Protein AF-0000000074737649 (afdb_homodimer)

Foldseek 3Di:
DLLLLLCLQLPPAPPGAQAEFEDCDQVVRVVSCVVRVHNYYYPDLLVVLQDPPDQAEEAPDDQQCQLVSLLSNVVNPHAYEYEPQNHQALVSLVVSVVSCVVVLAFRYFYNLLVLQAVQLVVLLVCQVVCVQHHWAEKEKEWEAAADPPLCAQLCLLRPVCLSVQLSVCLSNVFAWFWKAKDFDPDPDPDRHTKMWMWTATPVGHIYIYIGHNNNNQAGDIKMKTHHPRGIRIDDDDFDDWDDDPNDIDTHHHNDCCVPRVSSSSVQSNQSSVCSVVVHHDPSTDTSLSSSRSSQSSVRHSVNHVVVDMGTRDDDDDDPSPDDDPPDD/DLLLLLCLQLPPAPPGAQAEFEDCDQVVRVVSCVVRVHNYYYPDLLVVLQDPPDQAEEAPDDQQCQLVSLLSNVVNPHAYEYEPQNHQALVSLVVSVVSCVVVLAFRYFYNLLVLQAVQLVVLLVCQVVCVQHHWAEKEKEWEAQADPPLCAQLCLLRPVCLSVQLSVCLSNVFAWFWKAKDFDPDPDPDRHTKMWMWTATPVGHIYIYIGHNNNNQAGDIKMKTHHPRGIRIDDDDFDDWDDDPNDIDTHHHNDCCVPRVSSSSSQSNQSSVCSVVVHHDPSTDTSLSSSRSSQSSVRHSVNHVVVDMGTRDDDDDDPSPDDDPPDD

Radius of gyration: 28.82 Å; Cα contacts (8 Å, |Δi|>4): 1355; chains: 2; bounding box: 49×91×58 Å

Organism: NCBI:txid2562239

Secondary structure (DSSP, 8-state):
-HHHHHHHHHHH-TT----EEE-SSHHHHHHHHHHHT-SEEES-HHHHHH-TT---EEE-S-GGGHHHHHHHHHHTT--EEEESPS-SSHHHHHHHHHHHHHHTS--EEEE-GGGG-HHHHHHHHHHHTTTT-SEEEEEEEEE-S-PPTT--HHHIIIIITHHHHHHHHHHHT--EEEEEEE----S---S---EEEEEEETTS-EEEEEEETT-TT-BEEEEEEEESS-EEEPPP--S-EEEETTEEEEPPBSSSHHHHHHHHHHHHHHHHHHHHHS---TTSB-HHHHHHHHHHHHHHHHHHHHSS-EE--PPPPPGGG--TT---/-HHHHHHHHHHH-TT----EEE-SSHHHHHHHHHHHT-SEEES-HHHHHH-TT---EEE-S-GGGHHHHHHHHHHTT--EEEESPS-SSHHHHHHHHHHHHHHTS--EEEE-GGGG-HHHHHHHHHHHTTTT-SEEEEEEEEE-S-PPTT--HHHIIIIITHHHHHHHHHHHT--EEEEEEE----S---S---EEEEEEETTS-EEEEEEETT-TT-BEEEEEEEESS-EEEPPP--S-EEEETTEEEEPPBSSSHHHHHHHHHHHHHHHHHHHHHS---TTSB-HHHHHHHHHHHHHHHHHHHHSS-EE--PPPPPGGG--TT---

Solvent-accessible surface area (backbone atoms only — not comparable to full-atom values): 34706 Å² total; per-residue (Å²): 105,46,67,57,50,46,49,37,39,53,72,70,26,87,95,52,74,50,51,66,28,67,27,87,46,58,67,58,14,47,53,51,15,63,75,45,65,29,76,37,64,39,61,47,64,70,64,54,61,66,35,86,90,50,75,63,48,77,44,52,68,64,54,87,48,34,36,61,52,51,45,55,28,50,75,65,71,27,39,31,40,32,38,66,50,42,24,87,40,51,67,47,22,47,50,45,40,51,55,38,54,74,70,72,51,88,42,50,33,33,51,56,33,60,63,48,23,66,65,51,44,49,47,32,49,38,47,76,70,45,71,17,38,58,77,45,37,36,43,36,38,42,28,31,29,68,58,62,89,84,39,30,38,61,45,41,37,60,66,58,38,38,58,54,52,42,49,51,28,64,55,68,68,48,52,63,38,31,23,32,33,47,61,54,62,51,93,59,87,67,55,52,45,43,34,40,34,43,35,36,31,70,72,13,33,34,33,40,38,38,38,26,45,45,29,53,61,26,35,46,75,41,39,36,43,31,23,55,49,23,67,49,66,55,70,86,83,59,94,55,75,49,75,52,96,94,39,75,46,69,67,60,40,81,45,63,57,84,77,41,44,64,11,45,45,49,40,52,40,47,52,51,50,20,65,74,69,72,41,82,54,88,77,55,36,32,48,67,50,32,31,51,24,31,41,46,23,50,22,33,39,50,2,49,74,70,66,40,74,22,68,38,85,76,75,81,79,56,76,87,70,63,50,99,78,67,75,132,103,46,67,57,50,47,47,37,41,52,71,70,26,85,98,52,76,50,50,66,28,67,27,86,46,57,68,58,14,47,53,50,17,64,75,45,64,28,76,36,66,40,62,47,64,70,64,55,60,67,35,85,90,48,76,62,46,77,45,53,70,65,55,86,49,32,36,61,54,51,44,54,27,50,76,66,71,26,39,31,40,32,37,65,51,43,23,87,40,52,68,48,21,47,51,44,41,52,55,38,55,74,68,71,50,89,42,51,34,33,52,57,35,61,62,48,23,67,63,52,43,50,46,31,48,38,48,75,70,45,70,18,40,58,77,44,39,35,42,36,38,43,27,32,29,68,56,62,89,84,39,30,39,61,45,42,38,60,66,58,38,38,60,54,53,41,50,51,29,63,56,67,69,48,51,63,40,30,25,33,33,45,64,52,62,53,93,60,86,66,55,52,45,43,33,42,32,44,35,35,30,70,72,12,34,35,32,41,37,38,39,28,44,45,29,53,62,26,34,45,74,40,39,35,42,32,23,54,48,23,68,48,67,55,71,84,83,57,93,56,74,50,77,52,95,94,39,74,45,71,66,60,40,82,46,63,58,84,77,42,44,64,10,46,47,49,39,51,39,48,50,53,50,21,65,75,69,71,42,82,52,88,77,57,37,32,48,68,51,31,30,51,25,31,40,46,22,50,22,34,39,50,2,48,73,70,65,40,74,22,68,39,84,75,76,82,80,57,74,88,70,62,49,99,78,67,76,134

Structure (mmCIF, N/CA/C/O backbone):
data_AF-0000000074737649-model_v1
#
loop_
_entity.id
_entity.type
_entity.pdbx_description
1 polymer 'Inositol 2-dehydrogenase'
#
loop_
_atom_site.group_PDB
_atom_site.id
_atom_site.type_symbol
_atom_site.label_atom_id
_atom_site.label_alt_id
_atom_site.label_comp_id
_atom_site.label_asym_id
_atom_site.label_entity_id
_atom_site.label_seq_id
_atom_site.pdbx_PDB_ins_code
_atom_site.Cartn_x
_atom_site.Cartn_y
_atom_site.Cartn_z
_atom_site.occupancy
_atom_site.B_iso_or_equiv
_atom_site.auth_seq_id
_atom_site.auth_comp_id
_atom_site.auth_asym_id
_atom_site.auth_atom_id
_atom_site.pdbx_PDB_model_num
ATOM 1 N N . MET A 1 1 ? 13.477 -24.375 -8.156 1 89.75 1 MET A N 1
ATOM 2 C CA . MET A 1 1 ? 12.102 -24.812 -7.906 1 89.75 1 MET A CA 1
ATOM 3 C C . MET A 1 1 ? 11.969 -26.328 -8.094 1 89.75 1 MET A C 1
ATOM 5 O O . MET A 1 1 ? 11.391 -27.016 -7.246 1 89.75 1 MET A O 1
ATOM 9 N N . GLY A 1 2 ? 12.578 -26.859 -9.172 1 91 2 GLY A N 1
ATOM 10 C CA . GLY A 1 2 ? 12.453 -28.281 -9.438 1 91 2 GLY A CA 1
ATOM 11 C C . GLY A 1 2 ? 12.969 -29.156 -8.305 1 91 2 GLY A C 1
ATOM 12 O O . GLY A 1 2 ? 12.305 -30.109 -7.891 1 91 2 GLY A O 1
ATOM 13 N N . ALA A 1 3 ? 14.148 -28.812 -7.797 1 90.19 3 ALA A N 1
ATOM 14 C CA . ALA A 1 3 ? 14.75 -29.562 -6.699 1 90.19 3 ALA A CA 1
ATOM 15 C C . ALA A 1 3 ? 13.875 -29.516 -5.453 1 90.19 3 ALA A C 1
ATOM 17 O O . ALA A 1 3 ? 13.75 -30.5 -4.734 1 90.19 3 ALA A O 1
ATOM 18 N N . ASP A 1 4 ? 13.289 -28.359 -5.199 1 92.56 4 ASP A N 1
ATOM 19 C CA . ASP A 1 4 ? 12.414 -28.219 -4.039 1 92.56 4 ASP A CA 1
ATOM 20 C C . ASP A 1 4 ? 11.164 -29.078 -4.176 1 92.56 4 ASP A C 1
ATOM 22 O O . ASP A 1 4 ? 10.727 -29.703 -3.213 1 92.56 4 ASP A O 1
ATOM 26 N N . HIS A 1 5 ? 10.57 -29.094 -5.332 1 94.88 5 HIS A N 1
ATOM 27 C CA . HIS A 1 5 ? 9.422 -29.953 -5.574 1 94.88 5 HIS A CA 1
ATOM 28 C C . HIS A 1 5 ? 9.789 -31.438 -5.402 1 94.88 5 HIS A C 1
ATOM 30 O O . HIS A 1 5 ? 9.023 -32.219 -4.828 1 94.88 5 HIS A O 1
ATOM 36 N N . ALA A 1 6 ? 10.961 -31.828 -5.945 1 94.19 6 ALA A N 1
ATOM 37 C CA . ALA A 1 6 ? 11.43 -33.188 -5.785 1 94.19 6 ALA A CA 1
ATOM 38 C C . ALA A 1 6 ? 11.531 -33.562 -4.309 1 94.19 6 ALA A C 1
ATOM 40 O O . ALA A 1 6 ? 11.094 -34.656 -3.908 1 94.19 6 ALA A O 1
ATOM 41 N N . SER A 1 7 ? 12.102 -32.688 -3.557 1 92.5 7 SER A N 1
ATOM 42 C CA . SER A 1 7 ? 12.242 -32.875 -2.119 1 92.5 7 SER A CA 1
ATOM 43 C C . SER A 1 7 ? 10.875 -33.062 -1.453 1 92.5 7 SER A C 1
ATOM 45 O O . SER A 1 7 ? 10.695 -33.969 -0.639 1 92.5 7 SER A O 1
ATOM 47 N N . ILE A 1 8 ? 9.93 -32.25 -1.82 1 92 8 ILE A N 1
ATOM 48 C CA . ILE A 1 8 ? 8.602 -32.25 -1.22 1 92 8 ILE A CA 1
ATOM 49 C C . ILE A 1 8 ? 7.879 -33.531 -1.605 1 92 8 ILE A C 1
ATOM 51 O O . ILE A 1 8 ? 7.301 -34.219 -0.75 1 92 8 ILE A O 1
ATOM 55 N N . ILE A 1 9 ? 7.926 -33.969 -2.893 1 92.62 9 ILE A N 1
ATOM 56 C CA . ILE A 1 9 ? 7.242 -35.156 -3.383 1 92.62 9 ILE A CA 1
ATOM 57 C C . ILE A 1 9 ? 7.812 -36.406 -2.701 1 92.62 9 ILE A C 1
ATOM 59 O O . ILE A 1 9 ? 7.066 -37.281 -2.252 1 92.62 9 ILE A O 1
ATOM 63 N N . SER A 1 10 ? 9.078 -36.406 -2.576 1 90.44 10 SER A N 1
ATOM 64 C CA . SER A 1 10 ? 9.758 -37.594 -2.031 1 90.44 10 SER A CA 1
ATOM 65 C C . SER A 1 10 ? 9.578 -37.688 -0.52 1 90.44 10 SER A C 1
ATOM 67 O O . SER A 1 10 ? 9.477 -38.781 0.035 1 90.44 10 SER A O 1
ATOM 69 N N . GLY A 1 11 ? 9.445 -36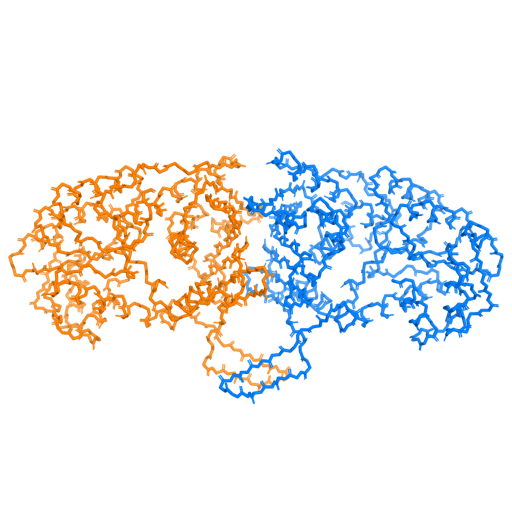.562 0.089 1 86.69 11 GLY A N 1
ATOM 70 C CA . GLY A 1 11 ? 9.547 -36.594 1.539 1 86.69 11 GLY A CA 1
ATOM 71 C C . GLY A 1 11 ? 8.227 -36.312 2.232 1 86.69 11 GLY A C 1
ATOM 72 O O . GLY A 1 11 ? 8.016 -36.719 3.373 1 86.69 11 GLY A O 1
ATOM 73 N N . ASP A 1 12 ? 7.375 -35.625 1.568 1 84.88 12 ASP A N 1
ATOM 74 C CA . ASP A 1 12 ? 6.309 -35 2.359 1 84.88 12 ASP A CA 1
ATOM 75 C C . ASP A 1 12 ? 4.934 -35.375 1.799 1 84.88 12 ASP A C 1
ATOM 77 O O . ASP A 1 12 ? 3.91 -34.938 2.336 1 84.88 12 ASP A O 1
ATOM 81 N N . VAL A 1 13 ? 4.887 -36.094 0.695 1 86.69 13 VAL A N 1
ATOM 82 C CA . VAL A 1 13 ? 3.605 -36.375 0.057 1 86.69 13 VAL A CA 1
ATOM 83 C C . VAL A 1 13 ? 3.406 -37.875 -0.057 1 86.69 13 VAL A C 1
ATOM 85 O O . VAL A 1 13 ? 3.936 -38.5 -0.973 1 86.69 13 VAL A O 1
ATOM 88 N N . PRO A 1 14 ? 2.619 -38.312 0.825 1 83.31 14 PRO A N 1
ATOM 89 C CA . PRO A 1 14 ? 2.365 -39.781 0.731 1 83.31 14 PRO A CA 1
ATOM 90 C C . PRO A 1 14 ? 1.622 -40.156 -0.547 1 83.31 14 PRO A C 1
ATOM 92 O O . PRO A 1 14 ? 0.83 -39.375 -1.066 1 83.31 14 PRO A O 1
ATOM 95 N N . GLY A 1 15 ? 1.891 -41.312 -1.103 1 84.56 15 GLY A N 1
ATOM 96 C CA . GLY A 1 15 ? 1.155 -41.812 -2.246 1 84.56 15 GLY A CA 1
ATOM 97 C C . GLY A 1 15 ? 1.806 -41.469 -3.574 1 84.56 15 GLY A C 1
ATOM 98 O O . GLY A 1 15 ? 1.357 -41.938 -4.625 1 84.56 15 GLY A O 1
ATOM 99 N N . ALA A 1 16 ? 2.844 -40.688 -3.453 1 90.56 16 ALA A N 1
ATOM 100 C CA . ALA A 1 16 ? 3.547 -40.344 -4.684 1 90.56 16 ALA A CA 1
ATOM 101 C C . ALA A 1 16 ? 4.977 -40.875 -4.672 1 90.56 16 ALA A C 1
ATOM 103 O O . ALA A 1 16 ? 5.621 -40.906 -3.619 1 90.56 16 ALA A O 1
ATOM 104 N N . THR A 1 17 ? 5.41 -41.312 -5.75 1 93 17 THR A N 1
ATOM 105 C CA . THR A 1 17 ? 6.797 -41.719 -5.938 1 93 17 THR A CA 1
ATOM 106 C C . THR A 1 17 ? 7.457 -40.875 -7.039 1 93 17 THR A C 1
ATOM 108 O O . THR A 1 17 ? 6.918 -40.75 -8.141 1 93 17 THR A O 1
ATOM 111 N N . LEU A 1 18 ? 8.594 -40.344 -6.727 1 95.56 18 LEU A N 1
ATOM 112 C CA . LEU A 1 18 ? 9.391 -39.656 -7.738 1 95.56 18 LEU A CA 1
ATOM 113 C C . LEU A 1 18 ? 10.016 -40.656 -8.703 1 95.56 18 LEU A C 1
ATOM 115 O O . LEU A 1 18 ? 11.039 -41.25 -8.383 1 95.56 18 LEU A O 1
ATOM 119 N N . HIS A 1 19 ? 9.445 -40.812 -9.852 1 96.12 19 HIS A N 1
ATOM 120 C CA . HIS A 1 19 ? 9.836 -41.875 -10.766 1 96.12 19 HIS A CA 1
ATOM 121 C C . HIS A 1 19 ? 10.992 -41.438 -11.656 1 96.12 19 HIS A C 1
ATOM 123 O O . HIS A 1 19 ? 11.969 -42.188 -11.805 1 96.12 19 HIS A O 1
ATOM 129 N N . VAL A 1 20 ? 10.852 -40.25 -12.273 1 97.62 20 VAL A N 1
ATOM 130 C CA . VAL A 1 20 ? 11.867 -39.75 -13.195 1 97.62 20 VAL A CA 1
ATOM 131 C C . VAL A 1 20 ? 12.164 -38.281 -12.898 1 97.62 20 VAL A C 1
ATOM 133 O O . VAL A 1 20 ? 11.242 -37.5 -12.641 1 97.62 20 VAL A O 1
ATOM 136 N N . VAL A 1 21 ? 13.438 -37.938 -12.812 1 98.12 21 VAL A N 1
ATOM 137 C CA . VAL A 1 21 ? 13.867 -36.531 -12.805 1 98.12 21 VAL A CA 1
ATOM 138 C C . VAL A 1 21 ? 14.422 -36.156 -14.172 1 98.12 21 VAL A C 1
ATOM 140 O O . VAL A 1 21 ? 15.344 -36.781 -14.68 1 98.12 21 VAL A O 1
ATOM 143 N N . CYS A 1 22 ? 13.805 -35.188 -14.781 1 98.19 22 CYS A N 1
ATOM 144 C CA . CYS A 1 22 ? 14.242 -34.719 -16.094 1 98.19 22 CYS A CA 1
ATOM 145 C C . CYS A 1 22 ? 14.805 -33.281 -15.984 1 98.19 22 CYS A C 1
ATOM 147 O O . CYS A 1 22 ? 14.172 -32.406 -15.406 1 98.19 22 CYS A O 1
ATOM 149 N N . ASP A 1 23 ? 16.016 -33.094 -16.5 1 97.38 23 ASP A N 1
ATOM 150 C CA . ASP A 1 23 ? 16.703 -31.797 -16.547 1 97.38 23 ASP A CA 1
ATOM 151 C C . ASP A 1 23 ? 17.578 -31.688 -17.797 1 97.38 23 ASP A C 1
ATO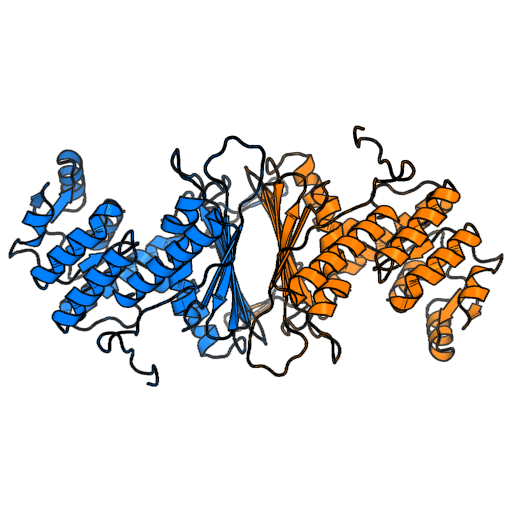M 153 O O . ASP A 1 23 ? 18.062 -32.688 -18.297 1 97.38 23 ASP A O 1
ATOM 157 N N . ALA A 1 24 ? 17.672 -30.422 -18.25 1 95.94 24 ALA A N 1
ATOM 158 C CA . ALA A 1 24 ? 18.562 -30.219 -19.391 1 95.94 24 ALA A CA 1
ATOM 159 C C . ALA A 1 24 ? 19.984 -30.656 -19.062 1 95.94 24 ALA A C 1
ATOM 161 O O . ALA A 1 24 ? 20.719 -31.109 -19.938 1 95.94 24 ALA A O 1
ATOM 162 N N . SER A 1 25 ? 20.406 -30.484 -17.844 1 96.94 25 SER A N 1
ATOM 163 C CA . SER A 1 25 ? 21.703 -30.953 -17.359 1 96.94 25 SER A CA 1
ATOM 164 C C . SER A 1 25 ? 21.609 -32.375 -16.797 1 96.94 25 SER A C 1
ATOM 166 O O . SER A 1 25 ? 21 -32.594 -15.75 1 96.94 25 SER A O 1
ATOM 168 N N . LYS A 1 26 ? 22.281 -33.219 -17.438 1 96.88 26 LYS A N 1
ATOM 169 C CA . LYS A 1 26 ? 22.281 -34.625 -16.969 1 96.88 26 LYS A CA 1
ATOM 170 C C . LYS A 1 26 ? 22.844 -34.719 -15.562 1 96.88 26 LYS A C 1
ATOM 172 O O . LYS A 1 26 ? 22.328 -35.469 -14.734 1 96.88 26 LYS A O 1
ATOM 177 N N . ASP A 1 27 ? 23.859 -33.938 -15.344 1 97.44 27 ASP A N 1
ATOM 178 C CA . ASP A 1 27 ? 24.484 -33.938 -14.031 1 97.44 27 ASP A CA 1
ATOM 179 C C . ASP A 1 27 ? 23.5 -33.469 -12.953 1 97.44 27 ASP A C 1
ATOM 181 O O . ASP A 1 27 ? 23.438 -34.062 -11.867 1 97.44 27 ASP A O 1
ATOM 185 N N . THR A 1 28 ? 22.781 -32.5 -13.273 1 96.94 28 THR A N 1
ATOM 186 C CA . THR A 1 28 ? 21.781 -31.984 -12.328 1 96.94 28 THR A CA 1
ATOM 187 C C . THR A 1 28 ? 20.688 -33.031 -12.102 1 96.94 28 THR A C 1
ATOM 189 O O . THR A 1 28 ? 20.281 -33.281 -10.961 1 96.94 28 THR A O 1
ATOM 192 N N . ALA A 1 29 ? 20.266 -33.625 -13.156 1 97.31 29 ALA A N 1
ATOM 193 C CA . ALA A 1 29 ? 19.219 -34.656 -13.055 1 97.31 29 ALA A CA 1
ATOM 194 C C . ALA A 1 29 ? 19.672 -35.812 -12.156 1 97.31 29 ALA A C 1
ATOM 196 O O . ALA A 1 29 ? 18.922 -36.25 -11.289 1 97.31 29 ALA A O 1
ATOM 197 N N . ILE A 1 30 ? 20.859 -36.219 -12.352 1 97.38 30 ILE A N 1
ATOM 198 C CA . ILE A 1 30 ? 21.406 -37.344 -11.586 1 97.38 30 ILE A CA 1
ATOM 199 C C . ILE A 1 30 ? 21.516 -36.938 -10.117 1 97.38 30 ILE A C 1
ATOM 201 O O . ILE A 1 30 ? 21.109 -37.719 -9.234 1 97.38 30 ILE A O 1
ATOM 205 N N . ARG A 1 31 ? 22.031 -35.844 -9.898 1 97.44 31 ARG A N 1
ATOM 206 C CA . ARG A 1 31 ? 22.219 -35.375 -8.531 1 97.44 31 ARG A CA 1
ATOM 207 C C . ARG A 1 31 ? 20.891 -35.312 -7.777 1 97.44 31 ARG A C 1
ATOM 209 O O . ARG A 1 31 ? 20.812 -35.781 -6.637 1 97.44 31 ARG A O 1
ATOM 216 N N . ILE A 1 32 ? 19.891 -34.781 -8.398 1 96.81 32 ILE A N 1
ATOM 217 C CA . ILE A 1 32 ? 18.594 -34.625 -7.762 1 96.81 32 ILE A CA 1
ATOM 218 C C . ILE A 1 32 ? 17.938 -36 -7.605 1 96.81 32 ILE A C 1
ATOM 220 O O . ILE A 1 32 ? 17.344 -36.312 -6.57 1 96.81 32 ILE A O 1
ATOM 224 N N . ALA A 1 33 ? 18.047 -36.812 -8.594 1 96.69 33 ALA A N 1
ATOM 225 C CA . ALA A 1 33 ? 17.484 -38.156 -8.531 1 96.69 33 ALA A CA 1
ATOM 226 C C . ALA A 1 33 ? 18.094 -38.969 -7.379 1 96.69 33 ALA A C 1
ATOM 228 O O . ALA A 1 33 ? 17.391 -39.656 -6.648 1 96.69 33 ALA A O 1
ATOM 229 N N . ASP A 1 34 ? 19.359 -38.844 -7.25 1 96.31 34 ASP A N 1
ATOM 230 C CA . ASP A 1 34 ? 20.062 -39.531 -6.176 1 96.31 34 ASP A CA 1
ATOM 231 C C . ASP A 1 34 ? 19.641 -39 -4.809 1 96.31 34 ASP A C 1
ATOM 233 O O . ASP A 1 34 ? 19.422 -39.781 -3.877 1 96.31 34 ASP A O 1
ATOM 237 N N . ALA A 1 35 ? 19.562 -37.781 -4.75 1 95.06 35 ALA A N 1
ATOM 238 C CA . ALA A 1 35 ? 19.266 -37.125 -3.475 1 95.06 35 ALA A CA 1
ATOM 239 C C . ALA A 1 35 ? 17.875 -37.5 -2.979 1 95.06 35 ALA A C 1
ATOM 241 O O . ALA A 1 35 ? 17.641 -37.625 -1.771 1 95.06 35 ALA A O 1
ATOM 242 N N . TYR A 1 36 ? 16.938 -37.75 -3.971 1 94.75 36 TYR A N 1
ATOM 243 C CA . TYR A 1 36 ? 15.562 -37.938 -3.545 1 94.75 36 TYR A CA 1
ATOM 244 C C . TYR A 1 36 ? 15.008 -39.25 -4.02 1 94.75 36 TYR A C 1
ATOM 246 O O . TYR A 1 36 ? 13.789 -39.469 -4.082 1 94.75 36 TYR A O 1
ATOM 254 N N . SER A 1 37 ? 15.883 -40.156 -4.418 1 92.5 37 SER A N 1
ATOM 255 C CA . SER A 1 37 ? 15.625 -41.562 -4.695 1 92.5 37 SER A CA 1
ATOM 256 C C . SER A 1 37 ? 14.633 -41.75 -5.84 1 92.5 37 SER A C 1
ATOM 258 O O . SER A 1 37 ? 13.656 -42.5 -5.727 1 92.5 37 SER A O 1
ATOM 260 N N . ALA A 1 38 ? 14.875 -40.969 -6.898 1 95.94 38 ALA A N 1
ATOM 261 C CA . ALA A 1 38 ? 14.109 -41.219 -8.125 1 95.94 38 ALA A CA 1
ATOM 262 C C . ALA A 1 38 ? 14.555 -42.5 -8.82 1 95.94 38 ALA A C 1
ATOM 264 O O . ALA A 1 38 ? 15.711 -42.906 -8.711 1 95.94 38 ALA A O 1
ATOM 265 N N . LYS A 1 39 ? 13.75 -43.062 -9.539 1 94.94 39 LYS A N 1
ATOM 266 C CA . LYS A 1 39 ? 14.039 -44.344 -10.156 1 94.94 39 LYS A CA 1
ATOM 267 C C . LYS A 1 39 ? 14.859 -44.188 -11.43 1 94.94 39 LYS A C 1
ATOM 269 O O . LYS A 1 39 ? 15.578 -45.094 -11.836 1 94.94 39 LYS A O 1
ATOM 274 N N . ASP A 1 40 ? 14.656 -43 -12.023 1 97.5 40 ASP A N 1
ATOM 275 C CA . ASP A 1 40 ? 15.32 -42.812 -13.312 1 97.5 40 ASP A CA 1
ATOM 276 C C . ASP A 1 40 ? 15.602 -41.344 -13.562 1 97.5 40 ASP A C 1
ATOM 278 O O . ASP A 1 40 ? 15.125 -40.469 -12.82 1 97.5 40 ASP A O 1
ATOM 282 N N . VAL A 1 41 ? 16.469 -41.062 -14.594 1 97.94 41 VAL A N 1
ATOM 283 C CA . VAL A 1 41 ? 16.797 -39.719 -15.016 1 97.94 41 VAL A CA 1
ATOM 284 C C . VAL A 1 41 ? 16.609 -39.594 -16.516 1 97.94 41 VAL A C 1
ATOM 286 O O . VAL A 1 41 ? 16.641 -40.594 -17.25 1 97.94 41 VAL A O 1
ATOM 289 N N . SER A 1 42 ? 16.344 -38.438 -16.969 1 98 42 SER A N 1
ATOM 290 C CA . SER A 1 42 ? 16.203 -38.156 -18.391 1 98 42 SER A CA 1
ATOM 291 C C . SER A 1 42 ? 16.672 -36.75 -18.719 1 98 42 SER A C 1
ATOM 293 O O . SER A 1 42 ? 16.797 -35.906 -17.812 1 98 42 SER A O 1
ATOM 295 N N . THR A 1 43 ? 16.984 -36.5 -19.969 1 98 43 THR A N 1
ATOM 296 C CA . THR A 1 43 ? 17.328 -35.156 -20.422 1 98 43 THR A CA 1
ATOM 297 C C . THR A 1 43 ? 16.359 -34.688 -21.516 1 98 43 THR A C 1
ATOM 299 O O . THR A 1 43 ? 16.531 -33.594 -22.062 1 98 43 THR A O 1
ATOM 302 N N . ASP A 1 44 ? 15.43 -35.469 -21.828 1 97.88 44 ASP A N 1
ATOM 303 C CA . ASP A 1 44 ? 14.422 -35.156 -22.828 1 97.88 44 ASP A CA 1
ATOM 304 C C . ASP A 1 44 ? 13.023 -35.094 -22.219 1 97.88 44 ASP A C 1
ATOM 306 O O . ASP A 1 44 ? 12.398 -36.156 -22.031 1 97.88 44 ASP A O 1
ATOM 310 N N . PRO A 1 45 ? 12.523 -33.906 -22.109 1 98.06 45 PRO A N 1
ATOM 311 C CA . PRO A 1 45 ? 11.242 -33.812 -21.406 1 98.06 45 PRO A CA 1
ATOM 312 C C . PRO A 1 45 ? 10.086 -34.406 -22.188 1 98.06 45 PRO A C 1
ATOM 314 O O . PRO A 1 45 ? 9.18 -35 -21.609 1 98.06 45 PRO A O 1
ATOM 317 N N . LEU A 1 46 ? 10.07 -34.281 -23.484 1 98.12 46 LEU A N 1
ATOM 318 C CA . LEU A 1 46 ? 8.961 -34.812 -24.297 1 98.12 46 LEU A CA 1
ATOM 319 C C . LEU A 1 46 ? 8.938 -36.344 -24.25 1 98.12 46 LEU A C 1
ATOM 321 O O . LEU A 1 46 ? 7.867 -36.938 -24.109 1 98.12 46 LEU A O 1
ATOM 325 N N . ASP A 1 47 ? 10.125 -36.906 -24.359 1 97.75 47 ASP A N 1
ATOM 326 C CA . ASP A 1 47 ? 10.211 -38.344 -24.25 1 97.75 47 ASP A CA 1
ATOM 327 C C . ASP A 1 47 ? 9.789 -38.812 -22.875 1 97.75 47 ASP A C 1
ATOM 329 O O . ASP A 1 47 ? 9.148 -39.875 -22.734 1 97.75 47 ASP A O 1
ATOM 333 N N . THR A 1 48 ? 10.227 -38.094 -21.875 1 98.12 48 THR A N 1
ATOM 334 C CA . THR A 1 48 ? 9.867 -38.438 -20.5 1 98.12 48 THR A CA 1
ATOM 335 C C . THR A 1 48 ? 8.352 -38.406 -20.328 1 98.12 48 THR A C 1
ATOM 337 O O . THR A 1 48 ? 7.785 -39.312 -19.703 1 98.12 48 THR A O 1
ATOM 340 N N . ILE A 1 49 ? 7.617 -37.438 -20.828 1 98.44 49 ILE A N 1
ATOM 341 C CA . ILE A 1 49 ? 6.172 -37.281 -20.703 1 98.44 49 ILE A CA 1
ATOM 342 C C . ILE A 1 49 ? 5.457 -38.438 -21.406 1 98.44 49 ILE A C 1
ATOM 344 O O . ILE A 1 49 ? 4.414 -38.906 -20.938 1 98.44 49 ILE A O 1
ATOM 348 N N . ARG A 1 50 ? 6.051 -38.969 -22.438 1 97.75 50 ARG A N 1
ATOM 349 C CA . ARG A 1 50 ? 5.418 -40.031 -23.234 1 97.75 50 ARG A CA 1
ATOM 350 C C . ARG A 1 50 ? 5.559 -41.375 -22.562 1 97.75 50 ARG A C 1
ATOM 352 O O . ARG A 1 50 ? 4.902 -42.344 -22.969 1 97.75 50 ARG A O 1
ATOM 359 N N . ARG A 1 51 ? 6.363 -41.469 -21.609 1 97.81 51 ARG A N 1
ATOM 360 C CA . ARG A 1 51 ? 6.598 -42.75 -20.953 1 97.81 51 ARG A CA 1
ATOM 361 C C . ARG A 1 51 ? 5.309 -43.281 -20.344 1 97.81 51 ARG A C 1
ATOM 363 O O . ARG A 1 51 ? 4.559 -42.562 -19.703 1 97.81 51 ARG A O 1
ATOM 370 N N . LYS A 1 52 ? 5.133 -44.594 -20.469 1 97.19 52 LYS A N 1
ATOM 371 C CA . LYS A 1 52 ? 3.93 -45.219 -19.953 1 97.19 52 LYS A CA 1
ATOM 372 C C . LYS A 1 52 ? 4.004 -45.406 -18.438 1 97.19 52 LYS A C 1
ATOM 374 O O . LYS A 1 52 ? 2.977 -45.5 -17.766 1 97.19 52 LYS A O 1
ATOM 379 N N . ASP A 1 53 ? 5.211 -45.375 -17.875 1 97 53 ASP A N 1
ATOM 380 C CA . ASP A 1 53 ? 5.375 -45.594 -16.438 1 97 53 ASP A CA 1
ATOM 381 C C . ASP A 1 53 ? 5.367 -44.281 -15.664 1 97 53 ASP A C 1
ATOM 383 O O . ASP A 1 53 ? 5.719 -44.25 -14.484 1 97 53 ASP A O 1
ATOM 387 N N . VAL A 1 54 ? 5.066 -43.25 -16.328 1 97.31 54 VAL A N 1
ATOM 388 C CA . VAL A 1 54 ? 4.875 -41.938 -15.703 1 97.31 54 VAL A CA 1
ATOM 389 C C . VAL A 1 54 ? 3.387 -41.594 -15.656 1 97.31 54 VAL A C 1
ATOM 391 O O . VAL A 1 54 ? 2.734 -41.5 -16.688 1 97.31 54 VAL A O 1
ATOM 394 N N . ASP A 1 55 ? 2.816 -41.438 -14.438 1 97.06 55 ASP A N 1
ATOM 395 C CA . ASP A 1 55 ? 1.377 -41.25 -14.266 1 97.06 55 ASP A CA 1
ATOM 396 C C . ASP A 1 55 ? 0.997 -39.781 -14.344 1 97.06 55 ASP A C 1
ATOM 398 O O . ASP A 1 55 ? -0.12 -39.438 -14.734 1 97.06 55 ASP A O 1
ATOM 402 N N . ALA A 1 56 ? 1.874 -38.938 -13.867 1 97.81 56 ALA A N 1
ATOM 403 C CA . ALA A 1 56 ? 1.63 -37.5 -13.781 1 97.81 56 ALA A CA 1
ATOM 404 C C . ALA A 1 56 ? 2.926 -36.719 -13.953 1 97.81 56 ALA A C 1
ATOM 406 O O . ALA A 1 56 ? 4.02 -37.25 -13.781 1 97.81 56 ALA A O 1
ATOM 407 N N . VAL A 1 57 ? 2.816 -35.469 -14.305 1 98.38 57 VAL A N 1
ATOM 408 C CA . VAL A 1 57 ? 3.979 -34.656 -14.656 1 98.38 57 VAL A CA 1
ATOM 409 C C . VAL A 1 57 ? 3.984 -33.375 -13.828 1 98.38 57 VAL A C 1
ATOM 411 O O . VAL A 1 57 ? 2.953 -32.688 -13.695 1 98.38 57 VAL A O 1
ATOM 414 N N . LEU A 1 58 ? 5.074 -33.031 -13.18 1 98.31 58 LEU A N 1
ATOM 415 C CA . LEU A 1 58 ? 5.309 -31.75 -12.531 1 98.31 58 LEU A CA 1
ATOM 416 C C . LEU A 1 58 ? 6.348 -30.938 -13.297 1 98.31 58 LEU A C 1
ATOM 418 O O . LEU A 1 58 ? 7.48 -31.375 -13.477 1 98.31 58 LEU A O 1
ATOM 422 N N . ILE A 1 59 ? 5.922 -29.797 -13.781 1 98.56 59 ILE A N 1
ATOM 423 C CA . ILE A 1 59 ? 6.77 -28.953 -14.609 1 98.56 59 ILE A CA 1
ATOM 424 C C . ILE A 1 59 ? 7.297 -27.781 -13.789 1 98.56 59 ILE A C 1
ATOM 426 O O . ILE A 1 59 ? 6.523 -26.922 -13.359 1 98.56 59 ILE A O 1
ATOM 430 N N . ALA A 1 60 ? 8.586 -27.734 -13.555 1 97.88 60 ALA A N 1
ATOM 431 C CA . ALA A 1 60 ? 9.273 -26.641 -12.867 1 97.88 60 ALA A CA 1
ATOM 432 C C . ALA A 1 60 ? 10.469 -26.141 -13.68 1 97.88 60 ALA A C 1
ATOM 434 O O . ALA A 1 60 ? 11.477 -25.719 -13.109 1 97.88 60 ALA A O 1
ATOM 435 N N . SER A 1 61 ? 10.43 -26.328 -15.023 1 96.19 61 SER A N 1
ATOM 436 C CA . SER A 1 61 ? 11.438 -25.891 -15.977 1 96.19 61 SER A CA 1
ATOM 437 C C . SER A 1 61 ? 11.328 -24.391 -16.234 1 96.19 61 SER A C 1
ATOM 439 O O . SER A 1 61 ? 10.469 -23.719 -15.664 1 96.19 61 SER A O 1
ATOM 441 N N . PRO A 1 62 ? 12.234 -23.812 -17.031 1 94.06 62 PRO A N 1
ATOM 442 C CA . PRO A 1 62 ? 12.148 -22.391 -17.328 1 94.06 62 PRO A CA 1
ATOM 443 C C . PRO A 1 62 ? 10.82 -22.016 -17.984 1 94.06 62 PRO A C 1
ATOM 445 O O . PRO A 1 62 ? 10.242 -22.797 -18.734 1 94.06 62 PRO A O 1
ATOM 448 N N . ASP A 1 63 ? 10.406 -20.797 -17.812 1 93.94 63 ASP A N 1
ATOM 449 C CA . ASP A 1 63 ? 9.078 -20.281 -18.141 1 93.94 63 ASP A CA 1
ATOM 450 C C . ASP A 1 63 ? 8.727 -20.562 -19.594 1 93.94 63 ASP A C 1
ATOM 452 O O . ASP A 1 63 ? 7.609 -20.969 -19.906 1 93.94 63 ASP A O 1
ATOM 456 N N . PRO A 1 64 ? 9.664 -20.406 -20.531 1 94.88 64 PRO A N 1
ATOM 457 C CA . PRO A 1 64 ? 9.305 -20.547 -21.938 1 94.88 64 PRO A CA 1
ATOM 458 C C . PRO A 1 64 ? 8.883 -21.969 -22.297 1 94.88 64 PRO A C 1
ATOM 460 O O . PRO A 1 64 ? 8.297 -22.188 -23.359 1 94.88 64 PRO A O 1
ATOM 463 N N . THR A 1 65 ? 9.188 -22.922 -21.453 1 97.12 65 THR A N 1
ATOM 464 C CA . THR A 1 65 ? 8.914 -24.328 -21.75 1 97.12 65 THR A CA 1
ATOM 465 C C . THR A 1 65 ? 7.535 -24.734 -21.25 1 97.12 65 THR A C 1
ATOM 467 O O . THR A 1 65 ? 7.02 -25.797 -21.609 1 97.12 65 THR A O 1
ATOM 470 N N . HIS A 1 66 ? 6.906 -23.953 -20.469 1 98.38 66 HIS A N 1
ATOM 471 C CA . HIS A 1 66 ? 5.734 -24.344 -19.688 1 98.38 66 HIS A CA 1
ATOM 472 C C . HIS A 1 66 ? 4.586 -24.766 -20.609 1 98.38 66 HIS A C 1
ATOM 474 O O . HIS A 1 66 ? 4.07 -25.875 -20.484 1 98.38 66 HIS A O 1
ATOM 480 N N . ALA A 1 67 ? 4.25 -23.922 -21.531 1 98.5 67 ALA A N 1
ATOM 481 C CA . ALA A 1 67 ? 3.088 -24.188 -22.375 1 98.5 67 ALA A CA 1
ATOM 482 C C . ALA A 1 67 ? 3.289 -25.453 -23.203 1 98.5 67 ALA A C 1
ATOM 484 O O . ALA A 1 67 ? 2.414 -26.328 -23.234 1 98.5 67 ALA A O 1
ATOM 485 N N . GLU A 1 68 ? 4.449 -25.547 -23.781 1 98.25 68 GLU A N 1
ATOM 486 C CA . GLU A 1 68 ? 4.75 -26.688 -24.641 1 98.25 68 GLU A CA 1
ATOM 487 C C . GLU A 1 68 ? 4.695 -28 -23.844 1 98.25 68 GLU A C 1
ATOM 489 O O . GLU A 1 68 ? 4.098 -28.969 -24.297 1 98.25 68 GLU A O 1
ATOM 494 N N . LEU A 1 69 ? 5.297 -28 -22.703 1 98.69 69 LEU A N 1
ATOM 495 C CA . LEU A 1 69 ? 5.355 -29.203 -21.906 1 98.69 69 LEU A CA 1
ATOM 496 C C . LEU A 1 69 ? 3.984 -29.547 -21.328 1 98.69 69 LEU A C 1
ATOM 498 O O . LEU A 1 69 ? 3.631 -30.719 -21.188 1 98.69 69 LEU A O 1
ATOM 502 N N . THR A 1 70 ? 3.232 -28.531 -20.953 1 98.81 70 THR A N 1
ATOM 503 C CA . THR A 1 70 ? 1.867 -28.75 -20.484 1 98.81 70 THR A CA 1
ATOM 504 C C . THR A 1 70 ? 1.014 -29.359 -21.594 1 98.81 70 THR A C 1
ATOM 506 O O . THR A 1 70 ? 0.291 -30.328 -21.359 1 98.81 70 THR A O 1
ATOM 509 N N . LEU A 1 71 ? 1.128 -28.844 -22.812 1 98.69 71 LEU A N 1
ATOM 510 C CA . LEU A 1 71 ? 0.399 -29.375 -23.969 1 98.69 71 LEU A CA 1
ATOM 511 C C . LEU A 1 71 ? 0.787 -30.828 -24.234 1 98.69 71 LEU A C 1
ATOM 513 O O . LEU A 1 71 ? -0.076 -31.656 -24.5 1 98.69 71 LEU A O 1
ATOM 517 N N . ALA A 1 72 ? 2.066 -31.078 -24.141 1 98.62 72 ALA A N 1
ATOM 518 C CA . ALA A 1 72 ? 2.545 -32.438 -24.328 1 98.62 72 ALA A CA 1
ATOM 519 C C . ALA A 1 72 ? 1.924 -33.406 -23.312 1 98.62 72 ALA A C 1
ATOM 521 O O . ALA A 1 72 ? 1.565 -34.531 -23.641 1 98.62 72 ALA A O 1
ATOM 522 N N . SER A 1 73 ? 1.817 -32.938 -22.078 1 98.75 73 SER A N 1
ATOM 523 C CA . SER A 1 73 ? 1.202 -33.75 -21.031 1 98.75 73 SER A CA 1
ATOM 524 C C . SER A 1 73 ? -0.271 -34 -21.328 1 98.75 73 SER A C 1
ATOM 526 O O . SER A 1 73 ? -0.752 -35.125 -21.156 1 98.75 73 SER A O 1
ATOM 528 N N . LEU A 1 74 ? -0.982 -33 -21.781 1 98.31 74 LEU A N 1
ATOM 529 C CA . LEU A 1 74 ? -2.396 -33.125 -22.109 1 98.31 74 LEU A CA 1
ATOM 530 C C . LEU A 1 74 ? -2.604 -34.125 -23.266 1 98.31 74 LEU A C 1
ATOM 532 O O . LEU A 1 74 ? -3.553 -34.906 -23.25 1 98.31 74 LEU A O 1
ATOM 536 N N . HIS A 1 75 ? -1.701 -34.031 -24.219 1 97.56 75 HIS A N 1
ATOM 537 C CA . HIS A 1 75 ? -1.787 -34.969 -25.359 1 97.56 75 HIS A CA 1
ATOM 538 C C . HIS A 1 75 ? -1.706 -36.406 -24.906 1 97.56 75 HIS A C 1
ATOM 540 O O . HIS A 1 75 ? -2.301 -37.281 -25.531 1 97.56 75 HIS A O 1
ATOM 546 N N . GLN A 1 76 ? -0.982 -36.625 -23.828 1 97.75 76 GLN A N 1
ATOM 547 C CA . GLN A 1 76 ? -0.852 -37.969 -23.266 1 97.75 76 GLN A CA 1
ATOM 548 C C . GLN A 1 76 ? -1.92 -38.219 -22.203 1 97.75 76 GLN A C 1
ATOM 550 O O . GLN A 1 76 ? -1.906 -39.25 -21.547 1 97.75 76 GLN A O 1
ATOM 555 N N . ARG A 1 77 ? -2.83 -37.219 -22 1 97.62 77 ARG A N 1
ATOM 556 C CA . ARG A 1 77 ? -3.896 -37.281 -21.016 1 97.62 77 ARG A CA 1
ATOM 557 C C . ARG A 1 77 ? -3.332 -37.5 -19.609 1 97.62 77 ARG A C 1
ATOM 559 O O . ARG A 1 77 ? -3.889 -38.281 -18.828 1 97.62 77 ARG A O 1
ATOM 566 N N . LYS A 1 78 ? -2.244 -36.906 -19.328 1 98.06 78 LYS A N 1
ATOM 567 C CA . LYS A 1 78 ? -1.619 -37 -18.016 1 98.06 78 LYS A CA 1
ATOM 568 C C . LYS A 1 78 ? -1.868 -35.75 -17.188 1 98.06 78 LYS A C 1
ATOM 570 O O . LYS A 1 78 ? -1.718 -34.625 -17.672 1 98.06 78 LYS A O 1
ATOM 575 N N . PRO A 1 79 ? -2.307 -35.938 -15.883 1 98.12 79 PRO A N 1
ATOM 576 C CA . PRO A 1 79 ? -2.365 -34.781 -14.992 1 98.12 79 PRO A CA 1
ATOM 577 C C . PRO A 1 79 ? -1.031 -34.062 -14.891 1 98.12 79 PRO A C 1
ATOM 579 O O . PRO A 1 79 ? 0.028 -34.688 -14.883 1 98.12 79 PRO A O 1
ATOM 582 N N . VAL A 1 80 ? -1.132 -32.75 -14.82 1 98.38 80 VAL A N 1
ATOM 583 C CA . VAL A 1 80 ? 0.09 -31.953 -14.82 1 98.38 80 VAL A CA 1
ATOM 584 C C . VAL A 1 80 ? -0.035 -30.812 -13.812 1 98.38 80 VAL A C 1
ATOM 586 O O . VAL A 1 80 ? -1.093 -30.188 -13.695 1 98.38 80 VAL A O 1
ATOM 589 N N . LEU A 1 81 ? 0.967 -30.594 -12.945 1 98.38 81 LEU A N 1
ATOM 590 C CA . LEU A 1 81 ? 1.2 -29.391 -12.172 1 98.38 81 LEU A CA 1
ATOM 591 C C . LEU A 1 81 ? 2.289 -28.531 -12.812 1 98.38 81 LEU A C 1
ATOM 593 O O . LEU A 1 81 ? 3.467 -28.906 -12.781 1 98.38 81 LEU A O 1
ATOM 597 N N . CYS A 1 82 ? 1.915 -27.484 -13.391 1 98.56 82 CYS A N 1
ATOM 598 C CA . CYS A 1 82 ? 2.85 -26.562 -14.023 1 98.56 82 CYS A CA 1
ATOM 599 C C . CYS A 1 82 ? 3.105 -25.359 -13.141 1 98.56 82 CYS A C 1
ATOM 601 O O . CYS A 1 82 ? 2.174 -24.625 -12.797 1 98.56 82 CYS A O 1
ATOM 603 N N . GLU A 1 83 ? 4.352 -25.172 -12.773 1 97.81 83 GLU A N 1
ATOM 604 C CA . GLU A 1 83 ? 4.695 -23.953 -12.039 1 97.81 83 GLU A CA 1
ATOM 605 C C . GLU A 1 83 ? 4.258 -22.719 -12.797 1 97.81 83 GLU A C 1
ATOM 607 O O . GLU A 1 83 ? 4.156 -22.734 -14.023 1 97.81 83 GLU A O 1
ATOM 612 N N . LYS A 1 84 ? 3.998 -21.688 -12.086 1 97.38 84 LYS A N 1
ATOM 613 C CA . LYS A 1 84 ? 3.619 -20.422 -12.719 1 97.38 84 LYS A CA 1
ATOM 614 C C . LYS A 1 84 ? 4.809 -19.781 -13.43 1 97.38 84 LYS A C 1
ATOM 616 O O . LYS A 1 84 ? 5.957 -19.953 -13.008 1 97.38 84 LYS A O 1
ATOM 621 N N . PRO A 1 85 ? 4.695 -19.062 -14.445 1 96.88 85 PRO A N 1
ATOM 622 C CA . PRO A 1 85 ? 3.414 -18.891 -15.133 1 96.88 85 PRO A CA 1
ATOM 623 C C . PRO A 1 85 ? 3.061 -20.062 -16.047 1 96.88 85 PRO A C 1
ATOM 625 O O . PRO A 1 85 ? 3.949 -20.797 -16.484 1 96.88 85 PRO A O 1
ATOM 628 N N . LEU A 1 86 ? 1.76 -20.203 -16.344 1 97.88 86 LEU A N 1
ATOM 629 C CA . LEU A 1 86 ? 1.312 -21.281 -17.219 1 97.88 86 LEU A CA 1
ATOM 630 C C . LEU A 1 86 ? 1.916 -21.125 -18.625 1 97.88 86 LEU A C 1
ATOM 632 O O . LEU A 1 86 ? 2.256 -22.125 -19.266 1 97.88 86 LEU A O 1
ATOM 636 N N . ALA A 1 87 ? 1.968 -19.891 -19.047 1 97.12 87 ALA A N 1
ATOM 637 C CA . ALA A 1 87 ? 2.5 -19.547 -20.359 1 97.12 87 ALA A CA 1
ATOM 638 C C . ALA A 1 87 ? 3.1 -18.141 -20.359 1 97.12 87 ALA A C 1
ATOM 640 O O . ALA A 1 87 ? 2.836 -17.344 -19.438 1 97.12 87 ALA A O 1
ATOM 641 N N . GLN A 1 88 ? 3.871 -17.859 -21.375 1 94.31 88 GLN A N 1
ATOM 642 C CA . GLN A 1 88 ? 4.5 -16.547 -21.453 1 94.31 88 GLN A CA 1
ATOM 643 C C . GLN A 1 88 ? 3.588 -15.539 -22.156 1 94.31 88 GLN A C 1
ATOM 645 O O . GLN A 1 88 ? 3.734 -14.328 -21.969 1 94.31 88 GLN A O 1
ATOM 650 N N . THR A 1 89 ? 2.709 -16.078 -22.984 1 96 89 THR A N 1
ATOM 651 C CA . THR A 1 89 ? 1.795 -15.195 -23.703 1 96 89 THR A CA 1
ATOM 652 C C . THR A 1 89 ? 0.353 -15.672 -23.547 1 96 89 THR A C 1
ATOM 654 O O . THR A 1 89 ? 0.106 -16.844 -23.281 1 96 89 THR A O 1
ATOM 657 N N . MET A 1 90 ? -0.498 -14.688 -23.797 1 96.31 90 MET A N 1
ATOM 658 C CA . MET A 1 90 ? -1.918 -15.023 -23.719 1 96.31 90 MET A CA 1
ATOM 659 C C . MET A 1 90 ? -2.297 -16.047 -24.781 1 96.31 90 MET A C 1
ATOM 661 O O . MET A 1 90 ? -3.131 -16.922 -24.531 1 96.31 90 MET A O 1
ATOM 665 N N . ASP A 1 91 ? -1.682 -16 -25.906 1 97.19 91 ASP A N 1
ATOM 666 C CA . ASP A 1 91 ? -1.972 -16.938 -26.984 1 97.19 91 ASP A CA 1
ATOM 667 C C . ASP A 1 91 ? -1.572 -18.359 -26.594 1 97.19 91 ASP A C 1
ATOM 669 O O . ASP A 1 91 ? -2.324 -19.312 -26.828 1 97.19 91 ASP A O 1
ATOM 673 N N . GLU A 1 92 ? -0.419 -18.484 -26.016 1 97.69 92 GLU A N 1
ATOM 674 C CA . GLU A 1 92 ? 0.035 -19.797 -25.547 1 97.69 92 GLU A CA 1
ATOM 675 C C . GLU A 1 92 ? -0.881 -20.344 -24.453 1 97.69 92 GLU A C 1
ATOM 677 O O . GLU A 1 92 ? -1.197 -21.531 -24.438 1 97.69 92 GLU A O 1
ATOM 682 N N . ALA A 1 93 ? -1.25 -19.484 -23.531 1 98.12 93 ALA A N 1
ATOM 683 C CA . ALA A 1 93 ? -2.152 -19.906 -22.469 1 98.12 93 ALA A CA 1
ATOM 684 C C . ALA A 1 93 ? -3.494 -20.359 -23.031 1 98.12 93 ALA A C 1
ATOM 686 O O . ALA A 1 93 ? -4.078 -21.328 -22.547 1 98.12 93 ALA A O 1
ATOM 687 N N . LEU A 1 94 ? -3.982 -19.656 -24.016 1 97.56 94 LEU A N 1
ATOM 688 C CA . LEU A 1 94 ? -5.246 -20 -24.656 1 97.56 94 LEU A CA 1
ATOM 689 C C . LEU A 1 94 ? -5.152 -21.375 -25.328 1 97.56 94 LEU A C 1
ATOM 691 O O . LEU A 1 94 ? -6.113 -22.141 -25.312 1 97.56 94 LEU A O 1
ATOM 695 N N . MET A 1 95 ? -4.02 -21.625 -25.938 1 98 95 MET A N 1
ATOM 696 C CA . MET A 1 95 ? -3.809 -22.938 -26.562 1 98 95 MET A CA 1
ATOM 697 C C . MET A 1 95 ? -3.932 -24.062 -25.531 1 98 95 MET A C 1
ATOM 699 O O . MET A 1 95 ? -4.535 -25.094 -25.812 1 98 95 MET A O 1
ATOM 703 N N . VAL A 1 96 ? -3.363 -23.844 -24.406 1 98.44 96 VAL A N 1
ATOM 704 C CA . VAL A 1 96 ? -3.447 -24.844 -23.344 1 98.44 96 VAL A CA 1
ATOM 705 C C . VAL A 1 96 ? -4.898 -25 -22.891 1 98.44 96 VAL A C 1
ATOM 707 O O . VAL A 1 96 ? -5.383 -26.125 -22.734 1 98.44 96 VAL A O 1
ATOM 710 N N . LEU A 1 97 ? -5.504 -23.891 -22.703 1 97.5 97 LEU A N 1
ATOM 711 C CA . LEU A 1 97 ? -6.902 -23.875 -22.281 1 97.5 97 LEU A CA 1
ATOM 712 C C . LEU A 1 97 ? -7.773 -24.641 -23.266 1 97.5 97 LEU A C 1
ATOM 714 O O . LEU A 1 97 ? -8.578 -25.484 -22.859 1 97.5 97 LEU A O 1
ATOM 718 N N . GLU A 1 98 ? -7.625 -24.391 -24.5 1 97.62 98 GLU A N 1
ATOM 719 C CA . GLU A 1 98 ? -8.414 -25.016 -25.547 1 97.62 98 GLU A CA 1
ATOM 720 C C . GLU A 1 98 ? -8.133 -26.516 -25.625 1 97.62 98 GLU A C 1
ATOM 722 O O . GLU A 1 98 ? -9.047 -27.328 -25.812 1 97.62 98 GLU A O 1
ATOM 727 N N . ALA A 1 99 ? -6.875 -26.859 -25.5 1 98.31 99 ALA A N 1
ATOM 728 C CA . ALA A 1 99 ? -6.492 -28.266 -25.531 1 98.31 99 ALA A CA 1
ATOM 729 C C . ALA A 1 99 ? -7.164 -29.031 -24.391 1 98.31 99 ALA A C 1
ATOM 731 O O . ALA A 1 99 ? -7.664 -30.141 -24.594 1 98.31 99 ALA A O 1
ATOM 732 N N . GLU A 1 100 ? -7.152 -28.453 -23.188 1 98.12 100 GLU A N 1
ATOM 733 C CA . GLU A 1 100 ? -7.777 -29.125 -22.047 1 98.12 100 GLU A CA 1
ATOM 734 C C . GLU A 1 100 ? -9.289 -29.234 -22.234 1 98.12 100 GLU A C 1
ATOM 736 O O . GLU A 1 100 ? -9.891 -30.25 -21.922 1 98.12 100 GLU A O 1
ATOM 741 N N . CYS A 1 101 ? -9.93 -28.203 -22.75 1 97.31 101 CYS A N 1
ATOM 742 C CA . CYS A 1 101 ? -11.367 -28.219 -23.016 1 97.31 101 CYS A CA 1
ATOM 743 C C . CYS A 1 101 ? -11.734 -29.312 -24 1 97.31 101 CYS A C 1
ATOM 745 O O . CYS A 1 101 ? -12.758 -29.984 -23.828 1 97.31 101 CYS A O 1
ATOM 747 N N . ALA A 1 102 ? -10.914 -29.453 -24.953 1 97.62 102 ALA A N 1
ATOM 748 C CA . ALA A 1 102 ? -11.156 -30.484 -25.969 1 97.62 102 ALA A CA 1
ATOM 749 C C . ALA A 1 102 ? -11.141 -31.875 -25.344 1 97.62 102 ALA A C 1
ATOM 751 O O . ALA A 1 102 ? -11.852 -32.781 -25.797 1 97.62 102 ALA A O 1
ATOM 752 N N . LEU A 1 103 ? -10.367 -32.062 -24.312 1 96.62 103 LEU A N 1
ATOM 753 C CA . LEU A 1 103 ? -10.289 -33.312 -23.609 1 96.62 103 LEU A CA 1
ATOM 754 C C . LEU A 1 103 ? -11.531 -33.531 -22.734 1 96.62 103 LEU A C 1
ATOM 756 O O . LEU A 1 103 ? -11.859 -34.688 -22.391 1 96.62 103 LEU A O 1
ATOM 760 N N . GLY A 1 104 ? -12.133 -32.438 -22.297 1 95.5 104 GLY A N 1
ATOM 761 C CA . GLY A 1 104 ? -13.328 -32.531 -21.469 1 95.5 104 GLY A CA 1
ATOM 762 C C . GLY A 1 104 ? -13.039 -32.875 -20.016 1 95.5 104 GLY A C 1
ATOM 763 O O . GLY A 1 104 ? -13.938 -33.281 -19.281 1 95.5 104 GLY A O 1
ATOM 764 N N . GLN A 1 105 ? -11.82 -32.781 -19.656 1 95.06 105 GLN A N 1
ATOM 765 C CA . GLN A 1 105 ? -11.391 -33.125 -18.297 1 95.06 105 GLN A CA 1
ATOM 766 C C . GLN A 1 105 ? -10.297 -32.156 -17.828 1 95.06 105 GLN A C 1
ATOM 768 O O . GLN A 1 105 ? -9.391 -31.812 -18.594 1 95.06 105 GLN A O 1
ATOM 773 N N . GLN A 1 106 ? -10.438 -31.703 -16.625 1 96.19 106 GLN A N 1
ATOM 774 C CA . GLN A 1 106 ? -9.406 -30.828 -16.062 1 96.19 106 GLN A CA 1
ATOM 775 C C . GLN A 1 106 ? -8.211 -31.656 -15.578 1 96.19 106 GLN A C 1
ATOM 777 O O . GLN A 1 106 ? -8.336 -32.469 -14.672 1 96.19 106 GLN A O 1
ATOM 782 N N . LEU A 1 107 ? -7.098 -31.391 -16.172 1 97.38 107 LEU A N 1
ATOM 783 C CA . LEU A 1 107 ? -5.883 -32.125 -15.836 1 97.38 107 LEU A CA 1
ATOM 784 C C . LEU A 1 107 ? -4.773 -31.172 -15.414 1 97.38 107 LEU A C 1
ATOM 786 O O . LEU A 1 107 ? -3.736 -31.594 -14.906 1 97.38 107 LEU A O 1
ATOM 790 N N . VAL A 1 108 ? -4.988 -29.859 -15.562 1 98.12 108 VAL A N 1
ATOM 791 C CA . VAL A 1 108 ? -3.934 -28.875 -15.352 1 98.12 108 VAL A CA 1
ATOM 792 C C . VAL A 1 108 ? -4.117 -28.188 -14 1 98.12 108 VAL A C 1
ATOM 794 O O . VAL A 1 108 ? -5.184 -27.641 -13.711 1 98.12 108 VAL A O 1
ATOM 797 N N . HIS A 1 109 ? -3.088 -28.281 -13.188 1 97.81 109 HIS A N 1
ATOM 798 C CA . HIS A 1 109 ? -2.914 -27.5 -11.977 1 97.81 109 HIS A CA 1
ATOM 799 C C . HIS A 1 109 ? -1.774 -26.5 -12.125 1 97.81 109 HIS A C 1
ATOM 801 O O . HIS A 1 109 ? -0.66 -26.859 -12.5 1 97.81 109 HIS A O 1
ATOM 807 N N . VAL A 1 110 ? -2.09 -25.219 -11.93 1 98.38 110 VAL A N 1
ATOM 808 C CA . VAL A 1 110 ? -1.053 -24.203 -12.023 1 98.38 110 VAL A CA 1
ATOM 809 C C . VAL A 1 110 ? -0.47 -23.922 -10.641 1 98.38 110 VAL A C 1
ATOM 811 O O . VAL A 1 110 ? -1.21 -23.828 -9.656 1 98.38 110 VAL A O 1
ATOM 814 N N . GLY A 1 111 ? 0.836 -23.766 -10.57 1 98.06 111 GLY A N 1
ATOM 815 C CA . GLY A 1 111 ? 1.576 -23.656 -9.328 1 98.06 111 GLY A CA 1
ATOM 816 C C . GLY A 1 111 ? 1.378 -22.328 -8.617 1 98.06 111 GLY A C 1
ATOM 817 O O . GLY A 1 111 ? 2.348 -21.641 -8.289 1 98.06 111 GLY A O 1
ATOM 818 N N . PHE A 1 112 ? 0.171 -21.984 -8.273 1 98.25 112 PHE A N 1
ATOM 819 C CA . PHE A 1 112 ? -0.135 -20.844 -7.434 1 98.25 112 PHE A CA 1
ATOM 820 C C . PHE A 1 112 ? -0.304 -21.266 -5.98 1 98.25 112 PHE A C 1
ATOM 822 O O . PHE A 1 112 ? -1.415 -21.25 -5.445 1 98.25 112 PHE A O 1
ATOM 829 N N . MET A 1 113 ? 0.822 -21.469 -5.309 1 97.31 113 MET A N 1
ATOM 830 C CA . MET A 1 113 ? 0.888 -22.094 -3.992 1 97.31 113 MET A CA 1
ATOM 831 C C . MET A 1 113 ? 0.292 -21.188 -2.924 1 97.31 113 MET A C 1
ATOM 833 O O . MET A 1 113 ? -0.058 -21.641 -1.836 1 97.31 113 MET A O 1
ATOM 837 N N . ARG A 1 114 ? 0.13 -19.859 -3.203 1 97.31 114 ARG A N 1
ATOM 838 C CA . ARG A 1 114 ? -0.364 -18.938 -2.188 1 97.31 114 ARG A CA 1
ATOM 839 C C . ARG A 1 114 ? -1.809 -19.25 -1.815 1 97.31 114 ARG A C 1
ATOM 841 O O . ARG A 1 114 ? -2.262 -18.922 -0.72 1 97.31 114 ARG A O 1
ATOM 848 N N . ARG A 1 115 ? -2.535 -19.938 -2.703 1 97.38 115 ARG A N 1
ATOM 849 C CA . ARG A 1 115 ? -3.896 -20.359 -2.395 1 97.38 115 ARG A CA 1
ATOM 850 C C . ARG A 1 115 ? -3.91 -21.344 -1.223 1 97.38 115 ARG A C 1
ATOM 852 O O . ARG A 1 115 ? -4.93 -21.5 -0.548 1 97.38 115 ARG A O 1
ATOM 859 N N . PHE A 1 116 ? -2.752 -21.953 -1.013 1 95.94 116 PHE A N 1
ATOM 860 C CA . PHE A 1 116 ? -2.658 -22.969 0.027 1 95.94 116 PHE A CA 1
ATOM 861 C C . PHE A 1 116 ? -1.959 -22.422 1.264 1 95.94 116 PHE A C 1
ATOM 863 O O . PHE A 1 116 ? -1.785 -23.141 2.254 1 95.94 116 PHE A O 1
ATOM 870 N N . ASP A 1 117 ? -1.494 -21.219 1.207 1 94.94 117 ASP A N 1
ATOM 871 C CA . ASP A 1 117 ? -0.903 -20.562 2.375 1 94.94 117 ASP A CA 1
ATOM 872 C C . ASP A 1 117 ? -1.96 -20.297 3.441 1 94.94 117 ASP A C 1
ATOM 874 O O . ASP A 1 117 ? -2.986 -19.672 3.16 1 94.94 117 ASP A O 1
ATOM 878 N N . PRO A 1 118 ? -1.694 -20.719 4.672 1 90.88 118 PRO A N 1
ATOM 879 C CA . PRO A 1 118 ? -2.715 -20.594 5.715 1 90.88 118 PRO A CA 1
ATOM 880 C C . PRO A 1 118 ? -3.17 -19.156 5.922 1 90.88 118 PRO A C 1
ATOM 882 O O . PRO A 1 118 ? -4.34 -18.906 6.234 1 90.88 118 PRO A O 1
ATOM 885 N N . SER A 1 119 ? -2.309 -18.203 5.809 1 92.31 119 SER A N 1
ATOM 886 C CA . SER A 1 119 ? -2.68 -16.812 6.027 1 92.31 119 SER A CA 1
ATOM 887 C C . SER A 1 119 ? -3.662 -16.328 4.969 1 92.31 119 SER A C 1
ATOM 889 O O . SER A 1 119 ? -4.621 -15.625 5.285 1 92.31 119 SER A O 1
ATOM 891 N N . TYR A 1 120 ? -3.455 -16.703 3.705 1 94.88 120 TYR A N 1
ATOM 892 C CA . TYR A 1 120 ? -4.379 -16.312 2.645 1 94.88 120 TYR A CA 1
ATOM 893 C C . TYR A 1 120 ? -5.703 -17.062 2.775 1 94.88 120 TYR A C 1
ATOM 895 O O . TYR A 1 120 ? -6.766 -16.516 2.475 1 94.88 120 TYR A O 1
ATOM 903 N N . VAL A 1 121 ? -5.602 -18.328 3.193 1 94.5 121 VAL A N 1
ATOM 904 C CA . VAL A 1 121 ? -6.809 -19.109 3.438 1 94.5 121 VAL A CA 1
ATOM 905 C C . VAL A 1 121 ? -7.656 -18.422 4.512 1 94.5 121 VAL A C 1
ATOM 907 O O . VAL A 1 121 ? -8.867 -18.281 4.355 1 94.5 121 VAL A O 1
ATOM 910 N N . GLU A 1 122 ? -6.996 -17.984 5.562 1 93.25 122 GLU A N 1
ATOM 911 C CA . GLU A 1 122 ? -7.703 -17.297 6.637 1 93.25 122 GLU A CA 1
ATOM 912 C C . GLU A 1 122 ? -8.281 -15.969 6.152 1 93.25 122 GLU A C 1
ATOM 914 O O . GLU A 1 122 ? -9.398 -15.609 6.516 1 93.25 122 GLU A O 1
ATOM 919 N N . MET A 1 123 ? -7.535 -15.273 5.383 1 95.31 123 MET A N 1
ATOM 920 C CA . MET A 1 123 ? -8.016 -14.008 4.824 1 95.31 123 MET A CA 1
ATOM 921 C C . MET A 1 123 ? -9.273 -14.227 3.99 1 95.31 123 MET A C 1
ATOM 923 O O . MET A 1 123 ? -10.266 -13.523 4.164 1 95.31 123 MET A O 1
ATOM 927 N N . LYS A 1 124 ? -9.242 -15.172 3.094 1 95.5 124 LYS A N 1
ATOM 928 C CA . LYS A 1 124 ? -10.398 -15.492 2.262 1 95.5 124 LYS A CA 1
ATOM 929 C C . LYS A 1 124 ? -11.602 -15.898 3.115 1 95.5 124 LYS A C 1
ATOM 931 O O . LYS A 1 124 ? -12.727 -15.477 2.855 1 95.5 124 LYS A O 1
ATOM 936 N N . SER A 1 125 ? -11.32 -16.703 4.105 1 94.19 125 SER A N 1
ATOM 937 C CA . SER A 1 125 ? -12.383 -17.141 5.008 1 94.19 125 SER A CA 1
ATOM 938 C C . SER A 1 125 ? -13.016 -15.969 5.738 1 94.19 125 SER A C 1
ATOM 940 O O . SER A 1 125 ? -14.234 -15.906 5.883 1 94.19 125 SER A O 1
ATOM 942 N N . ALA A 1 126 ? -12.172 -15.039 6.219 1 92.56 126 ALA A N 1
ATOM 943 C CA . ALA A 1 126 ? -12.664 -13.852 6.918 1 92.56 126 ALA A CA 1
ATOM 944 C C . ALA A 1 126 ? -13.578 -13.023 6.016 1 92.56 126 ALA A C 1
ATOM 946 O O . ALA A 1 126 ? -14.602 -12.516 6.465 1 92.56 126 ALA A O 1
ATOM 947 N N . MET A 1 127 ? -13.211 -12.906 4.789 1 92.12 127 MET A N 1
ATOM 948 C CA . MET A 1 127 ? -14.008 -12.172 3.812 1 92.12 127 MET A CA 1
ATOM 949 C C . MET A 1 127 ? -15.344 -12.867 3.566 1 92.12 127 MET A C 1
ATOM 951 O O . MET A 1 127 ? -16.406 -12.234 3.646 1 92.12 127 MET A O 1
ATOM 955 N N . HIS A 1 128 ? -15.32 -14.117 3.338 1 91.75 128 HIS A N 1
ATOM 956 C CA . HIS A 1 128 ? -16.516 -14.883 3.008 1 91.75 128 HIS A CA 1
ATOM 957 C C . HIS A 1 128 ? -17.469 -14.961 4.199 1 91.75 128 HIS A C 1
ATOM 959 O O . HIS A 1 128 ? -18.688 -15 4.027 1 91.75 128 HIS A O 1
ATOM 965 N N . ALA A 1 129 ? -16.844 -14.992 5.367 1 93.5 129 ALA A N 1
ATOM 966 C CA . ALA A 1 129 ? -17.656 -15.07 6.586 1 93.5 129 ALA A CA 1
ATOM 967 C C . ALA A 1 129 ? -18.234 -13.711 6.949 1 93.5 129 ALA A C 1
ATOM 969 O O . ALA A 1 129 ? -19 -13.602 7.91 1 93.5 129 ALA A O 1
ATOM 970 N N . GLY A 1 130 ? -17.812 -12.703 6.262 1 93.38 130 GLY A N 1
ATOM 971 C CA . GLY A 1 130 ? -18.344 -11.367 6.504 1 93.38 130 GLY A CA 1
ATOM 972 C C . GLY A 1 130 ? -17.719 -10.68 7.699 1 93.38 130 GLY A C 1
ATOM 973 O O . GLY A 1 130 ? -18.25 -9.703 8.219 1 93.38 130 GLY A O 1
ATOM 974 N N . ARG A 1 131 ? -16.609 -11.148 8.156 1 92.12 131 ARG A N 1
ATOM 975 C CA . ARG A 1 131 ? -15.992 -10.625 9.375 1 92.12 131 ARG A CA 1
ATOM 976 C C . ARG A 1 131 ? -15.484 -9.203 9.172 1 92.12 131 ARG A C 1
ATOM 978 O O . ARG A 1 131 ? -15.289 -8.461 10.133 1 92.12 131 ARG A O 1
ATOM 985 N N . ILE A 1 132 ? -15.273 -8.789 7.93 1 92.56 132 ILE A N 1
ATOM 986 C CA . ILE A 1 132 ? -14.734 -7.453 7.68 1 92.56 132 ILE A CA 1
ATOM 987 C C . ILE A 1 132 ? -15.719 -6.652 6.828 1 92.56 132 ILE A C 1
ATOM 989 O O . ILE A 1 132 ? -15.352 -5.633 6.242 1 92.56 132 ILE A O 1
ATOM 993 N N . GLY A 1 133 ? -16.906 -7.055 6.664 1 92.19 133 GLY A N 1
ATOM 994 C CA . GLY A 1 133 ? -17.844 -6.43 5.742 1 92.19 133 GLY A CA 1
ATOM 995 C C . GLY A 1 133 ? -17.5 -6.676 4.285 1 92.19 133 GLY A C 1
ATOM 996 O O . GLY A 1 133 ? -16.844 -7.664 3.957 1 92.19 133 GLY A O 1
ATOM 997 N N . ALA A 1 134 ? -17.984 -5.836 3.406 1 92.56 134 ALA A N 1
ATOM 998 C CA . ALA A 1 134 ? -17.719 -5.977 1.977 1 92.56 134 ALA A CA 1
ATOM 999 C C . ALA A 1 134 ? -16.297 -5.527 1.638 1 92.56 134 ALA A C 1
ATOM 1001 O O . ALA A 1 134 ? -15.812 -4.527 2.168 1 92.56 134 ALA A O 1
ATOM 1002 N N . ALA A 1 135 ? -15.625 -6.316 0.812 1 94.5 135 ALA A N 1
ATOM 1003 C CA . ALA A 1 135 ? -14.273 -5.961 0.395 1 94.5 135 ALA A CA 1
ATOM 1004 C C . ALA A 1 135 ? -14.258 -4.648 -0.379 1 94.5 135 ALA A C 1
ATOM 1006 O O . ALA A 1 135 ? -15.078 -4.441 -1.277 1 94.5 135 ALA A O 1
ATOM 1007 N N . VAL A 1 136 ? -13.289 -3.717 -0.035 1 95.38 136 VAL A N 1
ATOM 1008 C CA . VAL A 1 136 ? -13.211 -2.402 -0.662 1 95.38 136 VAL A CA 1
ATOM 1009 C C . VAL A 1 136 ? -11.867 -2.242 -1.364 1 95.38 136 VAL A C 1
ATOM 1011 O O . VAL A 1 136 ? -11.812 -1.785 -2.508 1 95.38 136 VAL A O 1
ATOM 1014 N N . MET A 1 137 ? -10.805 -2.566 -0.675 1 96.94 137 MET A N 1
ATOM 1015 C CA . MET A 1 137 ? -9.445 -2.434 -1.189 1 96.94 137 MET A CA 1
ATOM 1016 C C . MET A 1 137 ? -8.578 -3.611 -0.751 1 96.94 137 MET A C 1
ATOM 1018 O O . MET A 1 137 ? -8.891 -4.281 0.236 1 96.94 137 MET A O 1
ATOM 1022 N N . MET A 1 138 ? -7.605 -3.896 -1.45 1 97.56 138 MET A N 1
ATOM 1023 C CA . MET A 1 138 ? -6.574 -4.871 -1.096 1 97.56 138 MET A CA 1
ATOM 1024 C C . MET A 1 138 ? -5.184 -4.328 -1.402 1 97.56 138 MET A C 1
ATOM 1026 O O . MET A 1 138 ? -4.965 -3.734 -2.461 1 97.56 138 MET A O 1
ATOM 1030 N N . HIS A 1 139 ? -4.266 -4.359 -0.448 1 97.94 139 HIS A N 1
ATOM 1031 C CA . HIS A 1 139 ? -2.893 -3.904 -0.629 1 97.94 139 HIS A CA 1
ATOM 1032 C C . HIS A 1 139 ? -1.913 -5.07 -0.586 1 97.94 139 HIS A C 1
ATOM 1034 O O . HIS A 1 139 ? -1.868 -5.812 0.398 1 97.94 139 HIS A O 1
ATOM 1040 N N . ASN A 1 140 ? -1.134 -5.207 -1.625 1 97.62 140 ASN A N 1
ATOM 1041 C CA . ASN A 1 140 ? -0.174 -6.301 -1.727 1 97.62 140 ASN A CA 1
ATOM 1042 C C . ASN A 1 140 ? 1.258 -5.785 -1.822 1 97.62 140 ASN A C 1
ATOM 1044 O O . ASN A 1 140 ? 1.527 -4.82 -2.541 1 97.62 140 ASN A O 1
ATOM 1048 N N . PHE A 1 141 ? 2.16 -6.348 -1.065 1 95.88 141 PHE A N 1
ATOM 1049 C CA . PHE A 1 141 ? 3.594 -6.094 -1.12 1 95.88 141 PHE A CA 1
ATOM 1050 C C . PHE A 1 141 ? 4.363 -7.383 -1.392 1 95.88 141 PHE A C 1
ATOM 1052 O O . PHE A 1 141 ? 4.215 -8.367 -0.664 1 95.88 141 PHE A O 1
ATOM 1059 N N . HIS A 1 142 ? 5.059 -7.418 -2.434 1 96.06 142 HIS A N 1
ATOM 1060 C CA . HIS A 1 142 ? 5.891 -8.531 -2.873 1 96.06 142 HIS A CA 1
ATOM 1061 C C . HIS A 1 142 ? 7.352 -8.117 -2.99 1 96.06 142 HIS A C 1
ATOM 1063 O O . HIS A 1 142 ? 7.766 -7.566 -4.012 1 96.06 142 HIS A O 1
ATOM 1069 N N . ARG A 1 143 ? 8.141 -8.422 -1.942 1 93.69 143 ARG A N 1
ATOM 1070 C CA . ARG A 1 143 ? 9.531 -7.98 -1.913 1 93.69 143 ARG A CA 1
ATOM 1071 C C . ARG A 1 143 ? 10.477 -9.172 -1.841 1 93.69 143 ARG A C 1
ATOM 1073 O O . ARG A 1 143 ? 10.305 -10.062 -1.006 1 93.69 143 ARG A O 1
ATOM 1080 N N . ASN A 1 144 ? 11.359 -9.281 -2.715 1 92.25 144 ASN A N 1
ATOM 1081 C CA . ASN A 1 144 ? 12.461 -10.242 -2.725 1 92.25 144 ASN A CA 1
ATOM 1082 C C . ASN A 1 144 ? 13.797 -9.57 -2.406 1 92.25 144 ASN A C 1
ATOM 1084 O O . ASN A 1 144 ? 13.945 -8.359 -2.59 1 92.25 144 ASN A O 1
ATOM 1088 N N . VAL A 1 145 ? 14.773 -10.344 -2.014 1 89.38 145 VAL A N 1
ATOM 1089 C CA . VAL A 1 145 ? 16.031 -9.812 -1.505 1 89.38 145 VAL A CA 1
ATOM 1090 C C . VAL A 1 145 ? 16.875 -9.266 -2.662 1 89.38 145 VAL A C 1
ATOM 1092 O O . VAL A 1 145 ? 17.375 -8.148 -2.598 1 89.38 145 VAL A O 1
ATOM 1095 N N . ALA A 1 146 ? 16.984 -10.078 -3.658 1 88.81 146 ALA A N 1
ATOM 1096 C CA . ALA A 1 146 ? 17.875 -9.711 -4.762 1 88.81 146 ALA A CA 1
ATOM 1097 C C . ALA A 1 146 ? 17.375 -10.312 -6.078 1 88.81 146 ALA A C 1
ATOM 1099 O O . ALA A 1 146 ? 17.078 -11.508 -6.148 1 88.81 146 ALA A O 1
ATOM 1100 N N . ALA A 1 147 ? 17.328 -9.43 -7 1 86.81 147 ALA A N 1
ATOM 1101 C CA . ALA A 1 147 ? 16.953 -9.883 -8.344 1 86.81 147 ALA A CA 1
ATOM 1102 C C . ALA A 1 147 ? 18.172 -10.383 -9.109 1 86.81 147 ALA A C 1
ATOM 1104 O O . ALA A 1 147 ? 19.281 -9.898 -8.906 1 86.81 147 ALA A O 1
ATOM 1105 N N . PRO A 1 148 ? 17.891 -11.43 -9.984 1 85.5 148 PRO A N 1
ATOM 1106 C CA . PRO A 1 148 ? 18.984 -11.781 -10.891 1 85.5 148 PRO A CA 1
ATOM 1107 C C . PRO A 1 148 ? 19.438 -10.602 -11.75 1 85.5 148 PRO A C 1
ATOM 1109 O O . PRO A 1 148 ? 18.703 -9.625 -11.906 1 85.5 148 PRO A O 1
ATOM 1112 N N . PRO A 1 149 ? 20.672 -10.766 -12.25 1 83.62 149 PRO A N 1
ATOM 1113 C CA . PRO A 1 149 ? 21.125 -9.719 -13.164 1 83.62 149 PRO A CA 1
ATOM 1114 C C . PRO A 1 149 ? 20.172 -9.516 -14.344 1 83.62 149 PRO A C 1
ATOM 1116 O O . PRO A 1 149 ? 19.609 -10.477 -14.859 1 83.62 149 PRO A O 1
ATOM 1119 N N . ASN A 1 150 ? 19.812 -8.391 -14.773 1 83.69 150 ASN A N 1
ATOM 1120 C CA . ASN A 1 150 ? 19.016 -8.023 -15.945 1 83.69 150 ASN A CA 1
ATOM 1121 C C . ASN A 1 150 ? 17.531 -8.164 -15.672 1 83.69 150 ASN A C 1
ATOM 1123 O O . ASN A 1 150 ? 16.719 -8.117 -16.609 1 83.69 150 ASN A O 1
ATOM 1127 N N . PHE A 1 151 ? 17.266 -8.523 -14.484 1 88.75 151 PHE A N 1
ATOM 1128 C CA . PHE A 1 151 ? 15.859 -8.555 -14.102 1 88.75 151 PHE A CA 1
ATOM 1129 C C . PHE A 1 151 ? 15.273 -7.152 -14.094 1 88.75 151 PHE A C 1
ATOM 1131 O O . PHE A 1 151 ? 15.703 -6.297 -13.32 1 88.75 151 PHE A O 1
ATOM 1138 N N . SER A 1 152 ? 14.297 -6.883 -14.984 1 89.38 152 SER A N 1
ATOM 1139 C CA . SER A 1 152 ? 13.766 -5.539 -15.188 1 89.38 152 SER A CA 1
ATOM 1140 C C . SER A 1 152 ? 12.414 -5.367 -14.5 1 89.38 152 SER A C 1
ATOM 1142 O O . SER A 1 152 ? 11.828 -6.336 -14.016 1 89.38 152 SER A O 1
ATOM 1144 N N . GLY A 1 153 ? 11.945 -4.113 -14.477 1 89.44 153 GLY A N 1
ATOM 1145 C CA . GLY A 1 153 ? 10.594 -3.848 -14 1 89.44 153 GLY A CA 1
ATOM 1146 C C . GLY A 1 153 ? 9.531 -4.586 -14.789 1 89.44 153 GLY A C 1
ATOM 1147 O O . GLY A 1 153 ? 8.523 -5.023 -14.227 1 89.44 153 GLY A O 1
ATOM 1148 N N . LEU A 1 154 ? 9.789 -4.699 -16.047 1 91.31 154 LEU A N 1
ATOM 1149 C CA . LEU A 1 154 ? 8.875 -5.449 -16.891 1 91.31 154 LEU A CA 1
ATOM 1150 C C . LEU A 1 154 ? 8.797 -6.906 -16.453 1 91.31 154 LEU A C 1
ATOM 1152 O O . LEU A 1 154 ? 7.707 -7.484 -16.391 1 91.31 154 LEU A O 1
ATOM 1156 N N . MET A 1 155 ? 9.891 -7.457 -16.062 1 91.31 155 MET A N 1
ATOM 1157 C CA . MET A 1 155 ? 9.938 -8.836 -15.602 1 91.31 155 MET A CA 1
ATOM 1158 C C . MET A 1 155 ? 9.273 -8.969 -14.234 1 91.31 155 MET A C 1
ATOM 1160 O O . MET A 1 155 ? 8.688 -10.008 -13.922 1 91.31 155 MET A O 1
ATOM 1164 N N . ALA A 1 156 ? 9.391 -7.898 -13.43 1 93.94 156 ALA A N 1
ATOM 1165 C CA . ALA A 1 156 ? 8.664 -7.898 -12.164 1 93.94 156 ALA A CA 1
ATOM 1166 C C . ALA A 1 156 ? 7.168 -8.086 -12.391 1 93.94 156 ALA A C 1
ATOM 1168 O O . ALA A 1 156 ? 6.504 -8.805 -11.641 1 93.94 156 ALA A O 1
ATOM 1169 N N . VAL A 1 157 ? 6.637 -7.559 -13.43 1 96.12 157 VAL A N 1
ATOM 1170 C CA . VAL A 1 157 ? 5.211 -7.609 -13.742 1 96.12 157 VAL A CA 1
ATOM 1171 C C . VAL A 1 157 ? 4.863 -8.977 -14.32 1 96.12 157 VAL A C 1
ATOM 1173 O O . VAL A 1 157 ? 3.859 -9.586 -13.938 1 96.12 157 VAL A O 1
ATOM 1176 N N . THR A 1 158 ? 5.723 -9.531 -15.164 1 94.38 158 THR A N 1
ATOM 1177 C CA . THR A 1 158 ? 5.344 -10.703 -15.938 1 94.38 158 THR A CA 1
ATOM 1178 C C . THR A 1 158 ? 5.777 -11.984 -15.234 1 94.38 158 THR A C 1
ATOM 1180 O O . THR A 1 158 ? 5.191 -13.047 -15.445 1 94.38 158 THR A O 1
ATOM 1183 N N . ASN A 1 159 ? 6.727 -11.859 -14.375 1 92.25 159 ASN A N 1
ATOM 1184 C CA . ASN A 1 159 ? 7.293 -13.062 -13.773 1 92.25 159 ASN A CA 1
ATOM 1185 C C . ASN A 1 159 ? 6.965 -13.148 -12.281 1 92.25 159 ASN A C 1
ATOM 1187 O O . ASN A 1 159 ? 6.613 -14.219 -11.789 1 92.25 159 ASN A O 1
ATOM 1191 N N . SER A 1 160 ? 7.059 -12.047 -11.57 1 94.44 160 SER A N 1
ATOM 1192 C CA . SER A 1 160 ? 6.879 -12.078 -10.125 1 94.44 160 SER A CA 1
ATOM 1193 C C . SER A 1 160 ? 5.422 -11.844 -9.742 1 94.44 160 SER A C 1
ATOM 1195 O O . SER A 1 160 ? 4.859 -12.586 -8.938 1 94.44 160 SER A O 1
ATOM 1197 N N . ALA A 1 161 ? 4.781 -10.961 -10.359 1 97.25 161 ALA A N 1
ATOM 1198 C CA . ALA A 1 161 ? 3.48 -10.438 -9.953 1 97.25 161 ALA A CA 1
ATOM 1199 C C . ALA A 1 161 ? 2.375 -11.461 -10.203 1 97.25 161 ALA A C 1
ATOM 1201 O O . ALA A 1 161 ? 1.286 -11.359 -9.641 1 97.25 161 ALA A O 1
ATOM 1202 N N . PRO A 1 162 ? 2.535 -12.445 -11.047 1 97.75 162 PRO A N 1
ATOM 1203 C CA . PRO A 1 162 ? 1.445 -13.391 -11.305 1 97.75 162 PRO A CA 1
ATOM 1204 C C . PRO A 1 162 ? 0.912 -14.023 -10.023 1 97.75 162 PRO A C 1
ATOM 1206 O O . PRO A 1 162 ? -0.27 -14.375 -9.945 1 97.75 162 PRO A O 1
ATOM 1209 N N . HIS A 1 163 ? 1.748 -14.195 -9.008 1 97.81 163 HIS A N 1
ATOM 1210 C CA . HIS A 1 163 ? 1.25 -14.648 -7.715 1 97.81 163 HIS A CA 1
ATOM 1211 C C . HIS A 1 163 ? 0.144 -13.734 -7.199 1 97.81 163 HIS A C 1
ATOM 1213 O O . HIS A 1 163 ? -0.881 -14.211 -6.707 1 97.81 163 HIS A O 1
ATOM 1219 N N . GLU A 1 164 ? 0.396 -12.477 -7.281 1 98.06 164 GLU A N 1
ATOM 1220 C CA . GLU A 1 164 ? -0.59 -11.5 -6.824 1 98.06 164 GLU A CA 1
ATOM 1221 C C . GLU A 1 164 ? -1.826 -11.5 -7.719 1 98.06 164 GLU A C 1
ATOM 1223 O O . GLU A 1 164 ? -2.955 -11.43 -7.227 1 98.06 164 GLU A O 1
ATOM 1228 N N . PHE A 1 165 ? -1.621 -11.586 -9.031 1 98.5 165 PHE A N 1
ATOM 1229 C CA . PHE A 1 165 ? -2.75 -11.578 -9.953 1 98.5 165 PHE A CA 1
ATOM 1230 C C . PHE A 1 165 ? -3.691 -12.742 -9.664 1 98.5 165 PHE A C 1
ATOM 1232 O O . PHE A 1 165 ? -4.914 -12.594 -9.719 1 98.5 165 PHE A O 1
ATOM 1239 N N . ASP A 1 166 ? -3.109 -13.812 -9.328 1 98.38 166 ASP A N 1
ATOM 1240 C CA . ASP A 1 166 ? -3.926 -14.984 -9.008 1 98.38 166 ASP A CA 1
ATOM 1241 C C . ASP A 1 166 ? -4.617 -14.82 -7.66 1 98.38 166 ASP A C 1
ATOM 1243 O O . ASP A 1 166 ? -5.824 -15.039 -7.543 1 98.38 166 ASP A O 1
ATOM 1247 N N . ILE A 1 167 ? -3.84 -14.445 -6.625 1 97.81 167 ILE A N 1
ATOM 1248 C CA . ILE A 1 167 ? -4.379 -14.445 -5.27 1 97.81 167 ILE A CA 1
ATOM 1249 C C . ILE A 1 167 ? -5.461 -13.375 -5.148 1 97.81 167 ILE A C 1
ATOM 1251 O O . ILE A 1 167 ? -6.43 -13.547 -4.402 1 97.81 167 ILE A O 1
ATOM 1255 N N . ILE A 1 168 ? -5.336 -12.289 -5.859 1 97.75 168 ILE A N 1
ATOM 1256 C CA . ILE A 1 168 ? -6.352 -11.242 -5.895 1 97.75 168 ILE A CA 1
ATOM 1257 C C . ILE A 1 168 ? -7.672 -11.828 -6.395 1 97.75 168 ILE A C 1
ATOM 1259 O O . ILE A 1 168 ? -8.711 -11.664 -5.754 1 97.75 168 ILE A O 1
ATOM 1263 N N . ARG A 1 169 ? -7.676 -12.531 -7.508 1 97.69 169 ARG A N 1
ATOM 1264 C CA . ARG A 1 169 ? -8.875 -13.141 -8.078 1 97.69 169 ARG A CA 1
ATOM 1265 C C . ARG A 1 169 ? -9.445 -14.203 -7.145 1 97.69 169 ARG A C 1
ATOM 1267 O O . ARG A 1 169 ? -10.664 -14.289 -6.965 1 97.69 169 ARG A O 1
ATOM 1274 N N . TYR A 1 170 ? -8.578 -14.969 -6.621 1 97.31 170 TYR A N 1
ATOM 1275 C CA . TYR A 1 170 ? -8.977 -16.094 -5.785 1 97.31 170 TYR A CA 1
ATOM 1276 C C . TYR A 1 170 ? -9.656 -15.617 -4.508 1 97.31 170 TYR A C 1
ATOM 1278 O O . TYR A 1 170 ? -10.734 -16.094 -4.152 1 97.31 170 TYR A O 1
ATOM 1286 N N . VAL A 1 171 ? -9.008 -14.641 -3.783 1 97.06 171 VAL A N 1
ATOM 1287 C CA . VAL A 1 171 ? -9.508 -14.188 -2.494 1 97.06 171 VAL A CA 1
ATOM 1288 C C . VAL A 1 171 ? -10.766 -13.344 -2.701 1 97.06 171 VAL A C 1
ATOM 1290 O O . VAL A 1 171 ? -11.773 -13.539 -2.012 1 97.06 171 VAL A O 1
ATOM 1293 N N . LEU A 1 172 ? -10.758 -12.445 -3.707 1 96.38 172 LEU A N 1
ATOM 1294 C CA . LEU A 1 172 ? -1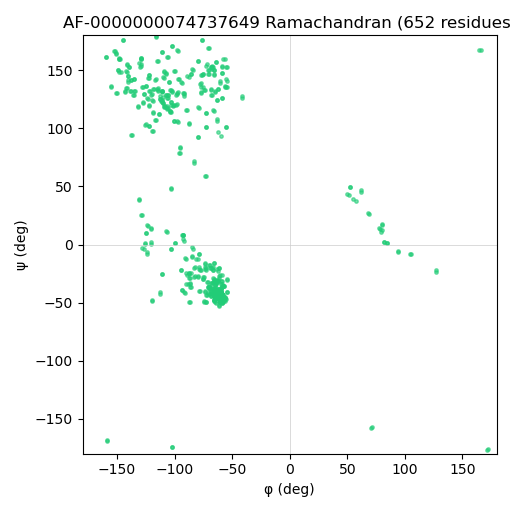1.859 -11.516 -3.906 1 96.38 172 LEU A CA 1
ATOM 1295 C C . LEU A 1 172 ? -12.969 -12.156 -4.73 1 96.38 172 LEU A C 1
ATOM 1297 O O . LEU A 1 172 ? -14.055 -11.594 -4.863 1 96.38 172 LEU A O 1
ATOM 1301 N N . ALA A 1 173 ? -12.695 -13.344 -5.312 1 94.44 173 ALA A N 1
ATOM 1302 C CA . ALA A 1 173 ? -13.664 -14.031 -6.168 1 94.44 173 ALA A CA 1
ATOM 1303 C C . ALA A 1 173 ? -14.18 -13.102 -7.262 1 94.44 173 ALA A C 1
ATOM 1305 O O . ALA A 1 173 ? -15.391 -12.961 -7.441 1 94.44 173 ALA A O 1
ATOM 1306 N N . THR A 1 174 ? -13.281 -12.461 -7.949 1 95.62 174 THR A N 1
ATOM 1307 C CA . THR A 1 174 ? -13.609 -11.5 -9 1 95.62 174 THR A CA 1
ATOM 1308 C C . THR A 1 174 ? -12.586 -11.562 -10.133 1 95.62 174 THR A C 1
ATOM 1310 O O . THR A 1 174 ? -11.688 -12.406 -10.117 1 95.62 174 THR A O 1
ATOM 1313 N N . ASN A 1 175 ? -12.82 -10.781 -11.203 1 97.38 175 ASN A N 1
ATOM 1314 C CA . ASN A 1 175 ? -11.852 -10.625 -12.281 1 97.38 175 ASN A CA 1
ATOM 1315 C C . ASN A 1 175 ? -11.258 -9.219 -12.305 1 97.38 175 ASN A C 1
ATOM 1317 O O . ASN A 1 175 ? -11.742 -8.328 -11.609 1 97.38 175 ASN A O 1
ATOM 1321 N N . VAL A 1 176 ? -10.188 -9.094 -13.039 1 98.12 176 VAL A N 1
ATOM 1322 C CA . VAL A 1 176 ? -9.523 -7.801 -13.195 1 98.12 176 VAL A CA 1
ATOM 1323 C C . VAL A 1 176 ? -10.07 -7.082 -14.43 1 98.12 176 VAL A C 1
ATOM 1325 O O . VAL A 1 176 ? -10.164 -7.676 -15.5 1 98.12 176 VAL A O 1
ATOM 1328 N N . ALA A 1 177 ? -10.453 -5.805 -14.273 1 98.38 177 ALA A N 1
ATOM 1329 C CA . ALA A 1 177 ? -11 -5.008 -15.375 1 98.38 177 ALA A CA 1
ATOM 1330 C C . ALA A 1 177 ? -9.906 -4.199 -16.062 1 98.38 177 ALA A C 1
ATOM 1332 O O . ALA A 1 177 ? -9.898 -4.07 -17.297 1 98.38 177 ALA A O 1
ATOM 1333 N N . ALA A 1 178 ? -9.016 -3.686 -15.289 1 98.5 178 ALA A N 1
ATOM 1334 C CA . ALA A 1 178 ? -7.973 -2.816 -15.828 1 98.5 178 ALA A CA 1
ATOM 1335 C C . ALA A 1 178 ? -6.781 -2.736 -14.883 1 98.5 178 ALA A C 1
ATOM 1337 O O . ALA A 1 178 ? -6.891 -3.084 -13.703 1 98.5 178 ALA A O 1
ATOM 1338 N N . ILE A 1 179 ? -5.648 -2.303 -15.461 1 98.5 179 ILE A N 1
ATOM 1339 C CA . ILE A 1 179 ? -4.426 -2.215 -14.672 1 98.5 179 ILE A CA 1
ATOM 1340 C C . ILE A 1 179 ? -3.623 -0.989 -15.102 1 98.5 179 ILE A C 1
ATOM 1342 O O . ILE A 1 179 ? -3.527 -0.689 -16.297 1 98.5 179 ILE A O 1
ATOM 1346 N N . SER A 1 180 ? -3.168 -0.175 -14.148 1 98.25 180 SER A N 1
ATOM 1347 C CA . SER A 1 180 ? -2.146 0.854 -14.305 1 98.25 180 SER A CA 1
ATOM 1348 C C . SER A 1 180 ? -0.839 0.447 -13.633 1 98.25 180 SER A C 1
ATOM 1350 O O . SER A 1 180 ? -0.846 -0.292 -12.648 1 98.25 180 SER A O 1
ATOM 1352 N N . ALA A 1 181 ? 0.246 0.874 -14.219 1 98.06 181 ALA A N 1
ATOM 1353 C CA . ALA A 1 181 ? 1.549 0.489 -13.68 1 98.06 181 ALA A CA 1
ATOM 1354 C C . ALA A 1 181 ? 2.512 1.673 -13.672 1 98.06 181 ALA A C 1
ATOM 1356 O O . ALA A 1 181 ? 2.498 2.494 -14.594 1 98.06 181 ALA A O 1
ATOM 1357 N N . PHE A 1 182 ? 3.303 1.731 -12.602 1 97.19 182 PHE A N 1
ATOM 1358 C CA . PHE A 1 182 ? 4.215 2.846 -12.375 1 97.19 182 PHE A CA 1
ATOM 1359 C C . PHE A 1 182 ? 5.586 2.344 -11.938 1 97.19 182 PHE A C 1
ATOM 1361 O O . PHE A 1 182 ? 5.688 1.379 -11.18 1 97.19 182 PHE A O 1
ATOM 1368 N N . GLU A 1 183 ? 6.59 2.973 -12.383 1 94.94 183 GLU A N 1
ATOM 1369 C CA . GLU A 1 183 ? 7.977 2.729 -12 1 94.94 183 GLU A CA 1
ATOM 1370 C C . GLU A 1 183 ? 8.664 4.02 -11.562 1 94.94 183 GLU A C 1
ATOM 1372 O O . GLU A 1 183 ? 8.453 5.074 -12.164 1 94.94 183 GLU A O 1
ATOM 1377 N N . PRO A 1 184 ? 9.398 3.902 -10.461 1 93.94 184 PRO A N 1
ATOM 1378 C CA . PRO A 1 184 ? 10.156 5.098 -10.078 1 93.94 184 PRO A CA 1
ATOM 1379 C C . PRO A 1 184 ? 11.133 5.547 -11.164 1 93.94 184 PRO A C 1
ATOM 1381 O O . PRO A 1 184 ? 11.648 4.719 -11.922 1 93.94 184 PRO A O 1
ATOM 1384 N N . ALA A 1 185 ? 11.328 6.879 -11.219 1 91.25 185 ALA A N 1
ATOM 1385 C CA . ALA A 1 185 ? 12.258 7.445 -12.195 1 91.25 185 ALA A CA 1
ATOM 1386 C C . ALA A 1 185 ? 13.57 7.84 -11.539 1 91.25 185 ALA A C 1
ATOM 1388 O O . ALA A 1 185 ? 14.031 8.977 -11.688 1 91.25 185 ALA A O 1
ATOM 1389 N N . LEU A 1 186 ? 14.047 6.926 -10.781 1 88.44 186 LEU A N 1
ATOM 1390 C CA . LEU A 1 186 ? 15.289 7.172 -10.055 1 88.44 186 LEU A CA 1
ATOM 1391 C C . LEU A 1 186 ? 16.484 7.203 -11.008 1 88.44 186 LEU A C 1
ATOM 1393 O O . LEU A 1 186 ? 16.484 6.504 -12.023 1 88.44 186 LEU A O 1
ATOM 1397 N N . ASP A 1 187 ? 17.391 8.016 -10.648 1 81.38 187 ASP A N 1
ATOM 1398 C CA . ASP A 1 187 ? 18.625 8.055 -11.414 1 81.38 187 ASP A CA 1
ATOM 1399 C C . ASP A 1 187 ? 19.594 6.949 -10.969 1 81.38 187 ASP A C 1
ATOM 1401 O O . ASP A 1 187 ? 20.5 7.195 -10.172 1 81.38 187 ASP A O 1
ATOM 1405 N N . THR A 1 188 ? 19.297 5.789 -11.242 1 76 188 THR A N 1
ATOM 1406 C CA . THR A 1 188 ? 20.125 4.637 -10.898 1 76 188 THR A CA 1
ATOM 1407 C C . THR A 1 188 ? 20.359 3.758 -12.125 1 76 188 THR A C 1
ATOM 1409 O O . THR A 1 188 ? 19.578 3.779 -13.07 1 76 188 THR A O 1
ATOM 1412 N N . ASP A 1 189 ? 21.406 3.062 -12.055 1 71.25 189 ASP A N 1
ATOM 1413 C CA . ASP A 1 189 ? 21.766 2.129 -13.117 1 71.25 189 ASP A CA 1
ATOM 1414 C C . ASP A 1 189 ? 21.047 0.792 -12.938 1 71.25 189 ASP A C 1
ATOM 1416 O O . ASP A 1 189 ? 21.125 -0.086 -13.797 1 71.25 189 ASP A O 1
ATOM 1420 N N . SER A 1 190 ? 20.359 0.816 -11.844 1 74.38 190 SER A N 1
ATOM 1421 C CA . SER A 1 190 ? 19.688 -0.459 -11.602 1 74.38 190 SER A CA 1
ATOM 1422 C C . SER A 1 190 ? 18.578 -0.709 -12.625 1 74.38 190 SER A C 1
ATOM 1424 O O . SER A 1 190 ? 17.75 0.162 -12.875 1 74.38 190 SER A O 1
ATOM 1426 N N . VAL A 1 191 ? 18.641 -1.967 -13.133 1 74.31 191 VAL A N 1
ATOM 1427 C CA . VAL A 1 191 ? 17.641 -2.346 -14.125 1 74.31 191 VAL A CA 1
ATOM 1428 C C . VAL A 1 191 ? 16.375 -2.852 -13.43 1 74.31 191 VAL A C 1
ATOM 1430 O O . VAL A 1 191 ? 15.281 -2.787 -13.984 1 74.31 191 VAL A O 1
ATOM 1433 N N . CYS A 1 192 ? 16.594 -3.322 -12.234 1 84.12 192 CYS A N 1
ATOM 1434 C CA . CYS A 1 192 ? 15.453 -3.879 -11.5 1 84.12 192 CYS A CA 1
ATOM 1435 C C . CYS A 1 192 ? 14.836 -2.84 -10.578 1 84.12 192 CYS A C 1
ATOM 1437 O O . CYS A 1 192 ? 15.117 -2.83 -9.375 1 84.12 192 CYS A O 1
ATOM 1439 N N . LYS A 1 193 ? 14.008 -2.033 -11.133 1 90 193 LYS A N 1
ATOM 1440 C CA . LYS A 1 193 ? 13.242 -1.074 -10.336 1 90 193 LYS A CA 1
ATOM 1441 C C . LYS A 1 193 ? 11.938 -1.688 -9.836 1 90 193 LYS A C 1
ATOM 1443 O O . LYS A 1 193 ? 11.328 -2.506 -10.531 1 90 193 LYS A O 1
ATOM 1448 N N . PRO A 1 194 ? 11.586 -1.278 -8.625 1 94.31 194 PRO A N 1
ATOM 1449 C CA . PRO A 1 194 ? 10.273 -1.758 -8.188 1 94.31 194 PRO A CA 1
ATOM 1450 C C . PRO A 1 194 ? 9.141 -1.228 -9.055 1 94.31 194 PRO A C 1
ATOM 1452 O O . PRO A 1 194 ? 9.305 -0.227 -9.758 1 94.31 194 PRO A O 1
ATOM 1455 N N . VAL A 1 195 ? 8.062 -1.939 -9.047 1 97 195 VAL A N 1
ATOM 1456 C CA . VAL A 1 195 ? 6.883 -1.536 -9.797 1 97 195 VAL A CA 1
ATOM 1457 C C . VAL A 1 195 ? 5.676 -1.461 -8.859 1 97 195 VAL A C 1
ATOM 1459 O O . VAL A 1 195 ? 5.516 -2.305 -7.977 1 97 195 VAL A O 1
ATOM 1462 N N . VAL A 1 196 ? 4.91 -0.393 -9.039 1 98.19 196 VAL A N 1
ATOM 1463 C CA . VAL A 1 196 ? 3.619 -0.278 -8.367 1 98.19 196 VAL A CA 1
ATOM 1464 C C . VAL A 1 196 ? 2.49 -0.373 -9.391 1 98.19 196 VAL A C 1
ATOM 1466 O O . VAL A 1 196 ? 2.52 0.304 -10.422 1 98.19 196 VAL A O 1
ATOM 1469 N N . MET A 1 197 ? 1.541 -1.189 -9.07 1 98.56 197 MET A N 1
ATOM 1470 C CA . MET A 1 197 ? 0.394 -1.347 -9.961 1 98.56 197 MET A CA 1
ATOM 1471 C C . MET A 1 197 ? -0.908 -1.036 -9.227 1 98.56 197 MET A C 1
ATOM 1473 O O . MET A 1 197 ? -1.044 -1.335 -8.039 1 98.56 197 MET A O 1
ATOM 1477 N N . ILE A 1 198 ? -1.823 -0.442 -9.914 1 98.62 198 ILE A N 1
ATOM 1478 C CA . ILE A 1 198 ? -3.203 -0.274 -9.477 1 98.62 198 ILE A CA 1
ATOM 1479 C C . ILE A 1 198 ? -4.125 -1.15 -10.32 1 98.62 198 ILE A C 1
ATOM 1481 O O . ILE A 1 198 ? -4.207 -0.981 -11.539 1 98.62 198 ILE A O 1
ATOM 1485 N N . ILE A 1 199 ? -4.824 -2.002 -9.648 1 98.62 199 ILE A N 1
ATOM 1486 C CA . ILE A 1 199 ? -5.719 -2.936 -10.328 1 98.62 199 ILE A CA 1
ATOM 1487 C C . ILE A 1 199 ? -7.168 -2.602 -9.992 1 98.62 199 ILE A C 1
ATOM 1489 O O . ILE A 1 199 ? -7.523 -2.457 -8.82 1 98.62 199 ILE A O 1
ATOM 1493 N N . GLU A 1 200 ? -7.945 -2.412 -10.961 1 98.31 200 GLU A N 1
ATOM 1494 C CA . GLU A 1 200 ? -9.398 -2.281 -10.844 1 98.31 200 GLU A CA 1
ATOM 1495 C C . GLU A 1 200 ? -10.094 -3.602 -11.148 1 98.31 200 GLU A C 1
ATOM 1497 O O . GLU A 1 200 ? -9.828 -4.23 -12.172 1 98.31 200 GLU A O 1
ATOM 1502 N N . THR A 1 201 ? -11 -4.02 -10.289 1 98 201 THR A N 1
ATOM 1503 C CA . THR A 1 201 ? -11.68 -5.297 -10.5 1 98 201 THR A CA 1
ATOM 1504 C C . THR A 1 201 ? -13.031 -5.086 -11.172 1 98 201 THR A C 1
ATOM 1506 O O . THR A 1 201 ? -13.539 -3.963 -11.227 1 98 201 THR A O 1
ATOM 1509 N N . THR A 1 202 ? -13.633 -6.152 -11.664 1 96.94 202 THR A N 1
ATOM 1510 C CA . THR A 1 202 ? -14.938 -6.09 -12.32 1 96.94 202 THR A CA 1
ATOM 1511 C C . THR A 1 202 ? -16.047 -5.875 -11.297 1 96.94 202 THR A C 1
ATOM 1513 O O . THR A 1 202 ? -17.156 -5.484 -11.656 1 96.94 202 THR A O 1
ATOM 1516 N N . CYS A 1 203 ? -15.734 -6.121 -10 1 95.5 203 CYS A N 1
ATOM 1517 C CA . CYS A 1 203 ? -16.719 -5.902 -8.945 1 95.5 203 CYS A CA 1
ATOM 1518 C C . CYS A 1 203 ? -16.484 -4.57 -8.25 1 95.5 203 CYS A C 1
ATOM 1520 O O . CYS A 1 203 ? -17.141 -4.262 -7.25 1 95.5 203 CYS A O 1
ATOM 1522 N N . GLY A 1 204 ? -15.5 -3.816 -8.688 1 96.06 204 GLY A N 1
ATOM 1523 C CA . GLY A 1 204 ? -15.383 -2.428 -8.273 1 96.06 204 GLY A CA 1
ATOM 1524 C C . GLY A 1 204 ? -14.281 -2.201 -7.25 1 96.06 204 GLY A C 1
ATOM 1525 O O . GLY A 1 204 ? -13.992 -1.059 -6.891 1 96.06 204 GLY A O 1
ATOM 1526 N N . GLN A 1 205 ? -13.625 -3.25 -6.688 1 96.31 205 GLN A N 1
ATOM 1527 C CA . GLN A 1 205 ? -12.562 -3.061 -5.711 1 96.31 205 GLN A CA 1
ATOM 1528 C C . GLN A 1 205 ? -11.32 -2.441 -6.355 1 96.31 205 GLN A C 1
ATOM 1530 O O . GLN A 1 205 ? -11.117 -2.57 -7.566 1 96.31 205 GLN A O 1
ATOM 1535 N N . LEU A 1 206 ? -10.578 -1.742 -5.559 1 97.5 206 LEU A N 1
ATOM 1536 C CA . LEU A 1 206 ? -9.273 -1.226 -5.945 1 97.5 206 LEU A CA 1
ATOM 1537 C C . LEU A 1 206 ? -8.156 -1.99 -5.246 1 97.5 206 LEU A C 1
ATOM 1539 O O . LEU A 1 206 ? -8.188 -2.162 -4.023 1 97.5 206 LEU A O 1
ATOM 1543 N N . VAL A 1 207 ? -7.195 -2.457 -6.047 1 98.44 207 VAL A N 1
ATOM 1544 C CA . VAL A 1 207 ? -6.098 -3.24 -5.484 1 98.44 207 VAL A CA 1
ATOM 1545 C C . VAL A 1 207 ? -4.762 -2.572 -5.816 1 98.44 207 VAL A C 1
ATOM 1547 O O . VAL A 1 207 ? -4.547 -2.127 -6.945 1 98.44 207 VAL A O 1
ATOM 1550 N N . THR A 1 208 ? -3.881 -2.424 -4.801 1 98.56 208 THR A N 1
ATOM 1551 C CA . THR A 1 208 ? -2.514 -1.97 -5.035 1 98.56 208 THR A CA 1
ATOM 1552 C C . THR A 1 208 ? -1.533 -3.133 -4.93 1 98.56 208 THR A C 1
ATOM 1554 O O . THR A 1 208 ? -1.667 -3.988 -4.051 1 98.56 208 THR A O 1
ATOM 1557 N N . VAL A 1 209 ? -0.551 -3.172 -5.801 1 98.5 209 VAL A N 1
ATOM 1558 C CA . VAL A 1 209 ? 0.494 -4.191 -5.773 1 98.5 209 VAL A CA 1
ATOM 1559 C C . VAL A 1 209 ? 1.864 -3.527 -5.898 1 98.5 209 VAL A C 1
ATOM 1561 O O . VAL A 1 209 ? 2.139 -2.834 -6.883 1 98.5 209 VAL A O 1
ATOM 1564 N N . GLU A 1 210 ? 2.682 -3.688 -4.91 1 97.94 210 GLU A N 1
ATOM 1565 C CA . GLU A 1 210 ? 4.105 -3.389 -5.047 1 97.94 210 GLU A CA 1
ATOM 1566 C C . GLU A 1 210 ? 4.91 -4.656 -5.324 1 97.94 210 GLU A C 1
ATOM 1568 O O . GLU A 1 210 ? 4.773 -5.652 -4.617 1 97.94 210 GLU A O 1
ATOM 1573 N N . VAL A 1 211 ? 5.707 -4.629 -6.305 1 97.44 211 VAL A N 1
ATOM 1574 C CA . VAL A 1 211 ? 6.707 -5.664 -6.531 1 97.44 211 VAL A CA 1
ATOM 1575 C C . VAL A 1 211 ? 8.109 -5.055 -6.492 1 97.44 211 VAL A C 1
ATOM 1577 O O . VAL A 1 211 ? 8.438 -4.188 -7.309 1 97.44 211 VAL A O 1
ATOM 1580 N N . ASN A 1 212 ? 8.852 -5.422 -5.535 1 95.56 212 ASN A N 1
ATOM 1581 C CA . ASN A 1 212 ? 10.227 -4.98 -5.336 1 95.56 212 ASN A CA 1
ATOM 1582 C C . ASN A 1 212 ? 11.188 -6.16 -5.215 1 95.56 212 ASN A C 1
ATOM 1584 O O . ASN A 1 212 ? 11.312 -6.758 -4.141 1 95.56 212 ASN A O 1
ATOM 1588 N N . ASN A 1 213 ? 11.922 -6.445 -6.246 1 93.25 213 ASN A N 1
ATOM 1589 C CA . ASN A 1 213 ? 12.766 -7.637 -6.273 1 93.25 213 ASN A CA 1
ATOM 1590 C C . ASN A 1 213 ? 14.18 -7.336 -5.781 1 93.25 213 ASN A C 1
ATOM 1592 O O . ASN A 1 213 ? 15.086 -8.156 -5.934 1 93.25 213 ASN A O 1
ATOM 1596 N N . ASN A 1 214 ? 14.383 -6.148 -5.273 1 89.69 214 ASN A N 1
ATOM 1597 C CA . ASN A 1 214 ? 15.672 -5.758 -4.723 1 89.69 214 ASN A CA 1
ATOM 1598 C C . ASN A 1 214 ? 15.523 -5.137 -3.336 1 89.69 214 ASN A C 1
ATOM 1600 O O . ASN A 1 214 ? 16.125 -4.102 -3.045 1 89.69 214 ASN A O 1
ATOM 1604 N N . ALA A 1 215 ? 14.656 -5.688 -2.631 1 88.38 215 ALA A N 1
ATOM 1605 C CA . ALA A 1 215 ? 14.547 -5.273 -1.235 1 88.38 215 ALA A CA 1
ATOM 1606 C C . ALA A 1 215 ? 15.625 -5.938 -0.382 1 88.38 215 ALA A C 1
ATOM 1608 O O . ALA A 1 215 ? 15.391 -6.988 0.219 1 88.38 215 ALA A O 1
ATOM 1609 N N . GLY A 1 216 ? 16.734 -5.363 -0.185 1 83.81 216 GLY A N 1
ATOM 1610 C CA . GLY A 1 216 ? 17.953 -5.938 0.37 1 83.81 216 GLY A CA 1
ATOM 1611 C C . GLY A 1 216 ? 17.781 -6.438 1.792 1 83.81 216 GLY A C 1
ATOM 1612 O O . GLY A 1 216 ? 18.5 -7.332 2.234 1 83.81 216 GLY A O 1
ATOM 1613 N N . TYR A 1 217 ? 16.781 -5.961 2.459 1 80.38 217 TYR A N 1
ATOM 1614 C CA . TYR A 1 217 ? 16.688 -6.289 3.877 1 80.38 217 TYR A CA 1
ATOM 1615 C C . TYR A 1 217 ? 16.109 -7.684 4.074 1 80.38 217 TYR A C 1
ATOM 1617 O O . TYR A 1 217 ? 16.266 -8.289 5.137 1 80.38 217 TYR A O 1
ATOM 1625 N N . GLY A 1 218 ? 15.258 -8.156 3.1 1 83.5 218 GLY A N 1
ATOM 1626 C CA . GLY A 1 218 ? 14.711 -9.484 3.33 1 83.5 218 GLY A CA 1
ATOM 1627 C C . GLY A 1 218 ? 13.539 -9.82 2.424 1 83.5 218 GLY A C 1
ATOM 1628 O O . GLY A 1 218 ? 13.023 -8.938 1.729 1 83.5 218 GLY A O 1
ATOM 1629 N N . TYR A 1 219 ? 13.188 -11.164 2.426 1 88 219 TYR A N 1
ATOM 1630 C CA . TYR A 1 219 ? 11.969 -11.641 1.773 1 88 219 TYR A CA 1
ATOM 1631 C C . TYR A 1 219 ? 10.734 -11.234 2.568 1 88 219 TYR A C 1
ATOM 1633 O O . TYR A 1 219 ? 10.578 -11.633 3.727 1 88 219 TYR A O 1
ATOM 1641 N N . ASP A 1 220 ? 9.93 -10.359 1.984 1 90.75 220 ASP A N 1
ATOM 1642 C CA . ASP A 1 220 ? 8.836 -9.719 2.707 1 90.75 220 ASP A CA 1
ATOM 1643 C C . ASP A 1 220 ? 7.574 -9.648 1.847 1 90.75 220 ASP A C 1
ATOM 1645 O O . ASP A 1 220 ? 7.391 -8.703 1.081 1 90.75 220 ASP A O 1
ATOM 1649 N N . VAL A 1 221 ? 6.715 -10.68 2.025 1 92.88 221 VAL A N 1
ATOM 1650 C CA . VAL A 1 221 ? 5.441 -10.719 1.312 1 92.88 221 VAL A CA 1
ATOM 1651 C C . VAL A 1 221 ? 4.293 -10.461 2.283 1 92.88 221 VAL A C 1
ATOM 1653 O O . VAL A 1 221 ? 4.109 -11.203 3.25 1 92.88 221 VAL A O 1
ATOM 1656 N N . ARG A 1 222 ? 3.547 -9.328 1.996 1 93.19 222 ARG A N 1
ATOM 1657 C CA . ARG A 1 222 ? 2.438 -8.914 2.848 1 93.19 222 ARG A CA 1
ATOM 1658 C C . ARG A 1 222 ? 1.178 -8.672 2.025 1 93.19 222 ARG A C 1
ATOM 1660 O O . ARG A 1 222 ? 1.25 -8.484 0.808 1 93.19 222 ARG A O 1
ATOM 1667 N N . CYS A 1 223 ? 0.108 -8.703 2.738 1 95.62 223 CYS A N 1
ATOM 1668 C CA . CYS A 1 223 ? -1.187 -8.406 2.137 1 95.62 223 CYS A CA 1
ATOM 1669 C C . CYS A 1 223 ? -2.176 -7.914 3.184 1 95.62 223 CYS A C 1
ATOM 1671 O O . CYS A 1 223 ? -2.18 -8.398 4.316 1 95.62 223 CYS A O 1
ATOM 1673 N N . GLU A 1 224 ? -2.896 -6.883 2.83 1 96.38 224 GLU A N 1
ATOM 1674 C CA . GLU A 1 224 ? -3.992 -6.406 3.666 1 96.38 224 GLU A CA 1
ATOM 1675 C C . GLU A 1 224 ? -5.285 -6.277 2.861 1 96.38 224 GLU A C 1
ATOM 1677 O O . GLU A 1 224 ? -5.305 -5.633 1.812 1 96.38 224 GLU A O 1
ATOM 1682 N N . LEU A 1 225 ? -6.293 -6.973 3.316 1 96.5 225 LEU A N 1
ATOM 1683 C CA . LEU A 1 225 ? -7.637 -6.848 2.762 1 96.5 225 LEU A CA 1
ATOM 1684 C C . LEU A 1 225 ? -8.5 -5.938 3.629 1 96.5 225 LEU A C 1
ATOM 1686 O O . LEU A 1 225 ? -8.672 -6.191 4.824 1 96.5 225 LEU A O 1
ATOM 1690 N N . VAL A 1 226 ? -8.977 -4.859 2.984 1 94.88 226 VAL A N 1
ATOM 1691 C CA . VAL A 1 226 ? -9.766 -3.85 3.691 1 94.88 226 VAL A CA 1
ATOM 1692 C C . VAL A 1 226 ? -11.234 -3.979 3.312 1 94.88 226 VAL A C 1
ATOM 1694 O O . VAL A 1 226 ? -11.586 -3.959 2.129 1 94.88 226 VAL A O 1
ATOM 1697 N N . GLY A 1 227 ? -12.055 -4.098 4.316 1 93.88 227 GLY A N 1
ATOM 1698 C CA . GLY A 1 227 ? -13.492 -4.121 4.117 1 93.88 227 GLY A CA 1
ATOM 1699 C C . GLY A 1 227 ? -14.203 -2.941 4.758 1 93.88 227 GLY A C 1
ATOM 1700 O O . GLY A 1 227 ? -13.562 -2.037 5.293 1 93.88 227 GLY A O 1
ATOM 1701 N N . THR A 1 228 ? -15.484 -2.873 4.609 1 89.69 228 THR A N 1
ATOM 1702 C CA . THR A 1 228 ? -16.297 -1.774 5.105 1 89.69 228 THR A CA 1
ATOM 1703 C C . THR A 1 228 ? -16.312 -1.749 6.629 1 89.69 228 THR A C 1
ATOM 1705 O O . THR A 1 228 ? -16.578 -0.711 7.238 1 89.69 228 THR A O 1
ATOM 1708 N N . GLU A 1 229 ? -15.969 -2.885 7.328 1 89.81 229 GLU A N 1
ATOM 1709 C CA . GLU A 1 229 ? -16.125 -2.957 8.773 1 89.81 229 GLU A CA 1
ATOM 1710 C C . GLU A 1 229 ? -14.828 -3.359 9.461 1 89.81 229 GLU A C 1
ATOM 1712 O O . GLU A 1 229 ? -14.781 -3.49 10.688 1 89.81 229 GLU A O 1
ATOM 1717 N N . GLY A 1 230 ? -13.852 -3.555 8.711 1 91 230 GLY A N 1
ATOM 1718 C CA . GLY A 1 230 ? -12.578 -3.979 9.266 1 91 230 GLY A CA 1
ATOM 1719 C C . GLY A 1 230 ? -11.562 -4.355 8.203 1 91 230 GLY A C 1
ATOM 1720 O O . GLY A 1 230 ? -11.789 -4.121 7.016 1 91 230 GLY A O 1
ATOM 1721 N N . SER A 1 231 ? -10.438 -4.809 8.656 1 92.81 231 SER A N 1
ATOM 1722 C CA . SER A 1 231 ? -9.391 -5.281 7.75 1 92.81 231 SER A CA 1
ATOM 1723 C C . SER A 1 231 ? -8.727 -6.539 8.289 1 92.81 231 SER A C 1
ATOM 1725 O O . SER A 1 231 ? -8.82 -6.844 9.477 1 92.81 231 SER A O 1
ATOM 1727 N N . VAL A 1 232 ? -8.211 -7.34 7.391 1 92.56 232 VAL A N 1
ATOM 1728 C CA . VAL A 1 232 ? -7.395 -8.5 7.727 1 92.56 232 VAL A CA 1
ATOM 1729 C C . VAL A 1 232 ? -6.039 -8.406 7.027 1 92.56 232 VAL A C 1
ATOM 1731 O O . VAL A 1 232 ? -5.969 -8.109 5.832 1 92.56 232 VAL A O 1
ATOM 1734 N N . SER A 1 233 ? -4.961 -8.508 7.82 1 93.25 233 SER A N 1
ATOM 1735 C CA . SER A 1 233 ? -3.615 -8.398 7.262 1 93.25 233 SER A CA 1
ATOM 1736 C C . SER A 1 233 ? -2.789 -9.641 7.57 1 93.25 233 SER A C 1
ATOM 1738 O O . SER A 1 233 ? -2.959 -10.266 8.625 1 93.25 233 SER A O 1
ATOM 1740 N N . LEU A 1 234 ? -1.879 -9.953 6.508 1 90.19 234 LEU A N 1
ATOM 1741 C CA . LEU A 1 234 ? -0.889 -10.992 6.762 1 90.19 234 LEU A CA 1
ATOM 1742 C C . LEU A 1 234 ? 0.214 -10.484 7.68 1 90.19 234 LEU A C 1
ATOM 1744 O O . LEU A 1 234 ? 0.658 -9.344 7.551 1 90.19 234 LEU A O 1
ATOM 1748 N N . GLN A 1 235 ? 0.578 -11.211 8.664 1 75 235 GLN A N 1
ATOM 1749 C CA . GLN A 1 235 ? 1.68 -10.82 9.539 1 75 235 GLN A CA 1
ATOM 1750 C C . GLN A 1 235 ? 2.982 -11.492 9.109 1 75 235 GLN A C 1
ATOM 1752 O O . GLN A 1 235 ? 2.965 -12.594 8.555 1 75 235 GLN A O 1
ATOM 1757 N N . THR A 1 236 ? 3.977 -10.547 9.305 1 70 236 THR A N 1
ATOM 1758 C CA . THR A 1 236 ? 5.277 -11.18 9.109 1 70 236 THR A CA 1
ATOM 1759 C C . THR A 1 236 ? 5.512 -12.273 10.148 1 70 236 THR A C 1
ATOM 1761 O O . THR A 1 236 ? 5.301 -12.062 11.344 1 70 236 THR A O 1
ATOM 1764 N N . GLN A 1 237 ? 5.777 -13.422 9.594 1 66.69 237 GLN A N 1
ATOM 1765 C CA . GLN A 1 237 ? 6 -14.547 10.492 1 66.69 237 GLN A CA 1
ATOM 1766 C C . GLN A 1 237 ? 7.461 -14.633 10.922 1 66.69 237 GLN A C 1
ATOM 1768 O O . GLN A 1 237 ? 8.359 -14.664 10.078 1 66.69 237 GLN A O 1
ATOM 1773 N N . PHE A 1 238 ? 7.613 -14.18 12.172 1 69 238 PHE A N 1
ATOM 1774 C CA . PHE A 1 238 ? 8.945 -14.359 12.734 1 69 238 PHE A CA 1
ATOM 1775 C C . PHE A 1 238 ? 8.938 -15.43 13.82 1 69 238 PHE A C 1
ATOM 1777 O O . PHE A 1 238 ? 7.945 -15.594 14.523 1 69 238 PHE A O 1
ATOM 1784 N N . GLN A 1 239 ? 10.078 -16.156 13.797 1 66.62 239 GLN A N 1
ATOM 1785 C CA . GLN A 1 239 ? 10.156 -17.234 14.781 1 66.62 239 GLN A CA 1
ATOM 1786 C C . GLN A 1 239 ? 10.695 -16.719 16.109 1 66.62 239 GLN A C 1
ATOM 1788 O O . GLN A 1 239 ? 10.414 -17.281 17.172 1 66.62 239 GLN A O 1
ATOM 1793 N N . THR A 1 240 ? 11.617 -15.719 16.016 1 68.88 240 THR A N 1
ATOM 1794 C CA . THR A 1 240 ? 12.273 -15.281 17.234 1 68.88 240 THR A CA 1
ATOM 1795 C C . THR A 1 240 ? 12.445 -13.766 17.234 1 68.88 240 THR A C 1
ATOM 1797 O O . THR A 1 240 ? 12.539 -13.141 16.188 1 68.88 240 THR A O 1
ATOM 1800 N N . ARG A 1 241 ? 12.273 -13.148 18.328 1 76.19 241 ARG A N 1
ATOM 1801 C CA . ARG A 1 241 ? 12.664 -11.773 18.609 1 76.19 241 ARG A CA 1
ATOM 1802 C C . ARG A 1 241 ? 13.883 -11.727 19.516 1 76.19 241 ARG A C 1
ATOM 1804 O O . ARG A 1 241 ? 14.008 -12.531 20.438 1 76.19 241 ARG A O 1
ATOM 1811 N N . ILE A 1 242 ? 14.875 -10.984 19.125 1 71.56 242 ILE A N 1
ATOM 1812 C CA . ILE A 1 242 ? 16.078 -10.781 19.938 1 71.56 242 ILE A CA 1
ATOM 1813 C C . ILE A 1 242 ? 16.062 -9.367 20.531 1 71.56 242 ILE A C 1
ATOM 1815 O O . ILE A 1 242 ? 15.898 -8.391 19.797 1 71.56 242 ILE A O 1
ATOM 1819 N N . ASP A 1 243 ? 16.016 -9.172 21.781 1 79 243 ASP A N 1
ATOM 1820 C CA . ASP A 1 243 ? 16.125 -7.895 22.484 1 79 243 ASP A CA 1
ATOM 1821 C C . ASP A 1 243 ? 17.547 -7.664 22.984 1 79 243 ASP A C 1
ATOM 1823 O O . ASP A 1 243 ? 18.047 -8.398 23.844 1 79 243 ASP A O 1
ATOM 1827 N N . GLN A 1 244 ? 18.203 -6.785 22.297 1 75.69 244 GLN A N 1
ATOM 1828 C CA . GLN A 1 244 ? 19.594 -6.52 22.672 1 75.69 244 GLN A CA 1
ATOM 1829 C C . GLN A 1 244 ? 19.969 -5.074 22.375 1 75.69 244 GLN A C 1
ATOM 1831 O O . GLN A 1 244 ? 19.422 -4.457 21.453 1 75.69 244 GLN A O 1
ATOM 1836 N N . ASN A 1 245 ? 20.938 -4.449 23.172 1 80.88 245 ASN A N 1
ATOM 1837 C CA . ASN A 1 245 ? 21.547 -3.145 22.906 1 80.88 245 ASN A CA 1
ATOM 1838 C C . ASN A 1 245 ? 20.484 -2.08 22.656 1 80.88 245 ASN A C 1
ATOM 1840 O O . ASN A 1 245 ? 20.547 -1.362 21.656 1 80.88 245 ASN A O 1
ATOM 1844 N N . LEU A 1 246 ? 19.5 -2.066 23.375 1 79.94 246 LEU A N 1
ATOM 1845 C CA . LEU A 1 246 ? 18.422 -1.086 23.359 1 79.94 246 LEU A CA 1
ATOM 1846 C C . LEU A 1 246 ? 17.594 -1.21 22.078 1 79.94 246 LEU A C 1
ATOM 1848 O O . LEU A 1 246 ? 17.062 -0.214 21.578 1 79.94 246 LEU A O 1
ATOM 1852 N N . SER A 1 247 ? 17.641 -2.475 21.562 1 76.44 247 SER A N 1
ATOM 1853 C CA . SER A 1 247 ? 16.875 -2.717 20.344 1 76.44 247 SER A CA 1
ATOM 1854 C C . SER A 1 247 ? 16.203 -4.082 20.375 1 76.44 247 SER A C 1
ATOM 1856 O O . SER A 1 247 ? 16.609 -4.969 21.109 1 76.44 247 SER A O 1
ATOM 1858 N N . ALA A 1 248 ? 15.047 -4.16 19.812 1 76.5 248 ALA A N 1
ATOM 1859 C CA . ALA A 1 248 ? 14.398 -5.43 19.5 1 76.5 248 ALA A CA 1
ATOM 1860 C C . ALA A 1 248 ? 14.336 -5.66 17.984 1 76.5 248 ALA A C 1
ATOM 1862 O O . ALA A 1 248 ? 14.07 -4.73 17.219 1 76.5 248 ALA A O 1
ATOM 1863 N N . GLY A 1 249 ? 14.711 -6.801 17.594 1 77.62 249 GLY A N 1
ATOM 1864 C CA . GLY A 1 249 ? 14.703 -7.086 16.172 1 77.62 249 GLY A CA 1
ATOM 1865 C C . GLY A 1 249 ? 14.266 -8.5 15.844 1 77.62 249 GLY A C 1
ATOM 1866 O O . GLY A 1 249 ? 14.289 -9.375 16.719 1 77.62 249 GLY A O 1
ATOM 1867 N N . THR A 1 250 ? 13.641 -8.633 14.656 1 78.62 250 THR A N 1
ATOM 1868 C CA . THR A 1 250 ? 13.352 -9.922 14.047 1 78.62 250 THR A CA 1
ATOM 1869 C C . THR A 1 250 ? 14.125 -10.094 12.742 1 78.62 250 THR A C 1
ATOM 1871 O O . THR A 1 250 ? 14.727 -9.133 12.242 1 78.62 250 THR A O 1
ATOM 1874 N N . VAL A 1 251 ? 14.258 -11.43 12.422 1 74.44 251 VAL A N 1
ATOM 1875 C CA . VAL A 1 251 ? 15.039 -11.719 11.227 1 74.44 251 VAL A CA 1
ATOM 1876 C C . VAL A 1 251 ? 14.102 -12.062 10.07 1 74.44 251 VAL A C 1
ATOM 1878 O O . VAL A 1 251 ? 13.125 -12.797 10.25 1 74.44 251 VAL A O 1
ATOM 1881 N N . TYR A 1 252 ? 14.391 -11.461 8.984 1 80.38 252 TYR A N 1
ATOM 1882 C CA . TYR A 1 252 ? 13.68 -11.805 7.762 1 80.38 252 TYR A CA 1
ATOM 1883 C C . TYR A 1 252 ? 14.32 -13.016 7.082 1 80.38 252 TYR A C 1
ATOM 1885 O O . TYR A 1 252 ? 15.523 -13.234 7.191 1 80.38 252 TYR A O 1
ATOM 1893 N N . ALA A 1 253 ? 13.43 -13.773 6.359 1 78.62 253 ALA A N 1
ATOM 1894 C CA . ALA A 1 253 ? 13.938 -14.875 5.547 1 78.62 253 ALA A CA 1
ATOM 1895 C C . ALA A 1 253 ? 14.766 -14.352 4.375 1 78.62 253 ALA A C 1
ATOM 1897 O O . ALA A 1 253 ? 14.531 -13.242 3.887 1 78.62 253 ALA A O 1
ATOM 1898 N N . ALA A 1 254 ? 15.703 -15.211 3.908 1 81.81 254 ALA A N 1
ATOM 1899 C CA . ALA A 1 254 ? 16.531 -14.852 2.762 1 81.81 254 ALA A CA 1
ATOM 1900 C C . ALA A 1 254 ? 15.812 -15.133 1.448 1 81.81 254 ALA A C 1
ATOM 1902 O O . ALA A 1 254 ? 16.188 -14.602 0.401 1 81.81 254 ALA A O 1
ATOM 1903 N N . ASP A 1 255 ? 14.836 -16 1.601 1 86.81 255 ASP A N 1
ATOM 1904 C CA . ASP A 1 255 ? 14.07 -16.391 0.417 1 86.81 255 ASP A CA 1
ATOM 1905 C C . ASP A 1 255 ? 12.711 -16.953 0.803 1 86.81 255 ASP A C 1
ATOM 1907 O O . ASP A 1 255 ? 12.266 -16.797 1.944 1 86.81 255 ASP A O 1
ATOM 1911 N N . TRP A 1 256 ? 12.039 -17.547 -0.217 1 85.81 256 TRP A N 1
ATOM 1912 C CA . TRP A 1 256 ? 10.633 -17.922 -0.041 1 85.81 256 TRP A CA 1
ATOM 1913 C C . TRP A 1 256 ? 10.5 -19.125 0.879 1 85.81 256 TRP A C 1
ATOM 1915 O O . TRP A 1 256 ? 9.422 -19.391 1.414 1 85.81 256 TRP A O 1
ATOM 1925 N N . ARG A 1 257 ? 11.438 -19.984 1.128 1 86.88 257 ARG A N 1
ATOM 1926 C CA . ARG A 1 257 ? 11.352 -21.312 1.739 1 86.88 257 ARG A CA 1
ATOM 1927 C C . ARG A 1 257 ? 10.797 -21.219 3.158 1 86.88 257 ARG A C 1
ATOM 1929 O O . ARG A 1 257 ? 9.812 -21.891 3.486 1 86.88 257 ARG A O 1
ATOM 1936 N N . PRO A 1 258 ? 11.312 -20.391 3.912 1 81.12 258 PRO A N 1
ATOM 1937 C CA . PRO A 1 258 ? 10.742 -20.344 5.258 1 81.12 258 PRO A CA 1
ATOM 1938 C C . PRO A 1 258 ? 9.297 -19.859 5.27 1 81.12 258 PRO A C 1
ATOM 1940 O O . PRO A 1 258 ? 8.5 -20.266 6.117 1 81.12 258 PRO A O 1
ATOM 1943 N N . ARG A 1 259 ? 8.977 -19.062 4.355 1 85.88 259 ARG A N 1
ATOM 1944 C CA . ARG A 1 259 ? 7.672 -18.406 4.359 1 85.88 259 ARG A CA 1
ATOM 1945 C C . ARG A 1 259 ? 6.617 -19.281 3.693 1 85.88 259 ARG A C 1
ATOM 1947 O O . ARG A 1 259 ? 5.461 -19.312 4.129 1 85.88 259 ARG A O 1
ATOM 1954 N N . PHE A 1 260 ? 7.004 -20.016 2.609 1 91 260 PHE A N 1
ATOM 1955 C CA . PHE A 1 260 ? 5.969 -20.609 1.775 1 91 260 PHE A CA 1
ATOM 1956 C C . PHE A 1 260 ? 6.184 -22.109 1.647 1 91 260 PHE A C 1
ATOM 1958 O O . PHE A 1 260 ? 5.508 -22.781 0.858 1 91 260 PHE A O 1
ATOM 1965 N N . ARG A 1 261 ? 7.074 -22.703 2.4 1 88.69 261 ARG A N 1
ATOM 1966 C CA . ARG A 1 261 ? 7.328 -24.141 2.309 1 88.69 261 ARG A CA 1
ATOM 1967 C C . ARG A 1 261 ? 6.055 -24.938 2.566 1 88.69 261 ARG A C 1
ATOM 1969 O O . ARG A 1 261 ? 5.762 -25.891 1.849 1 88.69 261 ARG A O 1
ATOM 1976 N N . GLU A 1 262 ? 5.363 -24.516 3.551 1 89.75 262 GLU A N 1
ATOM 1977 C CA . GLU A 1 262 ? 4.133 -25.234 3.889 1 89.75 262 GLU A CA 1
ATOM 1978 C C . GLU A 1 262 ? 3.098 -25.109 2.775 1 89.75 262 GLU A C 1
ATOM 1980 O O . GLU A 1 262 ? 2.377 -26.062 2.477 1 89.75 262 GLU A O 1
ATOM 1985 N N . ALA A 1 263 ? 3.033 -24 2.178 1 94.31 263 ALA A N 1
ATOM 1986 C CA . ALA A 1 263 ? 2.1 -23.781 1.075 1 94.31 263 ALA A CA 1
ATOM 1987 C C . ALA A 1 263 ? 2.432 -24.688 -0.107 1 94.31 263 ALA A C 1
ATOM 1989 O O . ALA A 1 263 ? 1.533 -25.266 -0.725 1 94.31 263 ALA A O 1
ATOM 1990 N N . TYR A 1 264 ? 3.668 -24.859 -0.412 1 95.38 264 TYR A N 1
ATOM 1991 C CA . TYR A 1 264 ? 4.102 -25.75 -1.483 1 95.38 264 TYR A CA 1
ATOM 1992 C C . TYR A 1 264 ? 3.783 -27.188 -1.15 1 95.38 264 TYR A C 1
ATOM 1994 O O . TYR A 1 264 ? 3.34 -27.953 -2.016 1 95.38 264 TYR A O 1
ATOM 2002 N N . ARG A 1 265 ? 4.031 -27.531 0.052 1 93.88 265 ARG A N 1
ATOM 2003 C CA . ARG A 1 265 ? 3.729 -28.891 0.493 1 93.88 265 ARG A CA 1
ATOM 2004 C C . ARG A 1 265 ? 2.24 -29.203 0.346 1 93.88 265 ARG A C 1
ATOM 2006 O O . ARG A 1 265 ? 1.865 -30.234 -0.215 1 93.88 265 ARG A O 1
ATOM 2013 N N . LEU A 1 266 ? 1.451 -28.25 0.81 1 94.44 266 LEU A N 1
ATOM 2014 C CA . LEU A 1 266 ? 0.006 -28.453 0.763 1 94.44 266 LEU A CA 1
ATOM 2015 C C . LEU A 1 266 ? -0.492 -28.469 -0.678 1 94.44 266 LEU A C 1
ATOM 2017 O O . LEU A 1 266 ? -1.381 -29.25 -1.02 1 94.44 266 LEU A O 1
ATOM 2021 N N . GLN A 1 267 ? 0.054 -27.656 -1.53 1 96.56 267 GLN A N 1
ATOM 2022 C CA . GLN A 1 267 ? -0.287 -27.656 -2.949 1 96.56 267 GLN A CA 1
ATOM 2023 C C . GLN A 1 267 ? 0.019 -29 -3.592 1 96.56 267 GLN A C 1
ATOM 2025 O O . GLN A 1 267 ? -0.835 -29.594 -4.262 1 96.56 267 GLN A O 1
ATOM 2030 N N . ASN A 1 268 ? 1.24 -29.484 -3.354 1 95.94 268 ASN A N 1
ATOM 2031 C CA . ASN A 1 268 ? 1.646 -30.766 -3.932 1 95.94 268 ASN A CA 1
ATOM 2032 C C . ASN A 1 268 ? 0.78 -31.906 -3.42 1 95.94 268 ASN A C 1
ATOM 2034 O O . ASN A 1 268 ? 0.415 -32.812 -4.184 1 95.94 268 ASN A O 1
ATOM 2038 N N . LYS A 1 269 ? 0.489 -31.859 -2.148 1 94.69 269 LYS A N 1
ATOM 2039 C CA . LYS A 1 269 ? -0.369 -32.875 -1.558 1 94.69 269 LYS A CA 1
ATOM 2040 C C . LYS A 1 269 ? -1.756 -32.875 -2.195 1 94.69 269 LYS A C 1
ATOM 2042 O O . LYS A 1 269 ? -2.295 -33.938 -2.537 1 94.69 269 LYS A O 1
ATOM 2047 N N . ALA A 1 270 ? -2.277 -31.719 -2.34 1 94.94 270 ALA A N 1
ATOM 2048 C CA . ALA A 1 270 ? -3.596 -31.594 -2.957 1 94.94 270 ALA A CA 1
ATOM 2049 C C . ALA A 1 270 ? -3.58 -32.094 -4.398 1 94.94 270 ALA A C 1
ATOM 2051 O O . ALA A 1 270 ? -4.527 -32.75 -4.848 1 94.94 270 ALA A O 1
ATOM 2052 N N . TRP A 1 271 ? -2.549 -31.734 -5.117 1 96.19 271 TRP A N 1
ATOM 2053 C CA . TRP A 1 271 ? -2.424 -32.156 -6.508 1 96.19 271 TRP A CA 1
ATOM 2054 C C . TRP A 1 271 ? -2.352 -33.688 -6.605 1 96.19 271 TRP A C 1
ATOM 2056 O O . TRP A 1 271 ? -3.047 -34.281 -7.426 1 96.19 271 TRP A O 1
ATOM 2066 N N . ILE A 1 272 ? -1.583 -34.312 -5.77 1 95.19 272 ILE A N 1
ATOM 2067 C CA . ILE A 1 272 ? -1.438 -35.781 -5.781 1 95.19 272 ILE A CA 1
ATOM 2068 C C . ILE A 1 272 ? -2.771 -36.438 -5.434 1 95.19 272 ILE A C 1
ATOM 2070 O O . ILE A 1 272 ? -3.154 -37.438 -6.039 1 95.19 272 ILE A O 1
ATOM 2074 N N . ALA A 1 273 ? -3.414 -35.844 -4.496 1 92.81 273 ALA A N 1
ATOM 2075 C CA . ALA A 1 273 ? -4.738 -36.344 -4.145 1 92.81 273 ALA A CA 1
ATOM 2076 C C . ALA A 1 273 ? -5.688 -36.281 -5.332 1 92.81 273 ALA A C 1
ATOM 2078 O O . ALA A 1 273 ? -6.484 -37.188 -5.562 1 92.81 273 ALA A O 1
ATOM 2079 N N . SER A 1 274 ? -5.652 -35.219 -6.039 1 94.31 274 SER A N 1
ATOM 2080 C CA . SER A 1 274 ? -6.504 -35.031 -7.211 1 94.31 274 SER A CA 1
ATOM 2081 C C . SER A 1 274 ? -6.16 -36.062 -8.297 1 94.31 274 SER A C 1
ATOM 2083 O O . SER A 1 274 ? -7.047 -36.531 -9 1 94.31 274 SER A O 1
ATOM 2085 N N . VAL A 1 275 ? -4.891 -36.375 -8.484 1 94.62 275 VAL A N 1
ATOM 2086 C CA . VAL A 1 275 ? -4.441 -37.375 -9.453 1 94.62 275 VAL A CA 1
ATOM 2087 C C . VAL A 1 275 ? -4.996 -38.75 -9.086 1 94.62 275 VAL A C 1
ATOM 2089 O O . VAL A 1 275 ? -5.488 -39.469 -9.945 1 94.62 275 VAL A O 1
ATOM 2092 N N . SER A 1 276 ? -4.945 -39.031 -7.832 1 92.81 276 SER A N 1
ATOM 2093 C CA . SER A 1 276 ? -5.387 -40.344 -7.344 1 92.81 276 SER A CA 1
ATOM 2094 C C . SER A 1 276 ? -6.898 -40.5 -7.461 1 92.81 276 SER A C 1
ATOM 2096 O O . SER A 1 276 ? -7.395 -41.562 -7.832 1 92.81 276 SER A O 1
ATOM 2098 N N . SER A 1 277 ? -7.602 -39.469 -7.203 1 92.25 277 SER A N 1
ATOM 2099 C CA . SER A 1 277 ? -9.062 -39.531 -7.172 1 92.25 277 SER A CA 1
ATOM 2100 C C . SER A 1 277 ? -9.656 -39.25 -8.547 1 92.25 277 SER A C 1
ATOM 2102 O O . SER A 1 277 ? -10.812 -39.594 -8.812 1 92.25 277 SER A O 1
ATOM 2104 N N . GLY A 1 278 ? -8.961 -38.531 -9.328 1 92.31 278 GLY A N 1
ATOM 2105 C CA . GLY A 1 278 ? -9.469 -38.094 -10.617 1 92.31 278 GLY A CA 1
ATOM 2106 C C . GLY A 1 278 ? -10.391 -36.906 -10.523 1 92.31 278 GLY A C 1
ATOM 2107 O O . GLY A 1 278 ? -11.055 -36.531 -11.5 1 92.31 278 GLY A O 1
ATOM 2108 N N . GLN A 1 279 ? -10.406 -36.281 -9.336 1 91.12 279 GLN A N 1
ATOM 2109 C CA . GLN A 1 279 ? -11.266 -35.125 -9.109 1 91.12 279 GLN A CA 1
ATOM 2110 C C . GLN A 1 279 ? -10.438 -33.875 -8.852 1 91.12 279 GLN A C 1
ATOM 2112 O O . GLN A 1 279 ? -9.461 -33.906 -8.102 1 91.12 279 GLN A O 1
ATOM 2117 N N . PRO A 1 280 ? -10.828 -32.875 -9.5 1 89 280 PRO A N 1
ATOM 2118 C CA . PRO A 1 280 ? -10.102 -31.625 -9.234 1 89 280 PRO A CA 1
ATOM 2119 C C . PRO A 1 280 ? -10.305 -31.109 -7.805 1 89 280 PRO A C 1
ATOM 2121 O O . PRO A 1 280 ? -11.328 -31.391 -7.184 1 89 280 PRO A O 1
ATOM 2124 N N . VAL A 1 281 ? -9.273 -30.438 -7.344 1 89.25 281 VAL A N 1
ATOM 2125 C CA . VAL A 1 281 ? -9.336 -29.797 -6.043 1 89.25 281 VAL A CA 1
ATOM 2126 C C . VAL A 1 281 ? -9.82 -28.359 -6.207 1 89.25 281 VAL A C 1
ATOM 2128 O O . VAL A 1 281 ? -9.242 -27.578 -6.98 1 89.25 281 VAL A O 1
ATOM 2131 N N . ALA A 1 282 ? -10.812 -27.922 -5.473 1 88.19 282 ALA A N 1
ATOM 2132 C CA . ALA A 1 282 ? -11.469 -26.625 -5.629 1 88.19 282 ALA A CA 1
ATOM 2133 C C . ALA A 1 282 ? -10.5 -25.484 -5.359 1 88.19 282 ALA A C 1
ATOM 2135 O O . ALA A 1 282 ? -10.562 -24.438 -6.008 1 88.19 282 ALA A O 1
ATOM 2136 N N . GLN A 1 283 ? -9.555 -25.719 -4.477 1 93.38 283 GLN A N 1
ATOM 2137 C CA . GLN A 1 283 ? -8.625 -24.703 -4.035 1 93.38 283 GLN A CA 1
ATOM 2138 C C . GLN A 1 283 ? -7.52 -24.469 -5.07 1 93.38 283 GLN A C 1
ATOM 2140 O O . GLN A 1 283 ? -6.91 -23.406 -5.113 1 93.38 283 GLN A O 1
ATOM 2145 N N . ALA A 1 284 ? -7.305 -25.453 -5.902 1 95.31 284 ALA A N 1
ATOM 2146 C CA . ALA A 1 284 ? -6.184 -25.422 -6.84 1 95.31 284 ALA A CA 1
ATOM 2147 C C . ALA A 1 284 ? -6.469 -24.5 -8.016 1 95.31 284 ALA A C 1
ATOM 2149 O O . ALA A 1 284 ? -7.617 -24.375 -8.461 1 95.31 284 ALA A O 1
ATOM 2150 N N . ALA A 1 285 ? -5.43 -23.859 -8.492 1 97.44 285 ALA A N 1
ATOM 2151 C CA . ALA A 1 285 ? -5.551 -23.062 -9.711 1 97.44 285 ALA A CA 1
ATOM 2152 C C . ALA A 1 285 ? -5.574 -23.953 -10.953 1 97.44 285 ALA A C 1
ATOM 2154 O O . ALA A 1 285 ? -4.746 -24.844 -11.094 1 97.44 285 ALA A O 1
ATOM 2155 N N . ASP A 1 286 ? -6.516 -23.719 -11.797 1 97.56 286 ASP A N 1
ATOM 2156 C CA . ASP A 1 286 ? -6.656 -24.484 -13.031 1 97.56 286 ASP A CA 1
ATOM 2157 C C . ASP A 1 286 ? -6.137 -23.703 -14.227 1 97.56 286 ASP A C 1
ATOM 2159 O O . ASP A 1 286 ? -5.512 -22.641 -14.07 1 97.56 286 ASP A O 1
ATOM 2163 N N . ALA A 1 287 ? -6.32 -24.234 -15.414 1 97.94 287 ALA A N 1
ATOM 2164 C CA . ALA A 1 287 ? -5.789 -23.609 -16.625 1 97.94 287 ALA A CA 1
ATOM 2165 C C . ALA A 1 287 ? -6.449 -22.266 -16.875 1 97.94 287 ALA A C 1
ATOM 2167 O O . ALA A 1 287 ? -5.812 -21.344 -17.391 1 97.94 287 ALA A O 1
ATOM 2168 N N . TRP A 1 288 ? -7.734 -22.078 -16.562 1 97.62 288 TRP A N 1
ATOM 2169 C CA . TRP A 1 288 ? -8.414 -20.797 -16.688 1 97.62 288 TRP A CA 1
ATOM 2170 C C . TRP A 1 288 ? -7.738 -19.734 -15.82 1 97.62 288 TRP A C 1
ATOM 2172 O O . TRP A 1 288 ? -7.5 -18.625 -16.266 1 97.62 288 TRP A O 1
ATOM 2182 N N . ASP A 1 289 ? -7.438 -20.172 -14.609 1 97.88 289 ASP A N 1
ATOM 2183 C CA . ASP A 1 289 ? -6.738 -19.25 -13.703 1 97.88 289 ASP A CA 1
ATOM 2184 C C . ASP A 1 289 ? -5.379 -18.859 -14.273 1 97.88 289 ASP A C 1
ATOM 2186 O O . ASP A 1 289 ? -4.977 -17.688 -14.172 1 97.88 289 ASP A O 1
ATOM 2190 N N . GLY A 1 290 ? -4.652 -19.859 -14.82 1 98.31 290 GLY A N 1
ATOM 2191 C CA . GLY A 1 290 ? -3.377 -19.562 -15.445 1 98.31 290 GLY A CA 1
ATOM 2192 C C . GLY A 1 290 ? -3.5 -18.609 -16.625 1 98.31 290 GLY A C 1
ATOM 2193 O O . GLY A 1 290 ? -2.688 -17.688 -16.766 1 98.31 290 GLY A O 1
ATOM 2194 N N . TYR A 1 291 ? -4.508 -18.812 -17.406 1 98.19 291 TYR A N 1
ATOM 2195 C CA . TYR A 1 291 ? -4.801 -17.922 -18.531 1 98.19 291 TYR A CA 1
ATOM 2196 C C . TYR A 1 291 ? -5.078 -16.5 -18.047 1 98.19 291 TYR A C 1
ATOM 2198 O O . TYR A 1 291 ? -4.5 -15.539 -18.547 1 98.19 291 TYR A O 1
ATOM 2206 N N . CYS A 1 292 ? -5.926 -16.391 -17.062 1 98.38 292 CYS A N 1
ATOM 2207 C CA . CYS A 1 292 ? -6.277 -15.07 -16.531 1 98.38 292 CYS A CA 1
ATOM 2208 C C . CYS A 1 292 ? -5.043 -14.336 -16.031 1 98.38 292 CYS A C 1
ATOM 2210 O O . CYS A 1 292 ? -4.848 -13.164 -16.328 1 98.38 292 CYS A O 1
ATOM 2212 N N . ALA A 1 293 ? -4.211 -15.023 -15.242 1 98.31 293 ALA A N 1
ATOM 2213 C CA . ALA A 1 293 ? -3.01 -14.398 -14.703 1 98.31 293 ALA A CA 1
ATOM 2214 C C . ALA A 1 293 ? -2.09 -13.914 -15.812 1 98.31 293 ALA A C 1
ATOM 2216 O O . ALA A 1 293 ? -1.487 -12.844 -15.711 1 98.31 293 ALA A O 1
ATOM 2217 N N . THR A 1 294 ? -2.016 -14.688 -16.906 1 98.12 294 THR A N 1
ATOM 2218 C CA . THR A 1 294 ? -1.166 -14.328 -18.031 1 98.12 294 THR A CA 1
ATOM 2219 C C . THR A 1 294 ? -1.705 -13.086 -18.734 1 98.12 294 THR A C 1
ATOM 2221 O O . THR A 1 294 ? -0.938 -12.203 -19.125 1 98.12 294 THR A O 1
ATOM 2224 N N . VAL A 1 295 ? -3.004 -13.023 -18.906 1 98.25 295 VAL A N 1
ATOM 2225 C CA . VAL A 1 295 ? -3.629 -11.883 -19.562 1 98.25 295 VAL A CA 1
ATOM 2226 C C . VAL A 1 295 ? -3.416 -10.617 -18.734 1 98.25 295 VAL A C 1
ATOM 2228 O O . VAL A 1 295 ? -3.096 -9.555 -19.266 1 98.25 295 VAL A O 1
ATOM 2231 N N . ILE A 1 296 ? -3.561 -10.734 -17.453 1 98.5 296 ILE A N 1
ATOM 2232 C CA . ILE A 1 296 ? -3.361 -9.602 -16.547 1 98.5 296 ILE A CA 1
ATOM 2233 C C . ILE A 1 296 ? -1.91 -9.133 -16.625 1 98.5 296 ILE A C 1
ATOM 2235 O O . ILE A 1 296 ? -1.641 -7.93 -16.672 1 98.5 296 ILE A O 1
ATOM 2239 N N . ALA A 1 297 ? -0.994 -10.102 -16.641 1 98.25 297 ALA A N 1
ATOM 2240 C CA . ALA A 1 297 ? 0.427 -9.773 -16.734 1 98.25 297 ALA A CA 1
ATOM 2241 C C . ALA A 1 297 ? 0.728 -9 -18.016 1 98.25 297 ALA A C 1
ATOM 2243 O O . ALA A 1 297 ? 1.479 -8.023 -18 1 98.25 297 ALA A O 1
ATOM 2244 N N . GLU A 1 298 ? 0.153 -9.438 -19.094 1 97.62 298 GLU A N 1
ATOM 2245 C CA . GLU A 1 298 ? 0.362 -8.75 -20.359 1 97.62 298 GLU A CA 1
ATOM 2246 C C . GLU A 1 298 ? -0.208 -7.336 -20.312 1 97.62 298 GLU A C 1
ATOM 2248 O O . GLU A 1 298 ? 0.409 -6.398 -20.828 1 97.62 298 GLU A O 1
ATOM 2253 N N . ALA A 1 299 ? -1.368 -7.199 -19.781 1 98.12 299 ALA A N 1
ATOM 2254 C CA . ALA A 1 299 ? -1.958 -5.871 -19.625 1 98.12 299 ALA A CA 1
ATOM 2255 C C . ALA A 1 299 ? -1.078 -4.98 -18.75 1 98.12 299 ALA A C 1
ATOM 2257 O O . ALA A 1 299 ? -0.881 -3.803 -19.062 1 98.12 299 ALA A O 1
ATOM 2258 N N . GLY A 1 300 ? -0.598 -5.535 -17.641 1 98.06 300 GLY A N 1
ATOM 2259 C CA . GLY A 1 300 ? 0.306 -4.797 -16.781 1 98.06 300 GLY A CA 1
ATOM 2260 C C . GLY A 1 300 ? 1.572 -4.348 -17.484 1 98.06 300 GLY A C 1
ATOM 2261 O O . GLY A 1 300 ? 2.029 -3.219 -17.297 1 98.06 300 GLY A O 1
ATOM 2262 N N . ALA A 1 301 ? 2.129 -5.289 -18.281 1 97.38 301 ALA A N 1
ATOM 2263 C CA . ALA A 1 301 ? 3.32 -4.953 -19.062 1 97.38 301 ALA A CA 1
ATOM 2264 C C . ALA A 1 301 ? 3.037 -3.814 -20.031 1 97.38 301 ALA A C 1
ATOM 2266 O O . ALA A 1 301 ? 3.844 -2.891 -20.172 1 97.38 301 ALA A O 1
ATOM 2267 N N . SER A 1 302 ? 1.925 -3.906 -20.719 1 97.5 302 SER A N 1
ATOM 2268 C CA . SER A 1 302 ? 1.519 -2.854 -21.641 1 97.5 302 SER A CA 1
ATOM 2269 C C . SER A 1 302 ? 1.339 -1.521 -20.922 1 97.5 302 SER A C 1
ATOM 2271 O O . SER A 1 302 ? 1.759 -0.476 -21.422 1 97.5 302 SER A O 1
ATOM 2273 N N . ALA A 1 303 ? 0.72 -1.559 -19.75 1 97.81 303 ALA A N 1
ATOM 2274 C CA . ALA A 1 303 ? 0.502 -0.35 -18.969 1 97.81 303 ALA A CA 1
ATOM 2275 C C . ALA A 1 303 ? 1.829 0.285 -18.562 1 97.81 303 ALA A C 1
ATOM 2277 O O . ALA A 1 303 ? 1.988 1.506 -18.625 1 97.81 303 ALA A O 1
ATOM 2278 N N . LEU A 1 304 ? 2.748 -0.513 -18.141 1 96.5 304 LEU A N 1
ATOM 2279 C CA . LEU A 1 304 ? 4.043 -0.017 -17.703 1 96.5 304 LEU A CA 1
ATOM 2280 C C . LEU A 1 304 ? 4.801 0.641 -18.844 1 96.5 304 LEU A C 1
ATOM 2282 O O . LEU A 1 304 ? 5.402 1.703 -18.672 1 96.5 304 LEU A O 1
ATOM 2286 N N . THR A 1 305 ? 4.766 0.053 -19.984 1 96 305 THR A N 1
ATOM 2287 C CA . THR A 1 305 ? 5.52 0.517 -21.141 1 96 305 THR A CA 1
ATOM 2288 C C . THR A 1 305 ? 4.887 1.775 -21.734 1 96 305 THR A C 1
ATOM 2290 O O . THR A 1 305 ? 5.594 2.715 -22.109 1 96 305 THR A O 1
ATOM 2293 N N . SER A 1 306 ? 3.586 1.811 -21.781 1 95.31 306 SER A N 1
ATOM 2294 C CA . SER A 1 306 ? 2.895 2.916 -22.438 1 95.31 306 SER A CA 1
ATOM 2295 C C . SER A 1 306 ? 2.67 4.074 -21.469 1 95.31 306 SER A C 1
ATOM 2297 O O . SER A 1 306 ? 2.473 5.215 -21.906 1 95.31 306 SER A O 1
ATOM 2299 N N . GLY A 1 307 ? 2.547 3.752 -20.188 1 94 307 GLY A N 1
ATOM 2300 C CA . GLY A 1 307 ? 2.188 4.75 -19.188 1 94 307 GLY A CA 1
ATOM 2301 C C . GLY A 1 307 ? 0.69 4.973 -19.078 1 94 307 GLY A C 1
ATOM 2302 O O . GLY A 1 307 ? 0.237 5.816 -18.297 1 94 307 GLY A O 1
ATOM 2303 N N . ASN A 1 308 ? -0.013 4.238 -19.859 1 95.06 308 ASN A N 1
ATOM 2304 C CA . ASN A 1 308 ? -1.466 4.375 -19.875 1 95.06 308 ASN A CA 1
ATOM 2305 C C . ASN A 1 308 ? -2.145 3.158 -19.25 1 95.06 308 ASN A C 1
ATOM 2307 O O . ASN A 1 308 ? -1.628 2.043 -19.328 1 95.06 308 ASN A O 1
ATOM 2311 N N . LYS A 1 309 ? -3.283 3.48 -18.656 1 96.62 309 LYS A N 1
ATOM 2312 C CA . LYS A 1 309 ? -4.113 2.395 -18.156 1 96.62 309 LYS A CA 1
ATOM 2313 C C . LYS A 1 309 ? -4.43 1.381 -19.25 1 96.62 309 LYS A C 1
ATOM 2315 O O . LYS A 1 309 ? -4.75 1.759 -20.375 1 96.62 309 LYS A O 1
ATOM 2320 N N . ALA A 1 310 ? -4.316 0.052 -18.938 1 98.12 310 ALA A N 1
ATOM 2321 C CA . ALA A 1 310 ? -4.598 -1.013 -19.906 1 98.12 310 ALA A CA 1
ATOM 2322 C C . ALA A 1 310 ? -5.816 -1.828 -19.469 1 98.12 310 ALA A C 1
ATOM 2324 O O . ALA A 1 310 ? -5.922 -2.229 -18.312 1 98.12 310 ALA A O 1
ATOM 2325 N N . ALA A 1 311 ? -6.719 -2.078 -20.359 1 98.19 311 ALA A N 1
ATOM 2326 C CA . ALA A 1 311 ? -7.867 -2.939 -20.094 1 98.19 311 ALA A CA 1
ATOM 2327 C C . ALA A 1 311 ? -7.461 -4.41 -20.094 1 98.19 311 ALA A C 1
ATOM 2329 O O . ALA A 1 311 ? -6.551 -4.812 -20.812 1 98.19 311 ALA A O 1
ATOM 2330 N N . VAL A 1 312 ? -8.109 -5.164 -19.281 1 98.38 312 VAL A N 1
ATOM 2331 C CA . VAL A 1 312 ? -7.938 -6.613 -19.281 1 98.38 312 VAL A CA 1
ATOM 2332 C C . VAL A 1 312 ? -9.133 -7.281 -19.953 1 98.38 312 VAL A C 1
ATOM 2334 O O . VAL A 1 312 ? -10.258 -7.203 -19.453 1 98.38 312 VAL A O 1
ATOM 2337 N N . LYS A 1 313 ? -8.883 -7.906 -21.047 1 97 313 LYS A N 1
ATOM 2338 C CA . LYS A 1 313 ? -9.953 -8.539 -21.812 1 97 313 LYS A CA 1
ATOM 2339 C C . LYS A 1 313 ? -9.805 -10.062 -21.812 1 97 313 LYS A C 1
ATOM 2341 O O . LYS A 1 313 ? -8.867 -10.594 -22.422 1 97 313 LYS A O 1
ATOM 2346 N N . LEU A 1 314 ? -10.703 -10.641 -21.188 1 97.06 314 LEU A N 1
ATOM 2347 C CA . LEU A 1 314 ? -10.711 -12.102 -21.109 1 97.06 314 LEU A CA 1
ATOM 2348 C C . LEU A 1 314 ? -11.688 -12.695 -22.125 1 97.06 314 LEU A C 1
ATOM 2350 O O . LEU A 1 314 ? -12.711 -12.078 -22.438 1 97.06 314 LEU A O 1
ATOM 2354 N N . VAL A 1 315 ? -11.43 -13.867 -22.625 1 96.38 315 VAL A N 1
ATOM 2355 C CA . VAL A 1 315 ? -12.43 -14.625 -23.359 1 96.38 315 VAL A CA 1
ATOM 2356 C C . VAL A 1 315 ? -13.5 -15.141 -22.391 1 96.38 315 VAL A C 1
ATOM 2358 O O . VAL A 1 315 ? -13.336 -15.062 -21.172 1 96.38 315 VAL A O 1
ATOM 2361 N N . GLU A 1 316 ? -14.539 -15.641 -22.984 1 95.5 316 GLU A N 1
ATOM 2362 C CA . GLU A 1 316 ? -15.562 -16.25 -22.141 1 95.5 316 GLU A CA 1
ATOM 2363 C C . GLU A 1 316 ? -15.023 -17.484 -21.422 1 95.5 316 GLU A C 1
ATOM 2365 O O . GLU A 1 316 ? -14.344 -18.312 -22.031 1 95.5 316 GLU A O 1
ATOM 2370 N N . ARG A 1 317 ? -15.234 -17.547 -20.219 1 96.12 317 ARG A N 1
ATOM 2371 C CA . ARG A 1 317 ? -14.797 -18.703 -19.438 1 96.12 317 ARG A CA 1
ATOM 2372 C C . ARG A 1 317 ? -15.438 -19.984 -19.984 1 96.12 317 ARG A C 1
ATOM 2374 O O . ARG A 1 317 ? -16.656 -20.094 -20.031 1 96.12 317 ARG A O 1
ATOM 2381 N N . PRO A 1 318 ? -14.672 -20.953 -20.297 1 96.31 318 PRO A N 1
ATOM 2382 C CA . PRO A 1 318 ? -15.25 -22.219 -20.766 1 96.31 318 PRO A CA 1
ATOM 2383 C C . PRO A 1 318 ? -16.031 -22.953 -19.672 1 96.31 318 PRO A C 1
ATOM 2385 O O . PRO A 1 318 ? -15.664 -22.891 -18.5 1 96.31 318 PRO A O 1
ATOM 2388 N N . ALA A 1 319 ? -17.016 -23.719 -20.031 1 94.5 319 ALA A N 1
ATOM 2389 C CA . ALA A 1 319 ? -17.906 -24.438 -19.125 1 94.5 319 ALA A CA 1
ATOM 2390 C C . ALA A 1 319 ? -17.125 -25.438 -18.266 1 94.5 319 ALA A C 1
ATOM 2392 O O . ALA A 1 319 ? -17.5 -25.703 -17.125 1 94.5 319 ALA A O 1
ATOM 2393 N N . LEU A 1 320 ? -16.016 -25.891 -18.812 1 95.19 320 LEU A N 1
ATOM 2394 C CA . LEU A 1 320 ? -15.203 -26.891 -18.125 1 95.19 320 LEU A CA 1
ATOM 2395 C C . LEU A 1 320 ? -14.711 -26.344 -16.781 1 95.19 320 LEU A C 1
ATOM 2397 O O . LEU A 1 320 ? -14.422 -27.125 -15.867 1 95.19 320 LEU A O 1
ATOM 2401 N N . TYR A 1 321 ? -14.609 -25.047 -16.703 1 94.69 321 TYR A N 1
ATOM 2402 C CA . TYR A 1 321 ? -14.023 -24.438 -15.516 1 94.69 321 TYR A CA 1
ATOM 2403 C C . TYR A 1 321 ? -15.094 -23.766 -14.656 1 94.69 321 TYR A C 1
ATOM 2405 O O . TYR A 1 321 ? -14.781 -22.953 -13.797 1 94.69 321 TYR A O 1
ATOM 2413 N N . ALA A 1 322 ? -16.375 -24 -14.961 1 85.19 322 ALA A N 1
ATOM 2414 C CA . ALA A 1 322 ? -17.469 -23.453 -14.164 1 85.19 322 ALA A CA 1
ATOM 2415 C C . ALA A 1 322 ? -17.438 -24 -12.742 1 85.19 322 ALA A C 1
ATOM 2417 O O . ALA A 1 322 ? -17.172 -25.172 -12.523 1 85.19 322 ALA A O 1
ATOM 2418 N N . LYS A 1 323 ? -17.078 -23.203 -11.812 1 68.75 323 LYS A N 1
ATOM 2419 C CA . LYS A 1 323 ? -17.047 -23.656 -10.422 1 68.75 323 LYS A CA 1
ATOM 2420 C C . LYS A 1 323 ? -18.438 -23.688 -9.82 1 68.75 323 LYS A C 1
ATOM 2422 O O . LYS A 1 323 ? -19.312 -22.906 -10.203 1 68.75 323 LYS A O 1
ATOM 2427 N N . THR A 1 324 ? -18.656 -24.766 -9.078 1 51.88 324 THR A N 1
ATOM 2428 C CA . THR A 1 324 ? -19.922 -24.953 -8.367 1 51.88 324 THR A CA 1
ATOM 2429 C C . THR A 1 324 ? -20.219 -23.766 -7.461 1 51.88 324 THR A C 1
ATOM 2431 O O . THR A 1 324 ? -19.344 -23.328 -6.699 1 51.88 324 THR A O 1
ATOM 2434 N N . GLY A 1 325 ? -21.234 -22.766 -8.031 1 47.78 325 GLY A N 1
ATOM 2435 C CA . GLY A 1 325 ? -21.75 -21.562 -7.383 1 47.78 325 GLY A CA 1
ATOM 2436 C C . GLY A 1 325 ? -21.594 -20.312 -8.234 1 47.78 325 GLY A C 1
ATOM 2437 O O . GLY A 1 325 ? -21.969 -19.219 -7.809 1 47.78 325 GLY A O 1
ATOM 2438 N N . ASP A 1 326 ? -20.641 -20.469 -9.148 1 47.88 326 ASP A N 1
ATOM 2439 C CA . ASP A 1 326 ? -20.672 -19.328 -10.07 1 47.88 326 ASP A CA 1
ATOM 2440 C C . ASP A 1 326 ? -22 -19.266 -10.812 1 47.88 326 ASP A C 1
ATOM 2442 O O . ASP A 1 326 ? -22.438 -20.25 -11.422 1 47.88 326 ASP A O 1
ATOM 2446 N N . ALA A 1 327 ? -23.016 -18.516 -10.477 1 33.56 327 ALA A N 1
ATOM 2447 C CA . ALA A 1 327 ? -24.219 -18.234 -11.234 1 33.56 327 ALA A CA 1
ATOM 2448 C C . ALA A 1 327 ? -23.906 -18 -12.711 1 33.56 327 ALA A C 1
ATOM 2450 O O . ALA A 1 327 ? -22.984 -17.25 -13.039 1 33.56 327 ALA A O 1
ATOM 2451 N N . ALA A 1 328 ? -24.516 -18.688 -13.859 1 28.88 328 ALA A N 1
ATOM 2452 C CA . ALA A 1 328 ? -24.625 -18.172 -15.227 1 28.88 328 ALA A CA 1
ATOM 2453 C C . ALA A 1 328 ? -25.031 -16.688 -15.227 1 28.88 328 ALA A C 1
ATOM 2455 O O . ALA A 1 328 ? -25.859 -16.266 -14.414 1 28.88 328 ALA A O 1
ATOM 2456 N N . MET B 1 1 ? -11.078 21.234 16.453 1 89.62 1 MET B N 1
ATOM 2457 C CA . MET B 1 1 ? -9.664 21.594 16.422 1 89.62 1 MET B CA 1
ATOM 2458 C C . MET B 1 1 ? -9.383 22.812 17.297 1 89.62 1 MET B C 1
ATOM 2460 O O . MET B 1 1 ? -8.453 22.797 18.094 1 89.62 1 MET B O 1
ATOM 2464 N N . GLY B 1 2 ? -10.258 23.844 17.203 1 90.62 2 GLY B N 1
ATOM 2465 C CA . GLY B 1 2 ? -10.031 25.062 17.969 1 90.62 2 GLY B CA 1
ATOM 2466 C C . GLY B 1 2 ? -9.977 24.812 19.453 1 90.62 2 GLY B C 1
ATOM 2467 O O . GLY B 1 2 ? -9.07 25.312 20.141 1 90.62 2 GLY B O 1
ATOM 2468 N N . ALA B 1 3 ? -10.93 24.047 19.969 1 90 3 ALA B N 1
ATOM 2469 C CA . ALA B 1 3 ? -10.977 23.75 21.391 1 90 3 ALA B CA 1
ATOM 2470 C C . ALA B 1 3 ? -9.734 22.984 21.844 1 90 3 ALA B C 1
ATOM 2472 O O . ALA B 1 3 ? -9.211 23.219 22.938 1 90 3 ALA B O 1
ATOM 2473 N N . ASP B 1 4 ? -9.266 22.078 21 1 92.5 4 ASP B N 1
ATOM 2474 C CA . ASP B 1 4 ? -8.062 21.312 21.312 1 92.5 4 ASP B CA 1
ATOM 2475 C C . ASP B 1 4 ? -6.832 22.203 21.375 1 92.5 4 ASP B C 1
ATOM 2477 O O . ASP B 1 4 ? -5.992 22.062 22.25 1 92.5 4 ASP B O 1
ATOM 2481 N N . HIS B 1 5 ? -6.699 23.109 20.438 1 94.69 5 HIS B N 1
ATOM 2482 C CA . HIS B 1 5 ? -5.598 24.062 20.469 1 94.69 5 HIS B CA 1
ATOM 2483 C C . HIS B 1 5 ? -5.656 24.938 21.719 1 94.69 5 HIS B C 1
ATOM 2485 O O . HIS B 1 5 ? -4.625 25.219 22.344 1 94.69 5 HIS B O 1
ATOM 2491 N N . ALA B 1 6 ? -6.875 25.422 22.062 1 93.94 6 ALA B N 1
ATOM 2492 C CA . ALA B 1 6 ? -7.043 26.219 23.281 1 93.94 6 ALA B CA 1
ATOM 2493 C C . ALA B 1 6 ? -6.551 25.453 24.516 1 93.94 6 ALA B C 1
ATOM 2495 O O . ALA B 1 6 ? -5.844 26.016 25.344 1 93.94 6 ALA B O 1
ATOM 2496 N N . SER B 1 7 ? -6.938 24.203 24.578 1 92.38 7 SER B N 1
ATOM 2497 C CA . SER B 1 7 ? -6.52 23.344 25.672 1 92.38 7 SER B CA 1
ATOM 2498 C C . SER B 1 7 ? -5 23.219 25.719 1 92.38 7 SER B C 1
ATOM 2500 O O . SER B 1 7 ? -4.402 23.328 26.797 1 92.38 7 SER B O 1
ATOM 2502 N N . ILE B 1 8 ? -4.379 23.031 24.594 1 91.81 8 ILE B N 1
ATOM 2503 C CA . ILE B 1 8 ? -2.936 22.828 24.516 1 91.81 8 ILE B CA 1
ATOM 2504 C C . ILE B 1 8 ? -2.217 24.125 24.891 1 91.81 8 ILE B C 1
ATOM 2506 O O . ILE B 1 8 ? -1.275 24.109 25.688 1 91.81 8 ILE B O 1
ATOM 2510 N N . ILE B 1 9 ? -2.662 25.312 24.391 1 92.56 9 ILE B N 1
ATOM 2511 C CA . ILE B 1 9 ? -2.029 26.594 24.641 1 92.56 9 ILE B CA 1
ATOM 2512 C C . ILE B 1 9 ? -2.125 26.922 26.141 1 92.56 9 ILE B C 1
ATOM 2514 O O . ILE B 1 9 ? -1.143 27.344 26.75 1 92.56 9 ILE B O 1
ATOM 2518 N N . SER B 1 10 ? -3.25 26.656 26.688 1 90.31 10 SER B N 1
ATOM 2519 C CA . SER B 1 10 ? -3.506 27.016 28.078 1 90.31 10 SER B CA 1
ATOM 2520 C C . SER B 1 10 ? -2.783 26.062 29.031 1 90.31 10 SER B C 1
ATOM 2522 O O . SER B 1 10 ? -2.328 26.484 30.094 1 90.31 10 SER B O 1
ATOM 2524 N N . GLY B 1 11 ? -2.604 24.875 28.594 1 86.5 11 GLY B N 1
ATOM 2525 C CA . GLY B 1 11 ? -2.168 23.875 29.562 1 86.5 11 GLY B CA 1
ATOM 2526 C C . GLY B 1 11 ? -0.744 23.406 29.344 1 86.5 11 GLY B C 1
ATOM 2527 O O . GLY B 1 11 ? -0.079 22.953 30.281 1 86.5 11 GLY B O 1
ATOM 2528 N N . ASP B 1 12 ? -0.301 23.516 28.141 1 84.62 12 ASP B N 1
ATOM 2529 C CA . ASP B 1 12 ? 0.874 22.703 27.844 1 84.62 12 ASP B CA 1
ATOM 2530 C C . ASP B 1 12 ? 1.989 23.547 27.234 1 84.62 12 ASP B C 1
ATOM 2532 O O . ASP B 1 12 ? 3.062 23.031 26.906 1 84.62 12 ASP B O 1
ATOM 2536 N N . VAL B 1 13 ? 1.75 24.828 27 1 86.56 13 VAL B N 1
ATOM 2537 C CA . VAL B 1 13 ? 2.74 25.656 26.328 1 86.56 13 VAL B CA 1
ATOM 2538 C C . VAL B 1 13 ? 3.109 26.844 27.234 1 86.56 13 VAL B C 1
ATOM 2540 O O . VAL B 1 13 ? 2.391 27.844 27.281 1 86.56 13 VAL B O 1
ATOM 2543 N N . PRO B 1 14 ? 4.219 26.672 27.812 1 83.25 14 PRO B N 1
ATOM 2544 C CA . PRO B 1 14 ? 4.637 27.797 28.656 1 83.25 14 PRO B CA 1
ATOM 2545 C C . PRO B 1 14 ? 4.918 29.062 27.844 1 83.25 14 PRO B C 1
ATOM 2547 O O . PRO B 1 14 ? 5.348 28.984 26.688 1 83.25 14 PRO B O 1
ATOM 2550 N N . GLY B 1 15 ? 4.648 30.219 28.375 1 84.5 15 GLY B N 1
ATOM 2551 C CA . GLY B 1 15 ? 4.988 31.484 27.734 1 84.5 15 GLY B CA 1
ATOM 2552 C C . GLY B 1 15 ? 3.859 32.062 26.906 1 84.5 15 GLY B C 1
ATOM 2553 O O . GLY B 1 15 ? 3.959 33.188 26.406 1 84.5 15 GLY B O 1
ATOM 2554 N N . ALA B 1 16 ? 2.828 31.266 26.812 1 90.56 16 ALA B N 1
ATOM 2555 C CA . ALA B 1 16 ? 1.685 31.75 26.047 1 90.56 16 ALA B CA 1
ATOM 2556 C C . ALA B 1 16 ? 0.452 31.906 26.938 1 90.56 16 ALA B C 1
ATOM 2558 O O . ALA B 1 16 ? 0.25 31.125 27.859 1 90.56 16 ALA B O 1
ATOM 2559 N N . THR B 1 17 ? -0.271 32.875 26.703 1 93.06 17 THR B N 1
ATOM 2560 C CA . THR B 1 17 ? -1.558 33.094 27.359 1 93.06 17 THR B CA 1
ATOM 2561 C C . THR B 1 17 ? -2.684 33.156 26.328 1 93.06 17 THR B C 1
ATOM 2563 O O . THR B 1 17 ? -2.602 33.906 25.344 1 93.06 17 THR B O 1
ATOM 2566 N N . LEU B 1 18 ? -3.707 32.375 26.562 1 95.56 18 LEU B N 1
ATOM 2567 C CA . LEU B 1 18 ? -4.91 32.438 25.734 1 95.56 18 LEU B CA 1
ATOM 2568 C C . LEU B 1 18 ? -5.688 33.719 26.047 1 95.56 18 LEU B C 1
ATOM 2570 O O . LEU B 1 18 ? -6.422 33.781 27.031 1 95.56 18 LEU B O 1
ATOM 2574 N N . HIS B 1 19 ? -5.559 34.719 25.203 1 96.12 19 HIS B N 1
ATOM 2575 C CA . HIS B 1 19 ? -6.086 36.031 25.5 1 96.12 19 HIS B CA 1
ATOM 2576 C C . HIS B 1 19 ? -7.539 36.156 25.062 1 96.12 19 HIS B C 1
ATOM 2578 O O . HIS B 1 19 ? -8.383 36.656 25.812 1 96.12 19 HIS B O 1
ATOM 2584 N N . VAL B 1 20 ? -7.805 35.75 23.797 1 97.56 20 VAL B N 1
ATOM 2585 C CA . VAL B 1 20 ? -9.148 35.875 23.25 1 97.56 20 VAL B CA 1
ATOM 2586 C C . VAL B 1 20 ? -9.523 34.594 22.531 1 97.56 20 VAL B C 1
ATOM 2588 O O . VAL B 1 20 ? -8.711 34 21.812 1 97.56 20 VAL B O 1
ATOM 2591 N N . VAL B 1 21 ? -10.727 34.062 22.797 1 98.06 21 VAL B N 1
ATOM 2592 C CA . VAL B 1 21 ? -11.328 33 22 1 98.06 21 VAL B CA 1
ATOM 2593 C C . VAL B 1 21 ? -12.383 33.594 21.062 1 98.06 21 VAL B C 1
ATOM 2595 O O . VAL B 1 21 ? -13.328 34.25 21.516 1 98.06 21 VAL B O 1
ATOM 2598 N N . CYS B 1 22 ? -12.18 33.438 19.812 1 98.19 22 CYS B N 1
ATOM 2599 C CA . CYS B 1 22 ? -13.117 33.906 18.797 1 98.19 22 CYS B CA 1
ATOM 2600 C C . CYS B 1 22 ? -13.812 32.75 18.094 1 98.19 22 CYS B C 1
ATOM 2602 O O . CYS B 1 22 ? -13.156 31.828 17.625 1 98.19 22 CYS B O 1
ATOM 2604 N N . ASP B 1 23 ? -15.148 32.781 18.062 1 97.38 23 ASP B N 1
ATOM 2605 C CA . ASP B 1 23 ? -15.984 31.781 17.391 1 97.38 23 ASP B CA 1
ATOM 2606 C C . ASP B 1 23 ? -17.266 32.406 16.844 1 97.38 23 ASP B C 1
ATOM 2608 O O . ASP B 1 23 ? -17.75 33.406 17.375 1 97.38 23 ASP B O 1
ATOM 2612 N N . ALA B 1 24 ? -17.703 31.797 15.734 1 95.94 24 ALA B N 1
ATOM 2613 C CA . ALA B 1 24 ? -18.969 32.312 15.188 1 95.94 24 ALA B CA 1
ATOM 2614 C C . ALA B 1 24 ? -20.094 32.188 16.203 1 95.94 24 ALA B C 1
ATOM 2616 O O . ALA B 1 24 ? -21.016 33 16.219 1 95.94 24 ALA B O 1
ATOM 2617 N N . SER B 1 25 ? -20.062 31.172 17 1 96.88 25 SER B N 1
ATOM 2618 C CA . SER B 1 25 ? -21.016 30.953 18.094 1 96.88 25 SER B CA 1
ATOM 2619 C C . SER B 1 25 ? -20.516 31.609 19.375 1 96.88 25 SER B C 1
ATOM 2621 O O . SER B 1 25 ? -19.547 31.141 19.969 1 96.88 25 SER B O 1
ATOM 2623 N N . LYS B 1 26 ? -21.234 32.562 19.812 1 96.88 26 LYS B N 1
ATOM 2624 C CA . LYS B 1 26 ? -20.875 33.219 21.062 1 96.88 26 LYS B CA 1
ATOM 2625 C C . LYS B 1 26 ? -20.859 32.25 22.219 1 96.88 26 LYS B C 1
ATOM 2627 O O . LYS B 1 26 ? -19.969 32.281 23.078 1 96.88 26 LYS B O 1
ATOM 2632 N N . ASP B 1 27 ? -21.828 31.375 22.188 1 97.38 27 ASP B N 1
ATOM 2633 C CA . ASP B 1 27 ? -21.922 30.391 23.25 1 97.38 27 ASP B CA 1
ATOM 2634 C C . ASP B 1 27 ? -20.703 29.469 23.266 1 97.38 27 ASP B C 1
ATOM 2636 O O . ASP B 1 27 ? -20.172 29.172 24.344 1 97.38 27 ASP B O 1
ATOM 2640 N N . THR B 1 28 ? -20.297 29.078 22.125 1 96.94 28 THR B N 1
ATOM 2641 C CA . THR B 1 28 ? -19.109 28.234 22.031 1 96.94 28 THR B CA 1
ATOM 2642 C C . THR B 1 28 ? -17.875 28.984 22.5 1 96.94 28 THR B C 1
ATOM 2644 O O . THR B 1 28 ? -17.047 28.438 23.234 1 96.94 28 THR B O 1
ATOM 2647 N N . ALA B 1 29 ? -17.766 30.219 22.094 1 97.31 29 ALA B N 1
ATOM 2648 C CA . ALA B 1 29 ? -16.625 31.031 22.484 1 97.31 29 ALA B CA 1
ATOM 2649 C C . ALA B 1 29 ? -16.531 31.172 24 1 97.31 29 ALA B C 1
ATOM 2651 O O . ALA B 1 29 ? -15.461 31.016 24.594 1 97.31 29 ALA B O 1
ATOM 2652 N N . ILE B 1 30 ? -17.641 31.406 24.594 1 97.31 30 ILE B N 1
ATOM 2653 C CA . ILE B 1 30 ? -17.719 31.594 26.031 1 97.31 30 ILE B CA 1
ATOM 2654 C C . ILE B 1 30 ? -17.344 30.297 26.734 1 97.31 30 ILE B C 1
ATOM 2656 O O . ILE B 1 30 ? -16.547 30.297 27.672 1 97.31 30 ILE B O 1
ATOM 2660 N N . ARG B 1 31 ? -17.906 29.281 26.297 1 97.44 31 ARG B N 1
ATOM 2661 C CA . ARG B 1 31 ? -17.656 27.969 26.906 1 97.44 31 ARG B CA 1
ATOM 2662 C C . ARG B 1 31 ? -16.172 27.641 26.875 1 97.44 31 ARG B C 1
ATOM 2664 O O . ARG B 1 31 ? -15.609 27.188 27.891 1 97.44 31 ARG B O 1
ATOM 2671 N N . ILE B 1 32 ? -15.555 27.828 25.75 1 96.75 32 ILE B N 1
ATOM 2672 C CA . ILE B 1 32 ? -14.148 27.484 25.594 1 96.75 32 ILE B CA 1
ATOM 2673 C C . ILE B 1 32 ? -13.289 28.453 26.406 1 96.75 32 ILE B C 1
ATOM 2675 O O . ILE B 1 32 ? -12.32 28.062 27.062 1 96.75 32 ILE B O 1
ATOM 2679 N N . ALA B 1 33 ? -13.617 29.688 26.359 1 96.62 33 ALA B N 1
ATOM 2680 C CA . ALA B 1 33 ? -12.883 30.703 27.125 1 96.62 33 ALA B CA 1
ATOM 2681 C C . ALA B 1 33 ? -12.906 30.391 28.609 1 96.62 33 ALA B C 1
ATOM 2683 O O . ALA B 1 33 ? -11.891 30.484 29.297 1 96.62 33 ALA B O 1
ATOM 2684 N N . ASP B 1 34 ? -14.047 30.016 29.078 1 96.31 34 ASP B N 1
ATOM 2685 C CA . ASP B 1 34 ? -14.203 29.672 30.484 1 96.31 34 ASP B CA 1
ATOM 2686 C C . ASP B 1 34 ? -13.406 28.422 30.844 1 96.31 34 ASP B C 1
ATOM 2688 O O . ASP B 1 34 ? -12.75 28.375 31.875 1 96.31 34 ASP B O 1
ATOM 2692 N N . ALA B 1 35 ? -13.477 27.516 30 1 94.88 35 ALA B N 1
ATOM 2693 C CA . ALA B 1 35 ? -12.836 26.219 30.25 1 94.88 35 ALA B CA 1
ATOM 2694 C C . ALA B 1 35 ? -11.32 26.375 30.328 1 94.88 35 ALA B C 1
ATOM 2696 O O . ALA B 1 35 ? -10.656 25.656 31.094 1 94.88 35 ALA B O 1
ATOM 2697 N N . TYR B 1 36 ? -10.789 27.359 29.531 1 94.62 36 TYR B N 1
ATOM 2698 C CA . TYR B 1 36 ? -9.336 27.406 29.422 1 94.62 36 TYR B CA 1
ATOM 2699 C C . TYR B 1 36 ? -8.805 28.766 29.844 1 94.62 36 TYR B C 1
ATOM 2701 O O . TYR B 1 36 ? -7.676 29.141 29.5 1 94.62 36 TYR B O 1
ATOM 2709 N N . SER B 1 37 ? -9.625 29.562 30.531 1 92.44 37 SER B N 1
ATOM 2710 C CA . SER B 1 37 ? -9.273 30.797 31.219 1 92.44 37 SER B CA 1
ATOM 2711 C C . SER B 1 37 ? -8.75 31.844 30.25 1 92.44 37 SER B C 1
ATOM 2713 O O . SER B 1 37 ? -7.707 32.438 30.484 1 92.44 37 SER B O 1
ATOM 2715 N N . ALA B 1 38 ? -9.461 32 29.156 1 95.88 38 ALA B N 1
ATOM 2716 C CA . ALA B 1 38 ? -9.172 33.094 28.25 1 95.88 38 ALA B CA 1
ATOM 2717 C C . ALA B 1 38 ? -9.633 34.438 28.844 1 95.88 38 ALA B C 1
ATOM 2719 O O . ALA B 1 38 ? -10.594 34.469 29.625 1 95.88 38 ALA B O 1
ATOM 2720 N N . LYS B 1 39 ? -9.07 35.469 28.484 1 94.88 39 LYS B N 1
ATOM 2721 C CA . LYS B 1 39 ? -9.359 36.75 29.094 1 94.88 39 LYS B CA 1
ATOM 2722 C C . LYS B 1 39 ? -10.594 37.375 28.469 1 94.88 39 LYS B C 1
ATOM 2724 O O . LYS B 1 39 ? -11.266 38.219 29.094 1 94.88 39 LYS B O 1
ATOM 2729 N N . ASP B 1 40 ? -10.805 37 27.219 1 97.5 40 ASP B N 1
ATOM 2730 C CA . ASP B 1 40 ? -11.906 37.625 26.5 1 97.5 40 ASP B CA 1
ATOM 2731 C C . ASP B 1 40 ? -12.477 36.688 25.422 1 97.5 40 ASP B C 1
ATOM 2733 O O . ASP B 1 40 ? -11.898 35.656 25.141 1 97.5 40 ASP B O 1
ATOM 2737 N N . VAL B 1 41 ? -13.68 37.094 24.906 1 97.88 41 VAL B N 1
ATOM 2738 C CA . VAL B 1 41 ? -14.352 36.344 23.828 1 97.88 41 VAL B CA 1
ATOM 2739 C C . VAL B 1 41 ? -14.742 37.312 22.719 1 97.88 41 VAL B C 1
ATOM 2741 O O . VAL B 1 41 ? -14.875 38.531 22.953 1 97.88 41 VAL B O 1
ATOM 2744 N N . SER B 1 42 ? -14.828 36.844 21.547 1 98 42 SER B N 1
ATOM 2745 C CA . SER B 1 42 ? -15.258 37.656 20.406 1 98 42 SER B CA 1
ATOM 2746 C C . SER B 1 42 ? -16 36.781 19.391 1 98 42 SER B C 1
ATOM 2748 O O . SER B 1 42 ? -15.922 35.562 19.422 1 98 42 SER B O 1
ATOM 2750 N N . THR B 1 43 ? -16.781 37.406 18.531 1 97.94 43 THR B N 1
ATOM 2751 C CA . THR B 1 43 ? -17.453 36.719 17.453 1 97.94 43 THR B CA 1
ATOM 2752 C C . THR B 1 43 ? -17.031 37.281 16.094 1 97.94 43 THR B C 1
ATOM 2754 O O . THR B 1 43 ? -17.547 36.875 15.055 1 97.94 43 THR B O 1
ATOM 2757 N N . ASP B 1 44 ? -16.172 38.219 16.125 1 97.88 44 ASP B N 1
ATOM 2758 C CA . ASP B 1 44 ? -15.656 38.844 14.898 1 97.88 44 ASP B CA 1
ATOM 2759 C C . ASP B 1 44 ? -14.156 38.594 14.75 1 97.88 44 ASP B C 1
ATOM 2761 O O . ASP B 1 44 ? -13.352 39.312 15.367 1 97.88 44 ASP B O 1
ATOM 2765 N N . PRO B 1 45 ? -13.828 37.75 13.836 1 98.06 45 PRO B N 1
ATOM 2766 C CA . PRO B 1 45 ? -12.414 37.375 13.742 1 98.06 45 PRO B CA 1
ATOM 2767 C C . PRO B 1 45 ? -11.539 38.531 13.242 1 98.06 45 PRO B C 1
ATOM 2769 O O . PRO B 1 45 ? -10.406 38.688 13.711 1 98.06 45 PRO B O 1
ATOM 2772 N N . LEU B 1 46 ? -12.008 39.344 12.328 1 98.12 46 LEU B N 1
ATOM 2773 C CA . LEU B 1 46 ? -11.203 40.406 11.781 1 98.12 46 LEU B CA 1
ATOM 2774 C C . LEU B 1 46 ? -10.93 41.469 12.844 1 98.12 46 LEU B C 1
ATOM 2776 O O . LEU B 1 46 ? -9.805 41.969 12.961 1 98.12 46 LEU B O 1
ATOM 2780 N N . ASP B 1 47 ? -11.977 41.781 13.594 1 97.75 47 ASP B N 1
ATOM 2781 C CA . ASP B 1 47 ? -11.805 42.719 14.688 1 97.75 47 ASP B CA 1
ATOM 2782 C C . ASP B 1 47 ? -10.844 42.156 15.742 1 97.75 47 ASP B C 1
ATOM 2784 O O . ASP B 1 47 ? -10.055 42.906 16.312 1 97.75 47 ASP B O 1
ATOM 2788 N N . THR B 1 48 ? -11 40.906 16.031 1 98.12 48 THR B N 1
ATOM 2789 C CA . THR B 1 48 ? -10.125 40.25 17 1 98.12 48 THR B CA 1
ATOM 2790 C C . THR B 1 48 ? -8.664 40.344 16.562 1 98.12 48 THR B C 1
ATOM 2792 O O . THR B 1 48 ? -7.789 40.656 17.375 1 98.12 48 THR B O 1
ATOM 2795 N N . ILE B 1 49 ? -8.312 40.125 15.297 1 98.44 49 ILE B N 1
ATOM 2796 C CA . ILE B 1 49 ? -6.965 40.125 14.742 1 98.44 49 ILE B CA 1
ATOM 2797 C C . ILE B 1 49 ? -6.383 41.562 14.852 1 98.44 49 ILE B C 1
ATOM 2799 O O . ILE B 1 49 ? -5.184 41.719 15.086 1 98.44 49 ILE B O 1
ATOM 2803 N N . ARG B 1 50 ? -7.223 42.562 14.789 1 97.75 50 ARG B N 1
ATOM 2804 C CA . ARG B 1 50 ? -6.77 43.938 14.773 1 97.75 50 ARG B CA 1
ATOM 2805 C C . ARG B 1 50 ? -6.457 44.438 16.188 1 97.75 50 ARG B C 1
ATOM 2807 O O . ARG B 1 50 ? -5.836 45.469 16.359 1 97.75 50 ARG B O 1
ATOM 2814 N N . ARG B 1 51 ? -6.844 43.719 17.141 1 97.88 51 ARG B N 1
ATOM 2815 C CA . ARG B 1 51 ? -6.629 44.125 18.516 1 97.88 51 ARG B CA 1
ATOM 2816 C C . ARG B 1 51 ? -5.141 44.281 18.812 1 97.88 51 ARG B C 1
ATOM 2818 O O . ARG B 1 51 ? -4.332 43.438 18.453 1 97.88 51 ARG B O 1
ATOM 2825 N N . LYS B 1 52 ? -4.84 45.312 19.547 1 97.25 52 LYS B N 1
ATOM 2826 C CA . LYS B 1 52 ? -3.449 45.625 19.891 1 97.25 52 LYS B CA 1
ATOM 2827 C C . LYS B 1 52 ? -2.947 44.688 21 1 97.25 52 LYS B C 1
ATOM 2829 O O . LYS B 1 52 ? -1.746 44.438 21.109 1 97.25 52 LYS B O 1
ATOM 2834 N N . ASP B 1 53 ? -3.855 44.094 21.766 1 97 53 ASP B N 1
ATOM 2835 C CA . ASP B 1 53 ? -3.457 43.25 22.891 1 97 53 ASP B CA 1
ATOM 2836 C C . ASP B 1 53 ? -3.373 41.781 22.469 1 97 53 ASP B C 1
ATOM 2838 O O . ASP B 1 53 ? -3.277 40.875 23.312 1 97 53 ASP B O 1
ATOM 2842 N N . VAL B 1 54 ? -3.49 41.562 21.219 1 97.31 54 VAL B N 1
ATOM 2843 C CA . VAL B 1 54 ? -3.283 40.219 20.656 1 97.31 54 VAL B CA 1
ATOM 2844 C C . VAL B 1 54 ? -1.947 40.188 19.906 1 97.31 54 VAL B C 1
ATOM 2846 O O . VAL B 1 54 ? -1.743 40.906 18.938 1 97.31 54 VAL B O 1
ATOM 2849 N N . ASP B 1 55 ? -1.005 39.312 20.344 1 97.12 55 ASP B N 1
ATOM 2850 C CA . ASP B 1 55 ? 0.353 39.281 19.812 1 97.12 55 ASP B CA 1
ATOM 2851 C C . ASP B 1 55 ? 0.458 38.344 18.625 1 97.12 55 ASP B C 1
ATOM 2853 O O . ASP B 1 55 ? 1.294 38.531 17.734 1 97.12 55 ASP B O 1
ATOM 2857 N N . ALA B 1 56 ? -0.298 37.281 18.672 1 97.81 56 ALA B N 1
ATOM 2858 C CA . ALA B 1 56 ? -0.259 36.25 17.641 1 97.81 56 ALA B CA 1
ATOM 2859 C C . ALA B 1 56 ? -1.63 35.594 17.469 1 97.81 56 ALA B C 1
ATOM 2861 O O . ALA B 1 56 ? -2.492 35.719 18.344 1 97.81 56 ALA B O 1
ATOM 2862 N N . VAL B 1 57 ? -1.84 34.969 16.344 1 98.38 57 VAL B N 1
ATOM 2863 C CA . VAL B 1 57 ? -3.158 34.438 15.984 1 98.38 57 VAL B CA 1
ATOM 2864 C C . VAL B 1 57 ? -3.057 32.969 15.633 1 98.38 57 VAL B C 1
ATOM 2866 O O . VAL B 1 57 ? -2.156 32.562 14.891 1 98.38 57 VAL B O 1
ATOM 2869 N N . LEU B 1 58 ? -3.887 32.125 16.203 1 98.31 58 LEU B N 1
ATOM 2870 C CA . LEU B 1 58 ? -4.066 30.734 15.805 1 98.31 58 LEU B CA 1
ATOM 2871 C C . LEU B 1 58 ? -5.418 30.531 15.133 1 98.31 58 LEU B C 1
ATOM 2873 O O . LEU B 1 58 ? -6.461 30.797 15.734 1 98.31 58 LEU B O 1
ATOM 2877 N N . ILE B 1 59 ? -5.363 30.109 13.898 1 98.56 59 ILE B N 1
ATOM 2878 C CA . ILE B 1 59 ? -6.574 29.953 13.102 1 98.56 59 ILE B CA 1
ATOM 2879 C C . ILE B 1 59 ? -6.934 28.469 13.008 1 98.56 59 ILE B C 1
ATOM 2881 O O . ILE B 1 59 ? -6.199 27.672 12.406 1 98.56 59 ILE B O 1
ATOM 2885 N N . ALA B 1 60 ? -8.047 28.078 13.586 1 97.81 60 ALA B N 1
ATOM 2886 C CA . ALA B 1 60 ? -8.594 26.734 13.523 1 97.81 60 ALA B CA 1
ATOM 2887 C C . ALA B 1 60 ? -10.062 26.75 13.102 1 97.81 60 ALA B C 1
ATOM 2889 O O . ALA B 1 60 ? -10.852 25.906 13.531 1 97.81 60 ALA B O 1
ATOM 2890 N N . SER B 1 61 ? -10.484 27.812 12.359 1 96.19 61 SER B N 1
ATOM 2891 C CA . SER B 1 61 ? -11.828 28 11.812 1 96.19 61 SER B CA 1
ATOM 2892 C C . SER B 1 61 ? -12.047 27.125 10.586 1 96.19 61 SER B C 1
ATOM 2894 O O . SER B 1 61 ? -11.148 26.375 10.172 1 96.19 61 SER B O 1
ATOM 2896 N N . PRO B 1 62 ? -13.25 27.125 10.023 1 94 62 PRO B N 1
ATOM 2897 C CA . PRO B 1 62 ? -13.492 26.328 8.82 1 94 62 PRO B CA 1
ATOM 2898 C C . PRO B 1 62 ? -12.57 26.719 7.664 1 94 62 PRO B C 1
ATOM 2900 O O . PRO B 1 62 ? -12.188 27.875 7.527 1 94 62 PRO B O 1
ATOM 2903 N N . ASP B 1 63 ? -12.305 25.797 6.793 1 93.88 63 ASP B N 1
ATOM 2904 C CA . ASP B 1 63 ? -11.281 25.859 5.754 1 93.88 63 ASP B CA 1
ATOM 2905 C C . ASP B 1 63 ? -11.445 27.109 4.891 1 93.88 63 ASP B C 1
ATOM 2907 O O . ASP B 1 63 ? -10.461 27.781 4.57 1 93.88 63 ASP B O 1
ATOM 2911 N N . PRO B 1 64 ? -12.656 27.5 4.527 1 94.81 64 PRO B N 1
ATOM 2912 C CA . PRO B 1 64 ? -12.812 28.625 3.604 1 94.81 64 PRO B CA 1
ATOM 2913 C C . PRO B 1 64 ? -12.344 29.938 4.203 1 94.81 64 PRO B C 1
ATOM 2915 O O . PRO B 1 64 ? -12.148 30.922 3.475 1 94.81 64 PRO B O 1
ATOM 2918 N N . THR B 1 65 ? -12.172 29.984 5.512 1 97.06 65 THR B N 1
ATOM 2919 C CA . THR B 1 65 ? -11.82 31.234 6.184 1 97.06 65 THR B CA 1
ATOM 2920 C C . THR B 1 65 ? -10.305 31.391 6.285 1 97.06 65 THR B C 1
ATOM 2922 O O . THR B 1 65 ? -9.797 32.469 6.602 1 97.06 65 THR B O 1
ATOM 2925 N N . HIS B 1 66 ? -9.555 30.375 6.016 1 98.38 66 HIS B N 1
ATOM 2926 C CA . HIS B 1 66 ? -8.133 30.312 6.355 1 98.38 66 HIS B CA 1
ATOM 2927 C C . HIS B 1 66 ? -7.344 31.406 5.656 1 98.38 66 HIS B C 1
ATOM 2929 O O . HIS B 1 66 ? -6.652 32.188 6.309 1 98.38 66 HIS B O 1
ATOM 2935 N N . ALA B 1 67 ? -7.496 31.5 4.371 1 98.44 67 ALA B N 1
ATOM 2936 C CA . ALA B 1 67 ? -6.691 32.438 3.598 1 98.44 67 ALA B CA 1
ATOM 2937 C C . ALA B 1 67 ? -6.98 33.875 4.012 1 98.44 67 ALA B C 1
ATOM 2939 O O . ALA B 1 67 ? -6.059 34.656 4.266 1 98.44 67 ALA B O 1
ATOM 2940 N N . GLU B 1 68 ? -8.242 34.188 4.133 1 98.25 68 GLU B N 1
ATOM 2941 C CA . GLU B 1 68 ? -8.656 35.531 4.488 1 98.25 68 GLU B CA 1
ATOM 2942 C C . GLU B 1 68 ? -8.125 35.938 5.863 1 98.25 68 GLU B C 1
ATOM 2944 O O . GLU B 1 68 ? -7.59 37.031 6.035 1 98.25 68 GLU B O 1
ATOM 2949 N N . LEU B 1 69 ? -8.273 35.062 6.797 1 98.69 69 LEU B N 1
ATOM 2950 C CA . LEU B 1 69 ? -7.852 35.344 8.164 1 98.69 69 LEU B CA 1
ATOM 2951 C C . LEU B 1 69 ? -6.332 35.406 8.266 1 98.69 69 LEU B C 1
ATOM 2953 O O . LEU B 1 69 ? -5.781 36.188 9.031 1 98.69 69 LEU B O 1
ATOM 2957 N N . THR B 1 70 ? -5.66 34.531 7.527 1 98.81 70 THR B N 1
ATOM 2958 C CA . THR B 1 70 ? -4.203 34.562 7.488 1 98.81 70 THR B CA 1
ATOM 2959 C C . THR B 1 70 ? -3.721 35.906 6.898 1 98.81 70 THR B C 1
ATOM 2961 O O . THR B 1 70 ? -2.826 36.531 7.453 1 98.81 70 THR B O 1
ATOM 2964 N N . LEU B 1 71 ? -4.344 36.344 5.82 1 98.69 71 LEU B N 1
ATOM 2965 C CA . LEU B 1 71 ? -4.004 37.625 5.199 1 98.69 71 LEU B CA 1
ATOM 2966 C C . LEU B 1 71 ? -4.242 38.781 6.164 1 98.69 71 LEU B C 1
ATOM 2968 O O . LEU B 1 71 ? -3.42 39.688 6.258 1 98.69 71 LEU B O 1
ATOM 2972 N N . ALA B 1 72 ? -5.348 38.719 6.859 1 98.62 72 ALA B N 1
ATOM 2973 C CA . ALA B 1 72 ? -5.652 39.75 7.848 1 98.62 72 ALA B CA 1
ATOM 2974 C C . ALA B 1 72 ? -4.57 39.812 8.922 1 98.62 72 ALA B C 1
ATOM 2976 O O . ALA B 1 72 ? -4.191 40.906 9.367 1 98.62 72 ALA B O 1
ATOM 2977 N N . SER B 1 73 ? -4.094 38.656 9.352 1 98.69 73 SER B N 1
ATOM 2978 C CA . SER B 1 73 ? -3.027 38.594 10.344 1 98.69 73 SER B CA 1
ATOM 2979 C C . SER B 1 73 ? -1.737 39.219 9.812 1 98.69 73 SER B C 1
ATOM 2981 O O . SER B 1 73 ? -1.064 39.969 10.516 1 98.69 73 SER B O 1
ATOM 2983 N N . LEU B 1 74 ? -1.402 38.938 8.57 1 98.31 74 LEU B N 1
ATOM 2984 C CA . LEU B 1 74 ? -0.202 39.469 7.938 1 98.31 74 LEU B CA 1
ATOM 2985 C C . LEU B 1 74 ? -0.28 40.969 7.812 1 98.31 74 LEU B C 1
ATOM 2987 O O . LEU B 1 74 ? 0.717 41.656 8.016 1 98.31 74 LEU B O 1
ATOM 2991 N N . HIS B 1 75 ? -1.465 41.438 7.48 1 97.56 75 HIS B N 1
ATOM 2992 C CA . HIS B 1 75 ? -1.66 42.875 7.359 1 97.56 75 HIS B CA 1
ATOM 2993 C C . HIS B 1 75 ? -1.351 43.594 8.672 1 97.56 75 HIS B C 1
ATOM 2995 O O . HIS B 1 75 ? -0.902 44.75 8.672 1 97.56 75 HIS B O 1
ATOM 3001 N N . GLN B 1 76 ? -1.6 42.906 9.766 1 97.75 76 GLN B N 1
ATOM 3002 C CA . GLN B 1 76 ? -1.315 43.469 11.086 1 97.75 76 GLN B CA 1
ATOM 3003 C C . GLN B 1 76 ? 0.088 43.062 11.547 1 97.75 76 GLN B C 1
ATOM 3005 O O . GLN B 1 76 ? 0.472 43.375 12.688 1 97.75 76 GLN B O 1
ATOM 3010 N N . ARG B 1 77 ? 0.853 42.375 10.672 1 97.62 77 ARG B N 1
ATOM 3011 C CA . ARG B 1 77 ? 2.199 41.875 10.945 1 97.62 77 ARG B CA 1
ATOM 3012 C C . ARG B 1 77 ? 2.219 41 12.188 1 97.62 77 ARG B C 1
ATOM 3014 O O . ARG B 1 77 ? 3.123 41.094 13.023 1 97.62 77 ARG B O 1
ATOM 3021 N N . LYS B 1 78 ? 1.231 40.219 12.344 1 98.06 78 LYS B N 1
ATOM 3022 C CA . LYS B 1 78 ? 1.146 39.281 13.469 1 98.06 78 LYS B CA 1
ATOM 3023 C C . LYS B 1 78 ? 1.483 37.844 13.047 1 98.06 78 LYS B C 1
ATOM 3025 O O . LYS B 1 78 ? 0.997 37.375 12.016 1 98.06 78 LYS B O 1
ATOM 3030 N N . PRO B 1 79 ? 2.385 37.156 13.836 1 98.06 79 PRO B N 1
ATOM 3031 C CA . PRO B 1 79 ? 2.586 35.75 13.586 1 98.06 79 PRO B CA 1
ATOM 3032 C C . PRO B 1 79 ? 1.281 34.938 13.617 1 98.06 79 PRO B C 1
ATOM 3034 O O . PRO B 1 79 ? 0.405 35.219 14.438 1 98.06 79 PRO B O 1
ATOM 3037 N N . VAL B 1 80 ? 1.202 34 12.719 1 98.38 80 VAL B N 1
ATOM 3038 C CA . VAL B 1 80 ? -0.043 33.25 12.617 1 98.38 80 VAL B CA 1
ATOM 3039 C C . VAL B 1 80 ? 0.265 31.75 12.43 1 98.38 80 VAL B C 1
ATOM 3041 O O . VAL B 1 80 ? 1.186 31.391 11.695 1 98.38 80 VAL B O 1
ATOM 3044 N N . LEU B 1 81 ? -0.381 30.859 13.195 1 98.38 81 LEU B N 1
ATOM 3045 C CA . LEU B 1 81 ? -0.5 29.422 12.938 1 98.38 81 LEU B CA 1
ATOM 3046 C C . LEU B 1 81 ? -1.862 29.094 12.336 1 98.38 81 LEU B C 1
ATOM 3048 O O . LEU B 1 81 ? -2.881 29.156 13.031 1 98.38 81 LEU B O 1
ATOM 3052 N N . CYS B 1 82 ? -1.879 28.812 11.125 1 98.56 82 CYS B N 1
ATOM 3053 C CA . CYS B 1 82 ? -3.105 28.438 10.422 1 98.56 82 CYS B CA 1
ATOM 3054 C C . CYS B 1 82 ? -3.209 26.938 10.25 1 98.56 82 CYS B C 1
ATOM 3056 O O . CYS B 1 82 ? -2.34 26.312 9.625 1 98.56 82 CYS B O 1
ATOM 3058 N N . GLU B 1 83 ? -4.254 26.375 10.797 1 97.81 83 GLU B N 1
ATOM 3059 C CA . GLU B 1 83 ? -4.488 24.953 10.555 1 97.81 83 GLU B CA 1
ATOM 3060 C C . GLU B 1 83 ? -4.547 24.656 9.062 1 97.81 83 GLU B C 1
ATOM 3062 O O . GLU B 1 83 ? -4.883 25.531 8.258 1 97.81 83 GLU B O 1
ATOM 3067 N N . LYS B 1 84 ? -4.203 23.469 8.727 1 97.25 84 LYS B N 1
ATOM 3068 C CA . LYS B 1 84 ? -4.277 23.062 7.32 1 97.25 84 LYS B CA 1
ATOM 3069 C C . LYS B 1 84 ? -5.723 22.922 6.867 1 97.25 84 LYS B C 1
ATOM 3071 O O . LYS B 1 84 ? -6.598 22.562 7.66 1 97.25 84 LYS B O 1
ATOM 3076 N N . PRO B 1 85 ? -6.094 23.125 5.676 1 96.88 85 PRO B N 1
ATOM 3077 C CA . PRO B 1 85 ? -5.188 23.656 4.66 1 96.88 85 PRO B CA 1
ATOM 3078 C C . PRO B 1 85 ? -5.008 25.172 4.766 1 96.88 85 PRO B C 1
ATOM 3080 O O . PRO B 1 85 ? -5.875 25.875 5.309 1 96.88 85 PRO B O 1
ATOM 3083 N N . LEU B 1 86 ? -3.893 25.688 4.207 1 97.88 86 LEU B N 1
ATOM 3084 C CA . LEU B 1 86 ? -3.633 27.125 4.23 1 97.88 86 LEU B CA 1
ATOM 3085 C C . LEU B 1 86 ? -4.711 27.875 3.465 1 97.88 86 LEU B C 1
ATOM 3087 O O . LEU B 1 86 ? -5.102 28.984 3.865 1 97.88 86 LEU B O 1
ATOM 3091 N N . ALA B 1 87 ? -5.102 27.281 2.354 1 97.06 87 ALA B N 1
ATOM 3092 C CA . ALA B 1 87 ? -6.117 27.859 1.47 1 97.06 87 ALA B CA 1
ATOM 3093 C C . ALA B 1 87 ? -6.875 26.766 0.73 1 97.06 87 ALA B C 1
ATOM 3095 O O . ALA B 1 87 ? -6.418 25.609 0.665 1 97.06 87 ALA B O 1
ATOM 3096 N N . GLN B 1 88 ? -7.996 27.141 0.174 1 94.31 88 GLN B N 1
ATOM 3097 C CA . GLN B 1 88 ? -8.805 26.172 -0.548 1 94.31 88 GLN B CA 1
ATOM 3098 C C . GLN B 1 88 ? -8.367 26.062 -2.008 1 94.31 88 GLN B C 1
ATOM 3100 O O . GLN B 1 88 ? -8.625 25.062 -2.668 1 94.31 88 GLN B O 1
ATOM 3105 N N . THR B 1 89 ? -7.777 27.141 -2.482 1 96 89 THR B N 1
ATOM 3106 C CA . THR B 1 89 ? -7.328 27.156 -3.869 1 96 89 THR B CA 1
ATOM 3107 C C . THR B 1 89 ? -5.871 27.594 -3.963 1 96 89 THR B C 1
ATOM 3109 O O . THR B 1 89 ? -5.371 28.297 -3.076 1 96 89 THR B O 1
ATOM 3112 N N . MET B 1 90 ? -5.32 27.203 -5.102 1 96.31 90 MET B N 1
ATOM 3113 C CA . MET B 1 90 ? -3.934 27.594 -5.332 1 96.31 90 MET B CA 1
ATOM 3114 C C . MET B 1 90 ? -3.812 29.109 -5.434 1 96.31 90 MET B C 1
ATOM 3116 O O . MET B 1 90 ? -2.824 29.688 -4.98 1 96.31 90 MET B O 1
ATOM 3120 N N . ASP B 1 91 ? -4.797 29.766 -5.969 1 97.12 91 ASP B N 1
ATOM 3121 C CA . ASP B 1 91 ? -4.773 31.219 -6.105 1 97.12 91 ASP B CA 1
ATOM 3122 C C . ASP B 1 91 ? -4.789 31.891 -4.738 1 97.12 91 ASP B C 1
ATOM 3124 O O . ASP B 1 91 ? -4.031 32.844 -4.504 1 97.12 91 ASP B O 1
ATOM 3128 N N . GLU B 1 92 ? -5.621 31.422 -3.869 1 97.69 92 GLU B N 1
ATOM 3129 C CA . GLU B 1 92 ? -5.676 31.953 -2.516 1 97.69 92 GLU B CA 1
ATOM 3130 C C . GLU B 1 92 ? -4.359 31.734 -1.777 1 97.69 92 GLU B C 1
ATOM 3132 O O . GLU B 1 92 ? -3.885 32.625 -1.062 1 97.69 92 GLU B O 1
ATOM 3137 N N . ALA B 1 93 ? -3.812 30.547 -1.915 1 98.12 93 ALA B N 1
ATOM 3138 C CA . ALA B 1 93 ? -2.535 30.25 -1.274 1 98.12 93 ALA B CA 1
ATOM 3139 C C . ALA B 1 93 ? -1.432 31.172 -1.798 1 98.12 93 ALA B C 1
ATOM 3141 O O . ALA B 1 93 ? -0.575 31.625 -1.032 1 98.12 93 ALA B O 1
ATOM 3142 N N . LEU B 1 94 ? -1.44 31.422 -3.078 1 97.56 94 LEU B N 1
ATOM 3143 C CA . LEU B 1 94 ? -0.455 32.312 -3.699 1 97.56 94 LEU B CA 1
ATOM 3144 C C . LEU B 1 94 ? -0.578 33.719 -3.16 1 97.56 94 LEU B C 1
ATOM 3146 O O . LEU B 1 94 ? 0.43 34.406 -2.955 1 97.56 94 LEU B O 1
ATOM 3150 N N . MET B 1 95 ? -1.803 34.156 -2.955 1 98 95 MET B N 1
ATOM 3151 C CA . MET B 1 95 ? -2.027 35.469 -2.383 1 98 95 MET B CA 1
ATOM 3152 C C . MET B 1 95 ? -1.378 35.594 -1.008 1 98 95 MET B C 1
ATOM 3154 O O . MET B 1 95 ? -0.766 36.594 -0.688 1 98 95 MET B O 1
ATOM 3158 N N . VAL B 1 96 ? -1.522 34.562 -0.231 1 98.38 96 VAL B N 1
ATOM 3159 C CA . VAL B 1 96 ? -0.914 34.562 1.096 1 98.38 96 VAL B CA 1
ATOM 3160 C C . VAL B 1 96 ? 0.607 34.594 0.967 1 98.38 96 VAL B C 1
ATOM 3162 O O . VAL B 1 96 ? 1.281 35.344 1.669 1 98.38 96 VAL B O 1
ATOM 3165 N N . LEU B 1 97 ? 1.066 33.75 0.102 1 97.5 97 LEU B N 1
ATOM 3166 C CA . LEU B 1 97 ? 2.502 33.656 -0.143 1 97.5 97 LEU B CA 1
ATOM 3167 C C . LEU B 1 97 ? 3.064 35.031 -0.551 1 97.5 97 LEU B C 1
ATOM 3169 O O . LEU B 1 97 ? 4.078 35.469 -0.008 1 97.5 97 LEU B O 1
ATOM 3173 N N . GLU B 1 98 ? 2.447 35.656 -1.455 1 97.62 98 GLU B N 1
ATOM 3174 C CA . GLU B 1 98 ? 2.889 36.969 -1.967 1 97.62 98 GLU B CA 1
ATOM 3175 C C . GLU B 1 98 ? 2.824 38.031 -0.884 1 97.62 98 GLU B C 1
ATOM 3177 O O . GLU B 1 98 ? 3.717 38.875 -0.784 1 97.62 98 GLU B O 1
ATOM 3182 N N . ALA B 1 99 ? 1.759 38 -0.12 1 98.31 99 ALA B N 1
ATOM 3183 C CA . ALA B 1 99 ? 1.61 38.969 0.971 1 98.31 99 ALA B CA 1
ATOM 3184 C C . ALA B 1 99 ? 2.754 38.812 1.975 1 98.31 99 ALA B C 1
ATOM 3186 O O . ALA B 1 99 ? 3.303 39.844 2.432 1 98.31 99 ALA B O 1
ATOM 3187 N N . GLU B 1 100 ? 3.082 37.594 2.334 1 98.12 100 GLU B N 1
ATOM 3188 C CA . GLU B 1 100 ? 4.168 37.375 3.285 1 98.12 100 GLU B CA 1
ATOM 3189 C C . GLU B 1 100 ? 5.512 37.812 2.699 1 98.12 100 GLU B C 1
ATOM 3191 O O . GLU B 1 100 ? 6.332 38.438 3.393 1 98.12 100 GLU B O 1
ATOM 3196 N N . CYS B 1 101 ? 5.766 37.531 1.441 1 97.31 101 CYS B N 1
ATOM 3197 C CA . CYS B 1 101 ? 6.992 37.938 0.763 1 97.31 101 CYS B CA 1
ATOM 3198 C C . CYS B 1 101 ? 7.141 39.469 0.761 1 97.31 101 CYS B C 1
ATOM 3200 O O . CYS B 1 101 ? 8.242 39.969 0.952 1 97.31 101 CYS B O 1
ATOM 3202 N N . ALA B 1 102 ? 6.062 40.094 0.54 1 97.56 102 ALA B N 1
ATOM 3203 C CA . ALA B 1 102 ? 6.078 41.562 0.521 1 97.56 102 ALA B CA 1
ATOM 3204 C C . ALA B 1 102 ? 6.496 42.125 1.878 1 97.56 102 ALA B C 1
ATOM 3206 O O . ALA B 1 102 ? 7.117 43.188 1.953 1 97.56 102 ALA B O 1
ATOM 3207 N N . LEU B 1 103 ? 6.18 41.406 2.932 1 96.69 103 LEU B N 1
ATOM 3208 C CA . LEU B 1 103 ? 6.559 41.812 4.277 1 96.69 103 LEU B CA 1
ATOM 3209 C C . LEU B 1 103 ? 8.039 41.562 4.527 1 96.69 103 LEU B C 1
ATOM 3211 O O . LEU B 1 103 ? 8.641 42.188 5.402 1 96.69 103 LEU B O 1
ATOM 3215 N N . GLY B 1 104 ? 8.594 40.594 3.854 1 95.5 104 GLY B N 1
ATOM 3216 C CA . GLY B 1 104 ? 10 40.25 3.99 1 95.5 104 GLY B CA 1
ATOM 3217 C C . GLY B 1 104 ? 10.305 39.469 5.246 1 95.5 104 GLY B C 1
ATOM 3218 O O . GLY B 1 104 ? 11.461 39.375 5.672 1 95.5 104 GLY B O 1
ATOM 3219 N N . GLN B 1 105 ? 9.305 38.969 5.859 1 95.06 105 GLN B N 1
ATOM 3220 C CA . GLN B 1 105 ? 9.438 38.219 7.094 1 95.06 105 GLN B CA 1
ATOM 3221 C C . GLN B 1 105 ? 8.461 37.031 7.125 1 95.06 105 GLN B C 1
ATOM 3223 O O . GLN B 1 105 ? 7.297 37.188 6.738 1 95.06 105 GLN B O 1
ATOM 3228 N N . GLN B 1 106 ? 8.961 35.906 7.527 1 96.19 106 GLN B N 1
ATOM 3229 C CA . GLN B 1 106 ? 8.078 34.75 7.664 1 96.19 106 GLN B CA 1
ATOM 3230 C C . GLN B 1 106 ? 7.273 34.812 8.961 1 96.19 106 GLN B C 1
ATOM 3232 O O . GLN B 1 106 ? 7.844 34.812 10.055 1 96.19 106 GLN B O 1
ATOM 3237 N N . LEU B 1 107 ? 6 34.875 8.812 1 97.38 107 LEU B N 1
ATOM 3238 C CA . LEU B 1 107 ? 5.113 34.969 9.969 1 97.38 107 LEU B CA 1
ATOM 3239 C C . LEU B 1 107 ? 4.098 33.844 9.969 1 97.38 107 LEU B C 1
ATOM 3241 O O . LEU B 1 107 ? 3.396 33.625 10.969 1 97.38 107 LEU B O 1
ATOM 3245 N N . VAL B 1 108 ? 4.051 33.031 8.898 1 98.06 108 VAL B N 1
ATOM 3246 C CA . VAL B 1 108 ? 3.006 32.031 8.727 1 98.06 108 VAL B CA 1
ATOM 3247 C C . VAL B 1 108 ? 3.561 30.641 9.055 1 98.06 108 VAL B C 1
ATOM 3249 O O . VAL B 1 108 ? 4.559 30.219 8.469 1 98.06 108 VAL B O 1
ATOM 3252 N N . HIS B 1 109 ? 2.916 30 9.992 1 97.75 109 HIS B N 1
ATOM 3253 C CA . HIS B 1 109 ? 3.072 28.578 10.281 1 97.75 109 HIS B CA 1
ATOM 3254 C C . HIS B 1 109 ? 1.817 27.797 9.906 1 97.75 109 HIS B C 1
ATOM 3256 O O . HIS B 1 109 ? 0.712 28.156 10.32 1 97.75 109 HIS B O 1
ATOM 3262 N N . VAL B 1 110 ? 1.989 26.797 9.055 1 98.38 110 VAL B N 1
ATOM 3263 C CA . VAL B 1 110 ? 0.846 25.984 8.664 1 98.38 110 VAL B CA 1
ATOM 3264 C C . VAL B 1 110 ? 0.768 24.75 9.562 1 98.38 110 VAL B C 1
ATOM 3266 O O . VAL B 1 110 ? 1.788 24.125 9.859 1 98.38 110 VAL B O 1
ATOM 3269 N N . GLY B 1 111 ? -0.442 24.375 9.961 1 98 111 GLY B N 1
ATOM 3270 C CA . GLY B 1 111 ? -0.69 23.344 10.945 1 98 111 GLY B CA 1
ATOM 3271 C C . GLY B 1 111 ? -0.445 21.938 10.414 1 98 111 GLY B C 1
ATOM 3272 O O . GLY B 1 111 ? -1.321 21.078 10.5 1 98 111 GLY B O 1
ATOM 3273 N N . PHE B 1 112 ? 0.731 21.641 9.961 1 98.25 112 PHE B N 1
ATOM 3274 C CA . PHE B 1 112 ? 1.148 20.297 9.602 1 98.25 112 PHE B CA 1
ATOM 3275 C C . PHE B 1 112 ? 1.89 19.625 10.75 1 98.25 112 PHE B C 1
ATOM 3277 O O . PHE B 1 112 ? 3.104 19.422 10.68 1 98.25 112 PHE B O 1
ATOM 3284 N N . MET B 1 113 ? 1.128 19.141 11.711 1 97.31 113 MET B N 1
ATOM 3285 C CA . MET B 1 113 ? 1.634 18.672 13 1 97.31 113 MET B CA 1
ATOM 3286 C C . MET B 1 113 ? 2.43 17.375 12.836 1 97.31 113 MET B C 1
ATOM 3288 O O . MET B 1 113 ? 3.215 17.016 13.711 1 97.31 113 MET B O 1
ATOM 3292 N N . ARG B 1 114 ? 2.281 16.656 11.695 1 97.25 114 ARG B N 1
ATOM 3293 C CA . ARG B 1 114 ? 2.963 15.383 11.531 1 97.25 114 ARG B CA 1
ATOM 3294 C C . ARG B 1 114 ? 4.477 15.57 11.461 1 97.25 114 ARG B C 1
ATOM 3296 O O . ARG B 1 114 ? 5.234 14.648 11.75 1 97.25 114 ARG B O 1
ATOM 3303 N N . ARG B 1 115 ? 4.93 16.781 11.102 1 97.38 115 ARG B N 1
ATOM 3304 C CA . ARG B 1 115 ? 6.359 17.078 11.109 1 97.38 115 ARG B CA 1
ATOM 3305 C C . ARG B 1 115 ? 6.941 16.953 12.516 1 97.38 115 ARG B C 1
ATOM 3307 O O . ARG B 1 115 ? 8.141 16.75 12.68 1 97.38 115 ARG B O 1
ATOM 3314 N N . PHE B 1 116 ? 6.039 17.078 13.492 1 95.94 116 PHE B N 1
ATOM 3315 C CA . PHE B 1 116 ? 6.48 17.078 14.875 1 95.94 116 PHE B CA 1
ATOM 3316 C C . PHE B 1 116 ? 6.195 15.727 15.531 1 95.94 116 PHE B C 1
ATOM 3318 O O . PHE B 1 116 ? 6.5 15.531 16.703 1 95.94 116 PHE B O 1
ATOM 3325 N N . ASP B 1 117 ? 5.566 14.836 14.828 1 94.94 117 ASP B N 1
ATOM 3326 C CA . ASP B 1 117 ? 5.344 13.484 15.336 1 94.94 117 ASP B CA 1
ATOM 3327 C C . ASP B 1 117 ? 6.656 12.711 15.438 1 94.94 117 ASP B C 1
ATOM 3329 O O . ASP B 1 117 ? 7.402 12.617 14.461 1 94.94 117 ASP B O 1
ATOM 3333 N N . PRO B 1 118 ? 6.922 12.125 16.609 1 90.88 118 PRO B N 1
ATOM 3334 C CA . PRO B 1 118 ? 8.219 11.469 16.812 1 90.88 118 PRO B CA 1
ATOM 3335 C C . PRO B 1 118 ? 8.492 10.375 15.781 1 90.88 118 PRO B C 1
ATOM 3337 O O . PRO B 1 118 ? 9.641 10.164 15.391 1 90.88 118 PRO B O 1
ATOM 3340 N N . SER B 1 119 ? 7.508 9.664 15.375 1 92.19 119 SER B N 1
ATOM 3341 C CA . SER B 1 119 ? 7.711 8.578 14.414 1 92.19 119 SER B CA 1
ATOM 3342 C C . SER B 1 119 ? 8.164 9.117 13.062 1 92.19 119 SER B C 1
ATOM 3344 O O . SER B 1 119 ? 9.055 8.539 12.43 1 92.19 119 SER B O 1
ATOM 3346 N N . TYR B 1 120 ? 7.578 10.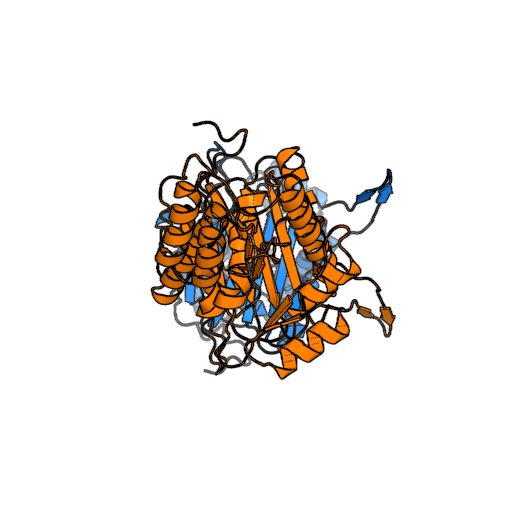211 12.594 1 94.94 120 TYR B N 1
ATOM 3347 C CA . TYR B 1 120 ? 7.992 10.812 11.328 1 94.94 120 TYR B CA 1
ATOM 3348 C C . TYR B 1 120 ? 9.375 11.453 11.453 1 94.94 120 TYR B C 1
ATOM 3350 O O . TYR B 1 120 ? 10.164 11.43 10.508 1 94.94 120 TYR B O 1
ATOM 3358 N N . VAL B 1 121 ? 9.625 12.039 12.625 1 94.44 121 VAL B N 1
ATOM 3359 C CA . VAL B 1 121 ? 10.938 12.609 12.883 1 94.44 121 VAL B CA 1
ATOM 3360 C C . VAL B 1 121 ? 12 11.523 12.789 1 94.44 121 VAL B C 1
ATOM 3362 O O . VAL B 1 121 ? 13.039 11.711 12.156 1 94.44 121 VAL B O 1
ATOM 3365 N N . GLU B 1 122 ? 11.703 10.383 13.391 1 93.25 122 GLU B N 1
ATOM 3366 C CA . GLU B 1 122 ? 12.641 9.266 13.336 1 93.25 122 GLU B CA 1
ATOM 3367 C C . GLU B 1 122 ? 12.797 8.75 11.906 1 93.25 122 GLU B C 1
ATOM 3369 O O . GLU B 1 122 ? 13.906 8.406 11.484 1 93.25 122 GLU B O 1
ATOM 3374 N N . MET B 1 123 ? 11.719 8.656 11.211 1 95.38 123 MET B N 1
ATOM 3375 C CA . MET B 1 123 ? 11.773 8.227 9.82 1 95.38 123 MET B CA 1
ATOM 3376 C C . MET B 1 123 ? 12.664 9.141 8.992 1 95.38 123 MET B C 1
ATOM 3378 O O . MET B 1 123 ? 13.539 8.672 8.266 1 95.38 123 MET B O 1
ATOM 3382 N N . LYS B 1 124 ? 12.461 10.43 9.086 1 95.5 124 LYS B N 1
ATOM 3383 C CA . LYS B 1 124 ? 13.281 11.406 8.367 1 95.5 124 LYS B CA 1
ATOM 3384 C C . LYS B 1 124 ? 14.75 11.289 8.758 1 95.5 124 LYS B C 1
ATOM 3386 O O . LYS B 1 124 ? 15.633 11.344 7.895 1 95.5 124 LYS B O 1
ATOM 3391 N N . SER B 1 125 ? 14.969 11.141 10.039 1 94.19 125 SER B N 1
ATOM 3392 C CA . SER B 1 125 ? 16.328 10.992 10.531 1 94.19 125 SER B CA 1
ATOM 3393 C C . SER B 1 125 ? 17 9.75 9.953 1 94.19 125 SER B C 1
ATOM 3395 O O . SER B 1 125 ? 18.172 9.789 9.57 1 94.19 125 SER B O 1
ATOM 3397 N N . ALA B 1 126 ? 16.266 8.633 9.914 1 92.62 126 ALA B N 1
ATOM 3398 C CA . ALA B 1 126 ? 16.797 7.387 9.367 1 92.62 126 ALA B CA 1
ATOM 3399 C C . ALA B 1 126 ? 17.172 7.555 7.898 1 92.62 126 ALA B C 1
ATOM 3401 O O . ALA B 1 126 ? 18.203 7.043 7.457 1 92.62 126 ALA B O 1
ATOM 3402 N N . MET B 1 127 ? 16.375 8.258 7.176 1 92.25 127 MET B N 1
ATOM 3403 C CA . MET B 1 127 ? 16.656 8.523 5.766 1 92.25 127 MET B CA 1
ATOM 3404 C C . MET B 1 127 ? 17.891 9.391 5.609 1 92.25 127 MET B C 1
ATOM 3406 O O . MET B 1 127 ? 18.797 9.047 4.848 1 92.25 127 MET B O 1
ATOM 3410 N N . HIS B 1 128 ? 17.984 10.43 6.34 1 91.88 128 HIS B N 1
ATOM 3411 C CA . HIS B 1 128 ? 19.094 11.375 6.23 1 91.88 128 HIS B CA 1
ATOM 3412 C C . HIS B 1 128 ? 20.406 10.75 6.695 1 91.88 128 HIS B C 1
ATOM 3414 O O . HIS B 1 128 ? 21.469 11.078 6.172 1 91.88 128 HIS B O 1
ATOM 3420 N N . ALA B 1 129 ? 20.266 9.875 7.668 1 93.5 129 ALA B N 1
ATOM 3421 C CA . ALA B 1 129 ? 21.453 9.219 8.211 1 93.5 129 ALA B CA 1
ATOM 3422 C C . ALA B 1 129 ? 21.906 8.086 7.293 1 93.5 129 ALA B C 1
ATOM 3424 O O . ALA B 1 129 ? 22.938 7.457 7.547 1 93.5 129 ALA B O 1
ATOM 3425 N N . GLY B 1 130 ? 21.109 7.777 6.312 1 93.38 130 GLY B N 1
ATOM 3426 C CA . GLY B 1 130 ? 21.484 6.746 5.359 1 93.38 130 GLY B CA 1
ATOM 3427 C C . GLY B 1 130 ? 21.234 5.34 5.875 1 93.38 130 GLY B C 1
ATOM 3428 O O . GLY B 1 130 ? 21.781 4.371 5.34 1 93.38 130 GLY B O 1
ATOM 3429 N N . ARG B 1 131 ? 20.438 5.199 6.875 1 92.06 131 ARG B N 1
ATOM 3430 C CA . ARG B 1 131 ? 20.234 3.904 7.512 1 92.06 131 ARG B CA 1
ATOM 3431 C C . ARG B 1 131 ? 19.484 2.953 6.59 1 92.06 131 ARG B C 1
ATOM 3433 O O . ARG B 1 131 ? 19.531 1.733 6.766 1 92.06 131 ARG B O 1
ATOM 3440 N N . ILE B 1 132 ? 18.781 3.471 5.594 1 92.69 132 ILE B N 1
ATOM 3441 C CA . ILE B 1 132 ? 18 2.609 4.715 1 92.69 132 ILE B CA 1
ATOM 3442 C C . ILE B 1 132 ? 18.469 2.768 3.275 1 92.69 132 ILE B C 1
ATOM 3444 O O . ILE B 1 132 ? 17.766 2.389 2.336 1 92.69 132 ILE B O 1
ATOM 3448 N N . GLY B 1 133 ? 19.578 3.348 3.018 1 92.19 133 GLY B N 1
ATOM 3449 C CA . GLY B 1 133 ? 20.016 3.67 1.668 1 92.19 133 GLY B CA 1
ATOM 3450 C C . GLY B 1 133 ? 19.219 4.797 1.034 1 92.19 133 GLY B C 1
ATOM 3451 O O . GLY B 1 133 ? 18.656 5.637 1.738 1 92.19 133 GLY B O 1
ATOM 3452 N N . ALA B 1 134 ? 19.203 4.867 -0.268 1 92.62 134 ALA B N 1
ATOM 3453 C CA . ALA B 1 134 ? 18.469 5.91 -0.982 1 92.62 134 ALA B CA 1
ATOM 3454 C C . ALA B 1 134 ? 16.969 5.617 -0.994 1 92.62 134 ALA B C 1
ATOM 3456 O O . ALA B 1 134 ? 16.562 4.469 -1.179 1 92.62 134 ALA B O 1
ATOM 3457 N N . ALA B 1 135 ? 16.188 6.645 -0.731 1 94.44 135 ALA B N 1
ATOM 3458 C CA . ALA B 1 135 ? 14.734 6.48 -0.748 1 94.44 135 ALA B CA 1
ATOM 3459 C C . ALA B 1 135 ? 14.242 6.074 -2.135 1 94.44 135 ALA B C 1
ATOM 3461 O O . ALA B 1 135 ? 14.641 6.672 -3.139 1 94.44 135 ALA B O 1
ATOM 3462 N N . VAL B 1 136 ? 13.336 5.035 -2.207 1 95.38 136 VAL B N 1
ATOM 3463 C CA . VAL B 1 136 ? 12.844 4.52 -3.479 1 95.38 136 VAL B CA 1
ATOM 3464 C C . VAL B 1 136 ? 11.328 4.684 -3.551 1 95.38 136 VAL B C 1
ATOM 3466 O O . VAL B 1 136 ? 10.797 5.129 -4.57 1 95.38 136 VAL B O 1
ATOM 3469 N N . M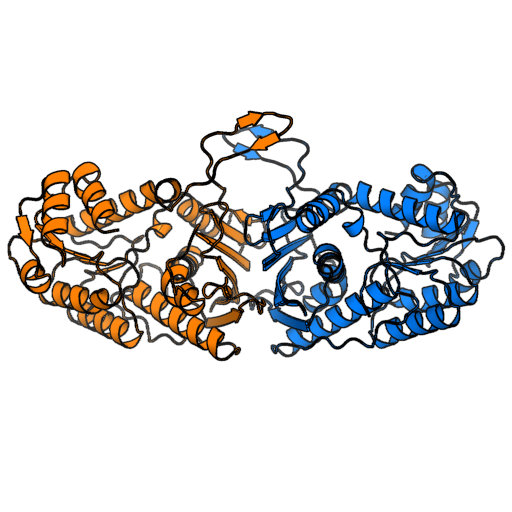ET B 1 137 ? 10.648 4.285 -2.504 1 96.94 137 MET B N 1
ATOM 3470 C CA . MET B 1 137 ? 9.195 4.34 -2.434 1 96.94 137 MET B CA 1
ATOM 3471 C C . MET B 1 137 ? 8.727 4.75 -1.038 1 96.94 137 MET B C 1
ATOM 3473 O O . MET B 1 137 ? 9.477 4.605 -0.066 1 96.94 137 MET B O 1
ATOM 3477 N N . MET B 1 138 ? 7.617 5.273 -0.939 1 97.62 138 MET B N 1
ATOM 3478 C CA . MET B 1 138 ? 6.941 5.566 0.322 1 97.62 138 MET B CA 1
ATOM 3479 C C . MET B 1 138 ? 5.469 5.18 0.253 1 97.62 138 MET B C 1
ATOM 3481 O O . MET B 1 138 ? 4.801 5.438 -0.749 1 97.62 138 MET B O 1
ATOM 3485 N N . HIS B 1 139 ? 4.973 4.414 1.214 1 97.88 139 HIS B N 1
ATOM 3486 C CA . HIS B 1 139 ? 3.576 4.004 1.279 1 97.88 139 HIS B CA 1
ATOM 3487 C C . HIS B 1 139 ? 2.865 4.656 2.461 1 97.88 139 HIS B C 1
ATOM 3489 O O . HIS B 1 139 ? 3.283 4.492 3.609 1 97.88 139 HIS B O 1
ATOM 3495 N N . ASN B 1 140 ? 1.8 5.359 2.178 1 97.62 140 ASN B N 1
ATOM 3496 C CA . ASN B 1 140 ? 1.044 6.059 3.211 1 97.62 140 ASN B CA 1
ATOM 3497 C C . ASN B 1 140 ? -0.387 5.535 3.311 1 97.62 140 ASN B C 1
ATOM 3499 O O . ASN B 1 140 ? -1.036 5.297 2.291 1 97.62 140 ASN B O 1
ATOM 3503 N N . PHE B 1 141 ? -0.867 5.277 4.504 1 95.88 141 PHE B N 1
ATOM 3504 C CA . PHE B 1 141 ? -2.246 4.918 4.809 1 95.88 141 PHE B CA 1
ATOM 3505 C C . PHE B 1 141 ? -2.857 5.902 5.797 1 95.88 141 PHE B C 1
ATOM 3507 O O . PHE B 1 141 ? -2.312 6.125 6.879 1 95.88 141 PHE B O 1
ATOM 3514 N N . HIS B 1 142 ? -3.863 6.551 5.402 1 96.06 142 HIS B N 1
ATOM 3515 C CA . HIS B 1 142 ? -4.621 7.516 6.191 1 96.06 142 HIS B CA 1
ATOM 3516 C C . HIS B 1 142 ? -6.07 7.078 6.359 1 96.06 142 HIS B C 1
ATOM 3518 O O . HIS B 1 142 ? -6.902 7.32 5.484 1 96.06 142 HIS B O 1
ATOM 3524 N N . ARG B 1 143 ? -6.367 6.453 7.516 1 93.62 143 ARG B N 1
ATOM 3525 C CA . ARG B 1 143 ? -7.703 5.91 7.734 1 93.62 143 ARG B CA 1
ATOM 3526 C C . ARG B 1 143 ? -8.375 6.566 8.938 1 93.62 143 ARG B C 1
ATOM 3528 O O . ARG B 1 143 ? -7.777 6.648 10.016 1 93.62 143 ARG B O 1
ATOM 3535 N N . ASN B 1 144 ? -9.484 7.125 8.773 1 92.19 144 ASN B N 1
ATOM 3536 C CA . ASN B 1 144 ? -10.352 7.645 9.82 1 92.19 144 ASN B CA 1
ATOM 3537 C C . ASN B 1 144 ? -11.57 6.746 10.039 1 92.19 144 ASN B C 1
ATOM 3539 O O . ASN B 1 144 ? -11.953 5.988 9.148 1 92.19 144 ASN B O 1
ATOM 3543 N N . VAL B 1 145 ? -12.211 6.879 11.172 1 89.19 145 VAL B N 1
ATOM 3544 C CA . VAL B 1 145 ? -13.266 5.961 11.586 1 89.19 145 VAL B CA 1
ATOM 3545 C C . VAL B 1 145 ? -14.531 6.238 10.781 1 89.19 145 VAL B C 1
ATOM 3547 O O . VAL B 1 145 ? -15.148 5.316 10.234 1 89.19 145 VAL B O 1
ATOM 3550 N N . ALA B 1 146 ? -14.875 7.48 10.742 1 88.5 146 ALA B N 1
ATOM 3551 C CA . ALA B 1 146 ? -16.141 7.84 10.109 1 88.5 146 ALA B CA 1
ATOM 3552 C C . ALA B 1 146 ? -16.078 9.242 9.508 1 88.5 146 ALA B C 1
ATOM 3554 O O . ALA B 1 146 ? -15.633 10.188 10.172 1 88.5 146 ALA B O 1
ATOM 3555 N N . ALA B 1 147 ? -16.5 9.258 8.305 1 86.88 147 ALA B N 1
ATOM 3556 C CA . ALA B 1 147 ? -16.578 10.555 7.625 1 86.88 147 ALA B CA 1
ATOM 3557 C C . ALA B 1 147 ? -17.891 11.25 7.914 1 86.88 147 ALA B C 1
ATOM 3559 O O . ALA B 1 147 ? -18.922 10.594 8.109 1 86.88 147 ALA B O 1
ATOM 3560 N N . PRO B 1 148 ? -17.797 12.648 7.98 1 85.5 148 PRO B N 1
ATOM 3561 C CA . PRO B 1 148 ? -19.078 13.359 8.031 1 85.5 148 PRO B CA 1
ATOM 3562 C C . PRO B 1 148 ? -19.984 13.023 6.848 1 85.5 148 PRO B C 1
ATOM 3564 O O . PRO B 1 148 ? -19.5 12.547 5.812 1 85.5 148 PRO B O 1
ATOM 3567 N N . PRO B 1 149 ? -21.266 13.289 7.09 1 83.5 149 PRO B N 1
ATOM 3568 C CA . PRO B 1 149 ? -22.172 13.094 5.957 1 83.5 149 PRO B CA 1
ATOM 3569 C C . PRO B 1 149 ? -21.766 13.898 4.723 1 83.5 149 PRO B C 1
ATOM 3571 O O . PRO B 1 149 ? -21.281 15.023 4.852 1 83.5 149 PRO B O 1
ATOM 3574 N N . ASN B 1 150 ? -21.75 13.453 3.559 1 83.75 150 ASN B N 1
ATOM 3575 C CA . ASN B 1 150 ? -21.5 14.102 2.277 1 83.75 150 ASN B CA 1
ATOM 3576 C C . ASN B 1 150 ? -20 14.25 2.008 1 83.75 150 ASN B C 1
ATOM 3578 O O . ASN B 1 150 ? -19.609 14.977 1.094 1 83.75 150 ASN B O 1
ATOM 3582 N N . PHE B 1 151 ? -19.281 13.742 2.922 1 88.88 151 PHE B N 1
ATOM 3583 C CA . PHE B 1 151 ? -17.844 13.719 2.68 1 88.88 151 PHE B CA 1
ATOM 3584 C C . PHE B 1 151 ? -17.5 12.805 1.508 1 88.88 151 PHE B C 1
ATOM 3586 O O . PHE B 1 151 ? -17.75 11.594 1.562 1 88.88 151 PHE B O 1
ATOM 3593 N N . SER B 1 152 ? -16.969 13.375 0.408 1 89.5 152 SER B N 1
ATOM 3594 C CA . SER B 1 152 ? -1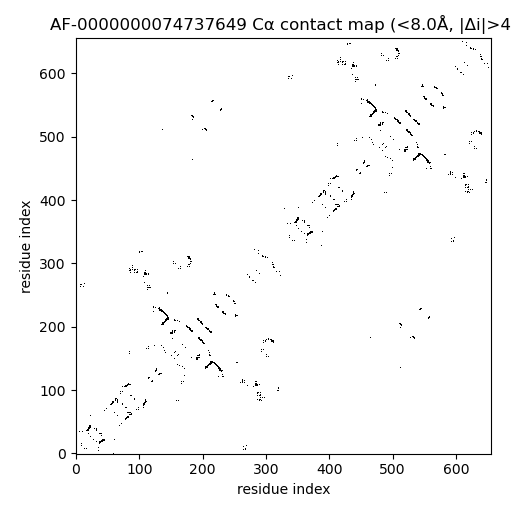6.75 12.641 -0.836 1 89.5 152 SER B CA 1
ATOM 3595 C C . SER B 1 152 ? -15.281 12.25 -1.004 1 89.5 152 SER B C 1
ATOM 3597 O O . SER B 1 152 ? -14.43 12.695 -0.237 1 89.5 152 SER B O 1
ATOM 3599 N N . GLY B 1 153 ? -15.031 11.406 -2.012 1 89.69 153 GLY B N 1
ATOM 3600 C CA . GLY B 1 153 ? -13.656 11.102 -2.381 1 89.69 153 GLY B CA 1
ATOM 3601 C C . GLY B 1 153 ? -12.844 12.328 -2.75 1 89.69 153 GLY B C 1
ATOM 3602 O O . GLY B 1 153 ? -11.656 12.406 -2.451 1 89.69 153 GLY B O 1
ATOM 3603 N N . LEU B 1 154 ? -13.516 13.234 -3.379 1 91.44 154 LEU B N 1
ATOM 3604 C CA . LEU B 1 154 ? -12.867 14.492 -3.729 1 91.44 154 LEU B CA 1
ATOM 3605 C C . LEU B 1 154 ? -12.414 15.242 -2.475 1 91.44 154 LEU B C 1
ATOM 3607 O O . LEU B 1 154 ? -11.305 15.773 -2.43 1 91.44 154 LEU B O 1
ATOM 3611 N N . MET B 1 155 ? -13.211 15.203 -1.463 1 91.44 155 MET B N 1
ATOM 3612 C CA . MET B 1 155 ? -12.883 15.859 -0.201 1 91.44 155 MET B CA 1
ATOM 3613 C C . MET B 1 155 ? -11.758 15.109 0.52 1 91.44 155 MET B C 1
ATOM 3615 O O . MET B 1 155 ? -10.953 15.727 1.22 1 91.44 155 MET B O 1
ATOM 3619 N N . ALA B 1 156 ? -11.742 13.773 0.328 1 93.94 156 ALA B N 1
ATOM 3620 C CA . ALA B 1 156 ? -10.617 13.016 0.869 1 93.94 156 ALA B CA 1
ATOM 3621 C C . ALA B 1 156 ? -9.289 13.531 0.317 1 93.94 156 ALA B C 1
ATOM 3623 O O . ALA B 1 156 ? -8.305 13.625 1.047 1 93.94 156 ALA B O 1
ATOM 3624 N N . VAL B 1 157 ? -9.25 13.945 -0.891 1 96.19 157 VAL B N 1
ATOM 3625 C CA . VAL B 1 157 ? -8.047 14.414 -1.563 1 96.19 157 VAL B CA 1
ATOM 3626 C C . VAL B 1 157 ? -7.723 15.836 -1.115 1 96.19 157 VAL B C 1
ATOM 3628 O O . VAL B 1 157 ? -6.566 16.156 -0.823 1 96.19 157 VAL B O 1
ATOM 3631 N N . THR B 1 158 ? -8.734 16.672 -0.954 1 94.44 158 THR B N 1
ATOM 3632 C CA . THR B 1 158 ? -8.484 18.094 -0.77 1 94.44 158 THR B CA 1
ATOM 3633 C C . THR B 1 158 ? -8.438 18.453 0.713 1 94.44 158 THR B C 1
ATOM 3635 O O . THR B 1 158 ? -7.82 19.453 1.103 1 94.44 158 THR B O 1
ATOM 3638 N N . ASN B 1 159 ? -9.031 17.625 1.509 1 92.25 159 ASN B N 1
ATOM 3639 C CA . ASN B 1 159 ? -9.156 17.984 2.918 1 92.25 159 ASN B CA 1
ATOM 3640 C C . ASN B 1 159 ? -8.305 17.062 3.803 1 92.25 159 ASN B C 1
ATOM 3642 O O . ASN B 1 159 ? -7.656 17.531 4.738 1 92.25 159 ASN B O 1
ATOM 3646 N N . SER B 1 160 ? -8.289 15.789 3.518 1 94.44 160 SER B N 1
ATOM 3647 C CA . SER B 1 160 ? -7.602 14.844 4.391 1 94.44 160 SER B CA 1
ATOM 3648 C C . SER B 1 160 ? -6.156 14.633 3.949 1 94.44 160 SER B C 1
ATOM 3650 O O . SER B 1 160 ? -5.238 14.688 4.77 1 94.44 160 SER B O 1
ATOM 3652 N N . ALA B 1 161 ? -5.926 14.539 2.721 1 97.25 161 ALA B N 1
ATOM 3653 C CA . ALA B 1 161 ? -4.66 14.078 2.156 1 97.25 161 ALA B CA 1
ATOM 3654 C C . ALA B 1 161 ? -3.578 15.148 2.297 1 97.25 161 ALA B C 1
ATOM 3656 O O . ALA B 1 161 ? -2.385 14.852 2.186 1 97.25 161 ALA B O 1
ATOM 3657 N N . PRO B 1 162 ? -3.883 16.406 2.502 1 97.75 162 PRO B N 1
ATOM 3658 C CA . PRO B 1 162 ? -2.828 17.422 2.6 1 97.75 162 PRO B CA 1
ATOM 3659 C C . PRO B 1 162 ? -1.779 17.078 3.654 1 97.75 162 PRO B C 1
ATOM 3661 O O . PRO B 1 162 ? -0.613 17.453 3.516 1 97.75 162 PRO B O 1
ATOM 3664 N N . HIS B 1 163 ? -2.148 16.359 4.715 1 97.81 163 HIS B N 1
ATOM 3665 C CA . HIS B 1 163 ? -1.156 15.875 5.664 1 97.81 163 HIS B CA 1
ATOM 3666 C C . HIS B 1 163 ? -0.091 15.039 4.969 1 97.81 163 HIS B C 1
ATOM 3668 O O . HIS B 1 163 ? 1.103 15.195 5.238 1 97.81 163 HIS B O 1
ATOM 3674 N N . GLU B 1 164 ? -0.551 14.164 4.141 1 98.12 164 GLU B N 1
ATOM 3675 C CA . GLU B 1 164 ? 0.375 13.305 3.408 1 98.12 164 GLU B CA 1
ATOM 3676 C C . GLU B 1 164 ? 1.194 14.109 2.402 1 98.12 164 GLU B C 1
ATOM 3678 O O . GLU B 1 164 ? 2.398 13.891 2.26 1 98.12 164 GLU B O 1
ATOM 3683 N N . PHE B 1 165 ? 0.552 15.047 1.701 1 98.5 165 PHE B N 1
ATOM 3684 C CA . PHE B 1 165 ? 1.259 15.844 0.708 1 98.5 165 PHE B CA 1
ATOM 3685 C C . PHE B 1 165 ? 2.404 16.609 1.352 1 98.5 165 PHE B C 1
ATOM 3687 O O . PHE B 1 165 ? 3.488 16.719 0.774 1 98.5 165 PHE B O 1
ATOM 3694 N N . ASP B 1 166 ? 2.148 17.062 2.506 1 98.44 166 ASP B N 1
ATOM 3695 C CA . ASP B 1 166 ? 3.191 17.797 3.215 1 98.44 166 ASP B CA 1
ATOM 3696 C C . ASP B 1 166 ? 4.289 16.859 3.709 1 98.44 166 ASP B C 1
ATOM 3698 O O . ASP B 1 166 ? 5.477 17.125 3.502 1 98.44 166 ASP B O 1
ATOM 3702 N N . ILE B 1 167 ? 3.887 15.758 4.387 1 97.81 167 ILE B N 1
ATOM 3703 C CA . ILE B 1 167 ? 4.867 14.906 5.051 1 97.81 167 ILE B CA 1
ATOM 3704 C C . ILE B 1 167 ? 5.746 14.227 4.004 1 97.81 167 ILE B C 1
ATOM 3706 O O . ILE B 1 167 ? 6.934 13.984 4.246 1 97.81 167 ILE B O 1
ATOM 3710 N N . ILE B 1 168 ? 5.207 13.922 2.852 1 97.81 168 ILE B N 1
ATOM 3711 C CA . ILE B 1 168 ? 5.973 13.359 1.746 1 97.81 168 ILE B CA 1
ATOM 3712 C C . ILE B 1 168 ? 7.098 14.312 1.356 1 97.81 168 ILE B C 1
ATOM 3714 O O . ILE B 1 168 ? 8.258 13.914 1.281 1 97.81 168 ILE B O 1
ATOM 3718 N N . ARG B 1 169 ? 6.809 15.586 1.135 1 97.69 169 ARG B N 1
ATOM 3719 C CA . ARG B 1 169 ? 7.801 16.578 0.76 1 97.69 169 ARG B CA 1
ATOM 3720 C C . ARG B 1 169 ? 8.828 16.781 1.873 1 97.69 169 ARG B C 1
ATOM 3722 O O . ARG B 1 169 ? 10.023 16.891 1.609 1 97.69 169 ARG B O 1
ATOM 3729 N N . TYR B 1 170 ? 8.328 16.844 3.049 1 97.31 170 TYR B N 1
ATOM 3730 C CA . TYR B 1 170 ? 9.164 17.125 4.207 1 97.31 170 TYR B CA 1
ATOM 3731 C C . TYR B 1 170 ? 10.18 16.016 4.441 1 97.31 170 TYR B C 1
ATOM 3733 O O . TYR B 1 170 ? 11.367 16.281 4.609 1 97.31 170 TYR B O 1
ATOM 3741 N N . VAL B 1 171 ? 9.695 14.727 4.461 1 97.12 171 VAL B N 1
ATOM 3742 C CA . VAL B 1 171 ? 10.562 13.594 4.781 1 97.12 171 VAL B CA 1
ATOM 3743 C C . VAL B 1 171 ? 11.516 13.328 3.621 1 97.12 171 VAL B C 1
ATOM 3745 O O . VAL B 1 171 ? 12.719 13.148 3.828 1 97.12 171 VAL B O 1
ATOM 3748 N N . LEU B 1 172 ? 11 13.375 2.373 1 96.38 172 LEU B N 1
ATOM 3749 C CA . LEU B 1 172 ? 11.805 13.016 1.211 1 96.38 172 LEU B CA 1
ATOM 3750 C C . LEU B 1 172 ? 12.633 14.203 0.732 1 96.38 172 LEU B C 1
ATOM 3752 O O . LEU B 1 172 ? 13.492 14.062 -0.134 1 96.38 172 LEU B O 1
ATOM 3756 N N . ALA B 1 173 ? 12.344 15.414 1.277 1 94.44 173 ALA B N 1
ATOM 3757 C CA . ALA B 1 173 ? 13.031 16.625 0.857 1 94.44 173 ALA B CA 1
ATOM 3758 C C . ALA B 1 173 ? 12.977 16.797 -0.659 1 94.44 173 ALA B C 1
ATOM 3760 O O . ALA B 1 173 ? 14.008 17 -1.305 1 94.44 173 ALA B O 1
ATOM 3761 N N . THR B 1 174 ? 11.805 16.672 -1.207 1 95.5 174 THR B N 1
ATOM 3762 C CA . THR B 1 174 ? 11.578 16.766 -2.646 1 95.5 174 THR B CA 1
ATOM 3763 C C . THR B 1 174 ? 10.242 17.422 -2.953 1 95.5 174 THR B C 1
ATOM 3765 O O . THR B 1 174 ? 9.547 17.891 -2.043 1 95.5 174 THR B O 1
ATOM 3768 N N . ASN B 1 175 ? 9.953 17.641 -4.246 1 97.31 175 ASN B N 1
ATOM 3769 C CA . ASN B 1 175 ? 8.648 18.125 -4.688 1 97.31 175 ASN B CA 1
ATOM 3770 C C . ASN B 1 175 ? 7.887 17.047 -5.457 1 97.31 175 ASN B C 1
ATOM 3772 O O . ASN B 1 175 ? 8.438 16 -5.785 1 97.31 175 ASN B O 1
ATOM 3776 N N . VAL B 1 176 ? 6.617 17.312 -5.625 1 98.12 176 VAL B N 1
ATOM 3777 C CA . VAL B 1 176 ? 5.754 16.391 -6.367 1 98.12 176 VAL B CA 1
ATOM 3778 C C . VAL B 1 176 ? 5.703 16.812 -7.836 1 98.12 176 VAL B C 1
ATOM 3780 O O . VAL B 1 176 ? 5.496 17.984 -8.141 1 98.12 176 VAL B O 1
ATOM 3783 N N . ALA B 1 177 ? 5.922 15.867 -8.758 1 98.31 177 ALA B N 1
ATOM 3784 C CA . ALA B 1 177 ? 5.914 16.141 -10.195 1 98.31 177 ALA B CA 1
ATOM 3785 C C . ALA B 1 177 ? 4.535 15.867 -10.789 1 98.31 177 ALA B C 1
ATOM 3787 O O . ALA B 1 177 ? 4.07 16.625 -11.648 1 98.31 177 ALA B O 1
ATOM 3788 N N . ALA B 1 178 ? 3.914 14.828 -10.328 1 98.5 178 ALA B N 1
ATOM 3789 C CA . ALA B 1 178 ? 2.629 14.422 -10.891 1 98.5 178 ALA B CA 1
ATOM 3790 C C . ALA B 1 178 ? 1.859 13.531 -9.922 1 98.5 178 ALA B C 1
ATOM 3792 O O . ALA B 1 178 ? 2.438 12.984 -8.984 1 98.5 178 ALA B O 1
ATOM 3793 N N . ILE B 1 179 ? 0.546 13.453 -10.18 1 98.5 179 ILE B N 1
ATOM 3794 C CA . ILE B 1 179 ? -0.311 12.656 -9.305 1 98.5 179 ILE B CA 1
ATOM 3795 C C . ILE B 1 179 ? -1.391 11.961 -10.133 1 98.5 179 ILE B C 1
ATOM 3797 O O . ILE B 1 179 ? -1.954 12.555 -11.055 1 98.5 179 ILE B O 1
ATOM 3801 N N . SER B 1 180 ? -1.591 10.672 -9.93 1 98.25 180 SER B N 1
ATOM 3802 C CA . SER B 1 180 ? -2.746 9.891 -10.367 1 98.25 180 SER B CA 1
ATOM 3803 C C . SER B 1 180 ? -3.646 9.523 -9.195 1 98.25 180 SER B C 1
ATOM 3805 O O . SER B 1 180 ? -3.174 9.367 -8.07 1 98.25 180 SER B O 1
ATOM 3807 N N . ALA B 1 181 ? -4.914 9.445 -9.469 1 98.06 181 ALA B N 1
ATOM 3808 C CA . ALA B 1 181 ? -5.863 9.156 -8.398 1 98.06 181 ALA B CA 1
ATOM 3809 C C . ALA B 1 181 ? -6.93 8.164 -8.859 1 98.06 181 ALA B C 1
ATOM 3811 O O . ALA B 1 181 ? -7.371 8.219 -10.008 1 98.06 181 ALA B O 1
ATOM 3812 N N . PHE B 1 182 ? -7.289 7.277 -7.93 1 97.19 182 PHE B N 1
ATOM 3813 C CA . PHE B 1 182 ? -8.219 6.191 -8.219 1 97.19 182 PHE B CA 1
ATOM 3814 C C . PHE B 1 182 ? -9.25 6.043 -7.109 1 97.19 182 PHE B C 1
ATOM 3816 O O . PHE B 1 182 ? -8.922 6.199 -5.93 1 97.19 182 PHE B O 1
ATOM 3823 N N . GLU B 1 183 ? -10.422 5.746 -7.477 1 95 183 GLU B N 1
ATOM 3824 C CA . GLU B 1 183 ? -11.523 5.445 -6.566 1 95 183 GLU B CA 1
ATOM 3825 C C . GLU B 1 183 ? -12.195 4.125 -6.93 1 95 183 GLU B C 1
ATOM 3827 O O . GLU B 1 183 ? -12.375 3.818 -8.109 1 95 183 GLU B O 1
ATOM 3832 N N . PRO B 1 184 ? -12.461 3.328 -5.879 1 94 184 PRO B N 1
ATOM 3833 C CA . PRO B 1 184 ? -13.203 2.105 -6.188 1 94 184 PRO B CA 1
ATOM 3834 C C . PRO B 1 184 ? -14.555 2.387 -6.832 1 94 184 PRO B C 1
ATOM 3836 O O . PRO B 1 184 ? -15.18 3.416 -6.555 1 94 184 PRO B O 1
ATOM 3839 N N . ALA B 1 185 ? -14.953 1.447 -7.715 1 91.38 185 ALA B N 1
ATOM 3840 C CA . ALA B 1 185 ? -16.25 1.581 -8.383 1 91.38 185 ALA B CA 1
ATOM 3841 C C . ALA B 1 185 ? -17.281 0.643 -7.773 1 91.38 185 ALA B C 1
ATOM 3843 O O . ALA B 1 185 ? -17.922 -0.126 -8.484 1 91.38 185 ALA B O 1
ATOM 3844 N N . LEU B 1 186 ? -17.312 0.697 -6.496 1 88.69 186 LEU B N 1
ATOM 3845 C CA . LEU B 1 186 ? -18.234 -0.166 -5.766 1 88.69 186 LEU B CA 1
ATOM 3846 C C . LEU B 1 186 ? -19.672 0.28 -5.977 1 88.69 186 LEU B C 1
ATOM 3848 O O . LEU B 1 186 ? -19.953 1.473 -6.133 1 88.69 186 LEU B O 1
ATOM 3852 N N . ASP B 1 187 ? -20.516 -0.674 -5.988 1 81.94 187 ASP B N 1
ATOM 3853 C CA . ASP B 1 187 ? -21.938 -0.366 -6.059 1 81.94 187 ASP B CA 1
ATOM 3854 C C . ASP B 1 187 ? -22.5 -0.039 -4.676 1 81.94 187 ASP B C 1
ATOM 3856 O O . ASP B 1 187 ? -23.094 -0.899 -4.023 1 81.94 187 ASP B O 1
ATOM 3860 N N . THR B 1 188 ? -22.188 1.01 -4.16 1 76.62 188 THR B N 1
ATOM 3861 C CA . THR B 1 188 ? -22.656 1.469 -2.857 1 76.62 188 THR B CA 1
ATOM 3862 C C . THR B 1 188 ? -23.172 2.904 -2.941 1 76.62 188 THR B C 1
ATOM 3864 O O . THR B 1 188 ? -22.781 3.654 -3.842 1 76.62 188 THR B O 1
ATOM 3867 N N . ASP B 1 189 ? -23.984 3.205 -2.043 1 71.88 189 ASP B N 1
ATOM 3868 C CA . ASP B 1 189 ? -24.531 4.551 -1.954 1 71.88 189 ASP B CA 1
ATOM 3869 C C . ASP B 1 189 ? -23.609 5.48 -1.172 1 71.88 189 ASP B C 1
ATOM 3871 O O . ASP B 1 189 ? -23.859 6.684 -1.088 1 71.88 189 ASP B O 1
ATOM 3875 N N . SER B 1 190 ? -22.594 4.812 -0.742 1 74.88 190 SER B N 1
ATOM 3876 C CA . SER B 1 190 ? -21.703 5.652 0.049 1 74.88 190 SER B CA 1
ATOM 3877 C C . SER B 1 190 ? -21.016 6.699 -0.821 1 74.88 190 SER B C 1
ATOM 3879 O O . SER B 1 190 ? -20.453 6.371 -1.874 1 74.88 190 SER B O 1
ATOM 3881 N N . VAL B 1 191 ? -21.047 7.934 -0.255 1 74.69 191 VAL B N 1
ATOM 3882 C CA . VAL B 1 191 ? -20.422 9.031 -0.987 1 74.69 191 VAL B CA 1
ATOM 3883 C C . VAL B 1 191 ? -18.938 9.109 -0.642 1 74.69 191 VAL B C 1
ATOM 3885 O O . VAL B 1 191 ? -18.141 9.609 -1.431 1 74.69 191 VAL B O 1
ATOM 3888 N N . CYS B 1 192 ? -18.641 8.602 0.512 1 84.12 192 CYS B N 1
ATOM 3889 C CA . CYS B 1 192 ? -17.25 8.664 0.949 1 84.12 192 CYS B CA 1
ATOM 3890 C C . CYS B 1 192 ? -16.516 7.379 0.612 1 84.12 192 CYS B C 1
ATOM 3892 O O . CYS B 1 192 ? -16.359 6.5 1.464 1 84.12 192 CYS B O 1
ATOM 3894 N N . LYS B 1 193 ? -16.047 7.316 -0.583 1 90.12 193 LYS B N 1
ATOM 3895 C CA . LYS B 1 193 ? -15.203 6.199 -1.003 1 90.12 193 LYS B CA 1
ATOM 3896 C C . LYS B 1 193 ? -13.734 6.492 -0.737 1 90.12 193 LYS B C 1
ATOM 3898 O O . LYS B 1 193 ? -13.297 7.641 -0.833 1 90.12 193 LYS B O 1
ATOM 3903 N N . PRO B 1 194 ? -13.031 5.418 -0.379 1 94.38 194 PRO B N 1
ATOM 3904 C CA . PRO B 1 194 ? -11.594 5.664 -0.249 1 94.38 194 PRO B CA 1
ATOM 3905 C C . PRO B 1 194 ? -10.938 6.059 -1.571 1 94.38 194 PRO B C 1
ATOM 3907 O O . PRO B 1 194 ? -11.5 5.801 -2.641 1 94.38 194 PRO B O 1
ATOM 3910 N N . VAL B 1 195 ? -9.836 6.727 -1.457 1 97 195 VAL B N 1
ATOM 3911 C CA . VAL B 1 195 ? -9.078 7.133 -2.635 1 97 195 VAL B CA 1
ATOM 3912 C C . VAL B 1 195 ? -7.645 6.621 -2.529 1 97 195 VAL B C 1
ATOM 3914 O O . VAL B 1 195 ? -7.051 6.641 -1.448 1 97 195 VAL B O 1
ATOM 3917 N N . VAL B 1 196 ? -7.16 6.094 -3.652 1 98.19 196 VAL B N 1
ATOM 3918 C CA . VAL B 1 196 ? -5.75 5.742 -3.766 1 98.19 196 VAL B CA 1
ATOM 3919 C C . VAL B 1 196 ? -5.059 6.68 -4.754 1 98.19 196 VAL B C 1
ATOM 3921 O O . VAL B 1 196 ? -5.559 6.902 -5.859 1 98.19 196 VAL B O 1
ATOM 3924 N N . MET B 1 197 ? -3.951 7.188 -4.328 1 98.56 197 MET B N 1
ATOM 3925 C CA . MET B 1 197 ? -3.189 8.086 -5.195 1 98.56 197 MET B CA 1
ATOM 3926 C C . MET B 1 197 ? -1.774 7.559 -5.414 1 98.56 197 MET B C 1
ATOM 3928 O O . MET B 1 197 ? -1.176 6.98 -4.504 1 98.56 197 MET B O 1
ATOM 3932 N N . ILE B 1 198 ? -1.268 7.738 -6.586 1 98.56 198 ILE B N 1
ATOM 3933 C CA . ILE B 1 198 ? 0.136 7.523 -6.922 1 98.56 198 ILE B CA 1
ATOM 3934 C C . ILE B 1 198 ? 0.814 8.867 -7.188 1 98.56 198 ILE B C 1
ATOM 3936 O O . ILE B 1 198 ? 0.427 9.594 -8.102 1 98.56 198 ILE B O 1
ATOM 3940 N N . ILE B 1 199 ? 1.825 9.117 -6.426 1 98.62 199 ILE B N 1
ATOM 3941 C CA . ILE B 1 199 ? 2.539 10.391 -6.535 1 98.62 199 ILE B CA 1
ATOM 3942 C C . ILE B 1 199 ? 3.947 10.141 -7.07 1 98.62 199 ILE B C 1
ATOM 3944 O O . ILE B 1 199 ? 4.676 9.289 -6.555 1 98.62 199 ILE B O 1
ATOM 3948 N N . GLU B 1 200 ? 4.289 10.789 -8.094 1 98.31 200 GLU B N 1
ATOM 3949 C CA . GLU B 1 200 ? 5.648 10.836 -8.633 1 98.31 200 GLU B CA 1
ATOM 3950 C C . GLU B 1 200 ? 6.383 12.094 -8.164 1 98.31 200 GLU B C 1
ATOM 3952 O O . GLU B 1 200 ? 5.855 13.203 -8.281 1 98.31 200 GLU B O 1
ATOM 3957 N N . THR B 1 201 ? 7.594 11.93 -7.664 1 98 201 THR B N 1
ATOM 3958 C CA . THR B 1 201 ? 8.328 13.086 -7.164 1 98 201 THR B CA 1
ATOM 3959 C C . THR B 1 201 ? 9.305 13.609 -8.219 1 98 201 THR B C 1
ATOM 3961 O O . THR B 1 201 ? 9.586 12.922 -9.203 1 98 201 THR B O 1
ATOM 3964 N N . THR B 1 202 ? 9.844 14.797 -8 1 96.88 202 THR B N 1
ATOM 3965 C CA . THR B 1 202 ? 10.797 15.406 -8.93 1 96.88 202 THR B CA 1
ATOM 3966 C C . THR B 1 202 ? 12.156 14.711 -8.828 1 96.88 202 THR B C 1
ATOM 3968 O O . THR B 1 202 ? 12.984 14.852 -9.727 1 96.88 202 THR B O 1
ATOM 3971 N N . CYS B 1 203 ? 12.367 13.945 -7.734 1 95.5 203 CYS B N 1
ATOM 3972 C CA . CYS B 1 203 ? 13.625 13.219 -7.57 1 95.5 203 CYS B CA 1
ATOM 3973 C C . CYS B 1 203 ? 13.453 11.758 -7.965 1 95.5 203 CYS B C 1
ATOM 3975 O O . CYS B 1 203 ? 14.367 10.953 -7.781 1 95.5 203 CYS B O 1
ATOM 3977 N N . GLY B 1 204 ? 12.273 11.375 -8.398 1 96 204 GLY B N 1
ATOM 3978 C CA . GLY B 1 204 ? 12.102 10.086 -9.055 1 96 204 GLY B CA 1
ATOM 3979 C C . GLY B 1 204 ? 11.422 9.055 -8.172 1 96 204 GLY B C 1
ATOM 3980 O O . GLY B 1 204 ? 11.109 7.953 -8.625 1 96 204 GLY B O 1
ATOM 3981 N N . GLN B 1 205 ? 11.18 9.312 -6.852 1 96.31 205 GLN B N 1
ATOM 3982 C CA . GLN B 1 205 ? 10.523 8.344 -5.98 1 96.31 205 GLN B CA 1
ATOM 3983 C C . GLN B 1 205 ? 9.055 8.156 -6.371 1 96.31 205 GLN B C 1
ATOM 3985 O O . GLN B 1 205 ? 8.445 9.047 -6.965 1 96.31 205 GLN B O 1
ATOM 3990 N N . LEU B 1 206 ? 8.539 6.996 -6.086 1 97.5 206 LEU B N 1
ATOM 3991 C CA . LEU B 1 206 ? 7.121 6.703 -6.211 1 97.5 206 LEU B CA 1
ATOM 3992 C C . LEU B 1 206 ? 6.461 6.594 -4.84 1 97.5 206 LEU B C 1
ATOM 3994 O O . LEU B 1 206 ? 6.957 5.883 -3.963 1 97.5 206 LEU B O 1
ATOM 3998 N N . VAL B 1 207 ? 5.375 7.336 -4.676 1 98.44 207 VAL B N 1
ATOM 3999 C CA . VAL B 1 207 ? 4.684 7.34 -3.393 1 98.44 207 VAL B CA 1
ATOM 4000 C C . VAL B 1 207 ? 3.236 6.891 -3.582 1 98.44 207 VAL B C 1
ATOM 4002 O O . VAL B 1 207 ? 2.566 7.316 -4.523 1 98.44 207 VAL B O 1
ATOM 4005 N N . THR B 1 208 ? 2.766 5.957 -2.73 1 98.56 208 THR B N 1
ATOM 4006 C CA . THR B 1 208 ? 1.356 5.586 -2.699 1 98.56 208 THR B CA 1
ATOM 4007 C C . THR B 1 208 ? 0.664 6.188 -1.481 1 98.56 208 THR B C 1
ATOM 4009 O O . THR B 1 208 ? 1.229 6.207 -0.386 1 98.56 208 THR B O 1
ATOM 4012 N N . VAL B 1 209 ? -0.546 6.668 -1.656 1 98.5 209 VAL B N 1
ATOM 4013 C CA . VAL B 1 209 ? -1.346 7.211 -0.563 1 98.5 209 VAL B CA 1
ATOM 4014 C C . VAL B 1 209 ? -2.752 6.617 -0.606 1 98.5 209 VAL B C 1
ATOM 4016 O O . VAL B 1 209 ? -3.461 6.754 -1.605 1 98.5 209 VAL B O 1
ATOM 4019 N N . GLU B 1 210 ? -3.133 5.941 0.426 1 98 210 GLU B N 1
ATOM 4020 C CA . GLU B 1 210 ? -4.535 5.605 0.646 1 98 210 GLU B CA 1
ATOM 4021 C C . GLU B 1 210 ? -5.188 6.574 1.63 1 98 210 GLU B C 1
ATOM 4023 O O . GLU B 1 210 ? -4.656 6.812 2.717 1 98 210 GLU B O 1
ATOM 4028 N N . VAL B 1 211 ? -6.27 7.109 1.278 1 97.44 211 VAL B N 1
ATOM 4029 C CA . VAL B 1 211 ? -7.113 7.855 2.207 1 97.44 211 VAL B CA 1
ATOM 4030 C C . VAL B 1 211 ? -8.484 7.184 2.314 1 97.44 211 VAL B C 1
ATOM 4032 O O . VAL B 1 211 ? -9.211 7.078 1.325 1 97.44 211 VAL B O 1
ATOM 4035 N N . ASN B 1 212 ? -8.773 6.668 3.441 1 95.5 212 ASN B N 1
ATOM 4036 C CA . ASN B 1 212 ? -10.039 6.008 3.756 1 95.5 212 ASN B CA 1
ATOM 4037 C C . ASN B 1 212 ? -10.703 6.617 4.988 1 95.5 212 ASN B C 1
ATOM 4039 O O . ASN B 1 212 ? -10.336 6.293 6.121 1 95.5 212 ASN B O 1
ATOM 4043 N N . ASN B 1 213 ? -11.711 7.41 4.797 1 93.19 213 ASN B N 1
ATOM 4044 C CA . ASN B 1 213 ? -12.32 8.148 5.898 1 93.19 213 ASN B CA 1
ATOM 4045 C C . ASN B 1 213 ? -13.492 7.383 6.508 1 93.19 213 ASN B C 1
ATOM 4047 O O . ASN B 1 213 ? -14.266 7.938 7.285 1 93.19 213 ASN B O 1
ATOM 4051 N N . ASN B 1 214 ? -13.664 6.152 6.098 1 89.44 214 ASN B N 1
ATOM 4052 C CA . ASN B 1 214 ? -14.711 5.293 6.648 1 89.44 214 ASN B CA 1
ATOM 4053 C C . ASN B 1 214 ? -14.164 3.928 7.047 1 89.44 214 ASN B C 1
ATOM 4055 O O . ASN B 1 214 ? -14.766 2.898 6.738 1 89.44 214 ASN B O 1
ATOM 4059 N N . ALA B 1 215 ? -13.023 3.984 7.57 1 88.06 215 ALA B N 1
ATOM 4060 C CA . ALA B 1 215 ? -12.484 2.752 8.141 1 88.06 215 ALA B CA 1
ATOM 4061 C C . ALA B 1 215 ? -13.07 2.479 9.516 1 88.06 215 ALA B C 1
ATOM 4063 O O . ALA B 1 215 ? -12.484 2.861 10.539 1 88.06 215 ALA B O 1
ATOM 4064 N N . GLY B 1 216 ? -14.102 1.765 9.648 1 83.31 216 GLY B N 1
ATOM 4065 C CA . GLY B 1 216 ? -14.93 1.604 10.828 1 83.31 216 GLY B CA 1
ATOM 4066 C C . GLY B 1 216 ? -14.18 1.011 12.008 1 83.31 216 GLY B C 1
ATOM 4067 O O . GLY B 1 216 ? -14.562 1.227 13.164 1 83.31 216 GLY B O 1
ATOM 4068 N N . TYR B 1 217 ? -13.102 0.372 11.742 1 80.06 217 TYR B N 1
ATOM 4069 C CA . TYR B 1 217 ? -12.445 -0.354 12.82 1 80.06 217 TYR B CA 1
ATOM 4070 C C . TYR B 1 217 ? -11.625 0.591 13.695 1 80.06 217 TYR B C 1
ATOM 4072 O O . TYR B 1 217 ? -11.305 0.262 14.844 1 80.06 217 TYR B O 1
ATOM 4080 N N . GLY B 1 218 ? -11.141 1.736 13.125 1 83.31 218 GLY B N 1
ATOM 4081 C CA . GLY B 1 218 ? -10.352 2.611 13.984 1 83.31 218 GLY B CA 1
ATOM 4082 C C . GLY B 1 218 ? -9.547 3.637 13.211 1 83.31 218 GLY B C 1
ATOM 4083 O O . GLY B 1 218 ? -9.453 3.564 11.984 1 83.31 218 GLY B O 1
ATOM 4084 N N . TYR B 1 219 ? -9.016 4.652 14 1 87.81 219 TYR B N 1
ATOM 4085 C CA . TYR B 1 219 ? -8.062 5.617 13.469 1 87.81 219 TYR B CA 1
ATOM 4086 C C . TYR B 1 219 ? -6.699 4.973 13.242 1 87.81 219 TYR B C 1
ATOM 4088 O O . TYR B 1 219 ? -6.074 4.488 14.195 1 87.81 219 TYR B O 1
ATOM 4096 N N . ASP B 1 220 ? -6.309 4.863 11.977 1 90.69 220 ASP B N 1
ATOM 4097 C CA . ASP B 1 220 ? -5.137 4.078 11.602 1 90.69 220 ASP B CA 1
ATOM 4098 C C . ASP B 1 220 ? -4.297 4.809 10.555 1 90.69 220 ASP B C 1
ATOM 4100 O O . ASP B 1 220 ? -4.547 4.691 9.359 1 90.69 220 ASP B O 1
ATOM 4104 N N . VAL B 1 221 ? -3.287 5.551 11.07 1 92.81 221 VAL B N 1
ATOM 4105 C CA . VAL B 1 221 ? -2.365 6.258 10.188 1 92.81 221 VAL B CA 1
ATOM 4106 C C . VAL B 1 221 ? -1.002 5.57 10.203 1 92.81 221 VAL B C 1
ATOM 4108 O O . VAL B 1 221 ? -0.371 5.457 11.258 1 92.81 221 VAL B O 1
ATOM 4111 N N . ARG B 1 222 ? -0.588 5.082 8.984 1 93.19 222 ARG B N 1
ATOM 4112 C CA . ARG B 1 222 ? 0.676 4.367 8.836 1 93.19 222 ARG B CA 1
ATOM 4113 C C . ARG B 1 222 ? 1.501 4.953 7.691 1 93.19 222 ARG B C 1
ATOM 4115 O O . ARG B 1 222 ? 0.968 5.652 6.832 1 93.19 222 ARG B O 1
ATOM 4122 N N . CYS B 1 223 ? 2.744 4.645 7.781 1 95.69 223 CYS B N 1
ATOM 4123 C CA . CYS B 1 223 ? 3.676 5.047 6.73 1 95.69 223 CYS B CA 1
ATOM 4124 C C . CYS B 1 223 ? 4.891 4.125 6.695 1 95.69 223 CYS B C 1
ATOM 4126 O O . CYS B 1 223 ? 5.371 3.689 7.742 1 95.69 223 CYS B O 1
ATOM 4128 N N . GLU B 1 224 ? 5.266 3.742 5.508 1 96.44 224 GLU B N 1
ATOM 4129 C CA . GLU B 1 224 ? 6.508 2.998 5.316 1 96.44 224 GLU B CA 1
ATOM 4130 C C . GLU B 1 224 ? 7.387 3.656 4.258 1 96.44 224 GLU B C 1
ATOM 4132 O O . GLU B 1 224 ? 6.938 3.918 3.141 1 96.44 224 GLU B O 1
ATOM 4137 N N . LEU B 1 225 ? 8.578 4 4.664 1 96.56 225 LEU B N 1
ATOM 4138 C CA . LEU B 1 225 ? 9.602 4.492 3.746 1 96.56 225 LEU B CA 1
ATOM 4139 C C . LEU B 1 225 ? 10.562 3.377 3.357 1 96.56 225 LEU B C 1
ATOM 4141 O O . LEU B 1 225 ? 11.188 2.76 4.223 1 96.56 225 LEU B O 1
ATOM 4145 N N . VAL B 1 226 ? 10.625 3.133 2.033 1 94.94 226 VAL B N 1
ATOM 4146 C CA . VAL B 1 226 ? 11.438 2.047 1.506 1 94.94 226 VAL B CA 1
ATOM 4147 C C . VAL B 1 226 ? 12.68 2.617 0.827 1 94.94 226 VAL B C 1
ATOM 4149 O O . VAL B 1 226 ? 12.578 3.469 -0.06 1 94.94 226 VAL B O 1
ATOM 4152 N N . GLY B 1 227 ? 13.812 2.129 1.253 1 93.94 227 GLY B N 1
ATOM 4153 C CA . GLY B 1 227 ? 15.07 2.498 0.625 1 93.94 227 GLY B CA 1
ATOM 4154 C C . GLY B 1 227 ? 15.773 1.326 -0.035 1 93.94 227 GLY B C 1
ATOM 4155 O O . GLY B 1 227 ? 15.234 0.219 -0.083 1 93.94 227 GLY B O 1
ATOM 4156 N N . THR B 1 228 ? 16.891 1.552 -0.625 1 89.75 228 THR B N 1
ATOM 4157 C CA . THR B 1 228 ? 17.656 0.551 -1.362 1 89.75 228 THR B CA 1
ATOM 4158 C C . THR B 1 228 ? 18.203 -0.515 -0.418 1 89.75 228 THR B C 1
ATOM 4160 O O . THR B 1 228 ? 18.5 -1.63 -0.843 1 89.75 228 THR B O 1
ATOM 4163 N N . GLU B 1 229 ? 18.312 -0.225 0.929 1 89.81 229 GLU B N 1
ATOM 4164 C CA . GLU B 1 229 ? 18.984 -1.146 1.836 1 89.81 229 GLU B CA 1
ATOM 4165 C C . GLU B 1 229 ? 18.094 -1.514 3.018 1 89.81 229 GLU B C 1
ATOM 4167 O O . GLU B 1 229 ? 18.516 -2.254 3.912 1 89.81 229 GLU B O 1
ATOM 4172 N N . GLY B 1 230 ? 16.969 -1.013 3.016 1 91.12 230 GLY B N 1
ATOM 4173 C CA . GLY B 1 230 ? 16.047 -1.273 4.121 1 91.12 230 GLY B CA 1
ATOM 4174 C C . GLY B 1 230 ? 14.797 -0.427 4.066 1 91.12 230 GLY B C 1
ATOM 4175 O O . GLY B 1 230 ? 14.539 0.249 3.07 1 91.12 230 GLY B O 1
ATOM 4176 N N . SER B 1 231 ? 13.984 -0.582 5.078 1 92.88 231 SER B N 1
ATOM 4177 C CA . SER B 1 231 ? 12.773 0.219 5.203 1 92.88 231 SER B CA 1
ATOM 4178 C C . SER B 1 231 ? 12.531 0.646 6.648 1 92.88 231 SER B C 1
ATOM 4180 O O . SER B 1 231 ? 13.102 0.059 7.574 1 92.88 231 SER B O 1
ATOM 4182 N N . VAL B 1 232 ? 11.867 1.75 6.816 1 92.69 232 VAL B N 1
ATOM 4183 C CA . VAL B 1 232 ? 11.406 2.225 8.117 1 92.69 232 VAL B CA 1
ATOM 4184 C C . VAL B 1 232 ? 9.898 2.426 8.094 1 92.69 232 VAL B C 1
ATOM 4186 O O . VAL B 1 232 ? 9.359 3.025 7.16 1 92.69 232 VAL B O 1
ATOM 4189 N N . SER B 1 233 ? 9.195 1.788 9.039 1 93.31 233 SER B N 1
ATOM 4190 C CA . SER B 1 233 ? 7.742 1.894 9.094 1 93.31 233 SER B CA 1
ATOM 4191 C C . SER B 1 233 ? 7.277 2.441 10.438 1 93.31 233 SER B C 1
ATOM 4193 O O . SER B 1 233 ? 7.902 2.182 11.469 1 93.31 233 SER B O 1
ATOM 4195 N N . LEU B 1 234 ? 6.105 3.264 10.305 1 90.19 234 LEU B N 1
ATOM 4196 C CA . LEU B 1 234 ? 5.441 3.682 11.531 1 90.19 234 LEU B CA 1
ATOM 4197 C C . LEU B 1 234 ? 4.691 2.518 12.164 1 90.19 234 LEU B C 1
ATOM 4199 O O . LEU B 1 234 ? 4.07 1.716 11.461 1 90.19 234 LEU B O 1
ATOM 4203 N N . GLN B 1 235 ? 4.82 2.303 13.414 1 74.94 235 GLN B N 1
ATOM 4204 C CA . GLN B 1 235 ? 4.07 1.259 14.102 1 74.94 235 GLN B CA 1
ATOM 4205 C C . GLN B 1 235 ? 2.824 1.828 14.773 1 74.94 235 GLN B C 1
ATOM 4207 O O . GLN B 1 235 ? 2.809 2.992 15.172 1 74.94 235 GLN B O 1
ATOM 4212 N N . THR B 1 236 ? 1.837 0.873 14.609 1 69.56 236 THR B N 1
ATOM 4213 C CA . THR B 1 236 ? 0.664 1.254 15.383 1 69.56 236 THR B CA 1
ATOM 4214 C C . THR B 1 236 ? 0.989 1.282 16.875 1 69.56 236 THR B C 1
ATOM 4216 O O . THR B 1 236 ? 1.579 0.338 17.406 1 69.56 236 THR B O 1
ATOM 4219 N N . GLN B 1 237 ? 0.714 2.436 17.406 1 66.56 237 GLN B N 1
ATOM 4220 C CA . GLN B 1 237 ? 1.005 2.588 18.828 1 66.56 237 GLN B CA 1
ATOM 4221 C C . GLN B 1 237 ? -0.177 2.139 19.672 1 66.56 237 GLN B C 1
ATOM 4223 O O . GLN B 1 237 ? -1.304 2.596 19.469 1 66.56 237 GLN B O 1
ATOM 4228 N N . PHE B 1 238 ? 0.063 0.935 20.219 1 68.88 238 PHE B N 1
ATOM 4229 C CA . PHE B 1 238 ? -0.939 0.484 21.172 1 68.88 238 PHE B CA 1
ATOM 4230 C C . PHE B 1 238 ? -0.379 0.498 22.594 1 68.88 238 PHE B C 1
ATOM 4232 O O . PHE B 1 238 ? 0.817 0.277 22.797 1 68.88 238 PHE B O 1
ATOM 4239 N N . GLN B 1 239 ? -1.329 0.866 23.5 1 66.31 239 GLN B N 1
ATOM 4240 C CA . GLN B 1 239 ? -0.88 0.94 24.891 1 66.31 239 GLN B CA 1
ATOM 4241 C C . GLN B 1 239 ? -0.984 -0.42 25.562 1 66.31 239 GLN B C 1
ATOM 4243 O O . GLN B 1 239 ? -0.258 -0.696 26.531 1 66.31 239 GLN B O 1
ATOM 4248 N N . THR B 1 240 ? -2.014 -1.192 25.141 1 69.12 240 THR B N 1
ATOM 4249 C CA . THR B 1 240 ? -2.248 -2.441 25.859 1 69.12 240 THR B CA 1
ATOM 4250 C C . THR B 1 240 ? -2.635 -3.555 24.891 1 69.12 240 THR B C 1
ATOM 4252 O O . THR B 1 240 ? -3.209 -3.293 23.828 1 69.12 240 THR B O 1
ATOM 4255 N N . ARG B 1 241 ? -2.164 -4.707 25.094 1 76.19 241 ARG B N 1
ATOM 4256 C CA . ARG B 1 241 ? -2.623 -5.941 24.469 1 76.19 241 ARG B CA 1
ATOM 4257 C C . ARG B 1 241 ? -3.426 -6.789 25.453 1 76.19 241 ARG B C 1
ATOM 4259 O O . ARG B 1 241 ? -3.086 -6.863 26.625 1 76.19 241 ARG B O 1
ATOM 4266 N N . ILE B 1 242 ? -4.582 -7.199 25.047 1 71.69 242 ILE B N 1
ATOM 4267 C CA . ILE B 1 242 ? -5.414 -8.086 25.859 1 71.69 242 ILE B CA 1
ATOM 4268 C C . ILE B 1 242 ? -5.398 -9.492 25.25 1 71.69 242 ILE B C 1
ATOM 4270 O O . ILE B 1 242 ? -5.664 -9.664 24.062 1 71.69 242 ILE B O 1
ATOM 4274 N N . ASP B 1 243 ? -4.93 -10.484 25.891 1 79 243 ASP B N 1
ATOM 4275 C CA . ASP B 1 243 ? -4.961 -11.891 25.484 1 79 243 ASP B CA 1
ATOM 4276 C C . ASP B 1 243 ? -6.121 -12.625 26.156 1 79 243 ASP B C 1
ATOM 4278 O O . ASP B 1 243 ? -6.145 -12.773 27.391 1 79 243 ASP B O 1
ATOM 4282 N N . GLN B 1 244 ? -7.105 -12.883 25.359 1 76.06 244 GLN B N 1
ATOM 4283 C CA . GLN B 1 244 ? -8.281 -13.547 25.906 1 76.06 244 GLN B CA 1
ATOM 4284 C C . GLN B 1 244 ? -8.961 -14.438 24.859 1 76.06 244 GLN B C 1
ATOM 4286 O O . GLN B 1 244 ? -8.875 -14.164 23.672 1 76.06 244 GLN B O 1
ATOM 4291 N N . ASN B 1 245 ? -9.648 -15.578 25.297 1 81 245 ASN B N 1
ATOM 4292 C CA . ASN B 1 245 ? -10.477 -16.438 24.453 1 81 245 ASN B CA 1
ATOM 4293 C C . ASN B 1 245 ? -9.742 -16.844 23.188 1 81 245 ASN B C 1
ATOM 4295 O O . ASN B 1 245 ? -10.273 -16.688 22.078 1 81 245 ASN B O 1
ATOM 4299 N N . LEU B 1 246 ? -8.578 -17.188 23.281 1 80.19 246 LEU B N 1
ATOM 4300 C CA . LEU B 1 246 ? -7.73 -17.703 22.219 1 80.19 246 LEU B CA 1
ATOM 4301 C C . LEU B 1 246 ? -7.426 -16.609 21.188 1 80.19 246 LEU B C 1
ATOM 4303 O O . LEU B 1 246 ? -7.27 -16.891 20 1 80.19 246 LEU B O 1
ATOM 4307 N N . SER B 1 247 ? -7.48 -15.359 21.734 1 76.5 247 SER B N 1
ATOM 4308 C CA . SER B 1 247 ? -7.199 -14.234 20.844 1 76.5 247 SER B CA 1
ATOM 4309 C C . SER B 1 247 ? -6.367 -13.172 21.562 1 76.5 247 SER B C 1
ATOM 4311 O O . SER B 1 247 ? -6.336 -13.125 22.797 1 76.5 247 SER B O 1
ATOM 4313 N N . ALA B 1 248 ? -5.504 -12.539 20.844 1 76.44 248 ALA B N 1
ATOM 4314 C CA . ALA B 1 248 ? -4.836 -11.32 21.281 1 76.44 248 ALA B CA 1
ATOM 4315 C C . ALA B 1 248 ? -5.301 -10.117 20.469 1 76.44 248 ALA B C 1
ATOM 4317 O O . ALA B 1 248 ? -5.48 -10.211 19.25 1 76.44 248 ALA B O 1
ATOM 4318 N N . GLY B 1 249 ? -5.617 -9.109 21.156 1 77.44 249 GLY B N 1
ATOM 4319 C CA . GLY B 1 249 ? -6.098 -7.926 20.453 1 77.44 249 GLY B CA 1
ATOM 4320 C C . GLY B 1 249 ? -5.586 -6.633 21.062 1 77.44 249 GLY B C 1
ATOM 4321 O O . GLY B 1 249 ? -5.172 -6.602 22.219 1 77.44 249 GLY B O 1
ATOM 4322 N N . THR B 1 250 ? -5.406 -5.625 20.172 1 78.56 250 THR B N 1
ATOM 4323 C CA . THR B 1 250 ? -5.168 -4.238 20.562 1 78.56 250 THR B CA 1
ATOM 4324 C C . THR B 1 250 ? -6.324 -3.346 20.125 1 78.56 250 THR B C 1
ATOM 4326 O O . THR B 1 250 ? -7.199 -3.777 19.375 1 78.56 250 THR B O 1
ATOM 4329 N N . VAL B 1 251 ? -6.359 -2.189 20.875 1 74.56 251 VAL B N 1
ATOM 4330 C CA . VAL B 1 251 ? -7.469 -1.284 20.594 1 74.56 251 VAL B CA 1
ATOM 4331 C C . VAL B 1 251 ? -6.973 -0.102 19.766 1 74.56 251 VAL B C 1
ATOM 4333 O O . VAL B 1 251 ? -5.898 0.445 20.031 1 74.56 251 VAL B O 1
ATOM 4336 N N . TYR B 1 252 ? -7.715 0.17 18.766 1 80.12 252 TYR B N 1
ATOM 4337 C CA . TYR B 1 252 ? -7.449 1.369 17.969 1 80.12 252 TYR B CA 1
ATOM 4338 C C . TYR B 1 252 ? -8.102 2.594 18.609 1 80.12 252 TYR B C 1
ATOM 4340 O O . TYR B 1 252 ? -9.141 2.482 19.266 1 80.12 252 TYR B O 1
ATOM 4348 N N . ALA B 1 253 ? -7.43 3.766 18.359 1 78.38 253 ALA B N 1
ATOM 4349 C CA . ALA B 1 253 ? -8.023 5.027 18.781 1 78.38 253 ALA B CA 1
ATOM 4350 C C . ALA B 1 253 ? -9.297 5.336 18 1 78.38 253 ALA B C 1
ATOM 4352 O O . ALA B 1 253 ? -9.43 4.918 16.844 1 78.38 253 ALA B O 1
ATOM 4353 N N . ALA B 1 254 ? -10.203 6.109 18.625 1 81.94 254 ALA B N 1
ATOM 4354 C CA . ALA B 1 254 ? -11.438 6.512 17.953 1 81.94 254 ALA B CA 1
ATOM 4355 C C . ALA B 1 254 ? -11.203 7.727 17.062 1 81.94 254 ALA B C 1
ATOM 4357 O O . ALA B 1 254 ? -12.016 8.016 16.172 1 81.94 254 ALA B O 1
ATOM 4358 N N . ASP B 1 255 ? -10.109 8.383 17.391 1 86.69 255 ASP B N 1
ATOM 4359 C CA . ASP B 1 255 ? -9.773 9.586 16.625 1 86.69 255 ASP B CA 1
ATOM 4360 C C . ASP B 1 255 ? -8.289 9.922 16.75 1 86.69 255 ASP B C 1
ATOM 4362 O O . ASP B 1 255 ? -7.496 9.086 17.203 1 86.69 255 ASP B O 1
ATOM 4366 N N . TRP B 1 256 ? -7.953 11.156 16.281 1 85.69 256 TRP B N 1
ATOM 4367 C CA . TRP B 1 256 ? -6.543 11.5 16.141 1 85.69 256 TRP B CA 1
ATOM 4368 C C . TRP B 1 256 ? -5.895 11.75 17.5 1 85.69 256 TRP B C 1
ATOM 4370 O O . TRP B 1 256 ? -4.668 11.719 17.625 1 85.69 256 TRP B O 1
ATOM 4380 N N . ARG B 1 257 ? -6.531 12.047 18.578 1 86.75 257 ARG B N 1
ATOM 4381 C CA . ARG B 1 257 ? -6.031 12.586 19.828 1 86.75 257 ARG B CA 1
ATOM 4382 C C . ARG B 1 257 ? -5.02 11.641 20.469 1 86.75 257 ARG B C 1
ATOM 4384 O O . ARG B 1 257 ? -3.895 12.039 20.781 1 86.75 257 ARG B O 1
ATOM 4391 N N . PRO B 1 258 ? -5.344 10.445 20.562 1 81 258 PRO B N 1
ATOM 4392 C CA . PRO B 1 258 ? -4.336 9.578 21.188 1 81 258 PRO B CA 1
ATOM 4393 C C . PRO B 1 258 ? -3.076 9.445 20.328 1 81 258 PRO B C 1
ATOM 4395 O O . PRO B 1 258 ? -1.977 9.281 20.859 1 81 258 PRO B O 1
ATOM 4398 N N . ARG B 1 259 ? -3.24 9.555 19.094 1 85.88 259 ARG B N 1
ATOM 4399 C CA . ARG B 1 259 ? -2.141 9.281 18.172 1 85.88 259 ARG B CA 1
ATOM 4400 C C . ARG B 1 259 ? -1.279 10.523 17.969 1 85.88 259 ARG B C 1
ATOM 4402 O O . ARG B 1 259 ? -0.057 10.422 17.844 1 85.88 259 ARG B O 1
ATOM 4409 N N . PHE B 1 260 ? -1.918 11.727 17.938 1 91 260 PHE B N 1
ATOM 4410 C CA . PHE B 1 260 ? -1.182 12.891 17.453 1 91 260 PHE B CA 1
ATOM 4411 C C . PHE B 1 260 ? -1.199 14.016 18.469 1 91 260 PHE B C 1
ATOM 4413 O O . PHE B 1 260 ? -0.759 15.133 18.188 1 91 260 PHE B O 1
ATOM 4420 N N . ARG B 1 261 ? -1.66 13.781 19.672 1 88.69 261 ARG B N 1
ATOM 4421 C CA . ARG B 1 261 ? -1.711 14.82 20.703 1 88.69 261 ARG B CA 1
ATOM 4422 C C . ARG B 1 261 ? -0.327 15.414 20.953 1 88.69 261 ARG B C 1
ATOM 4424 O O . ARG B 1 261 ? -0.173 16.625 21.047 1 88.69 261 ARG B O 1
ATOM 4431 N N . GLU B 1 262 ? 0.608 14.547 21.047 1 89.75 262 GLU B N 1
ATOM 4432 C CA . GLU B 1 262 ? 1.968 15.008 21.297 1 89.75 262 GLU B CA 1
ATOM 4433 C C . GLU B 1 262 ? 2.5 15.844 20.141 1 89.75 262 GLU B C 1
ATOM 4435 O O . GLU B 1 262 ? 3.199 16.844 20.344 1 89.75 262 GLU B O 1
ATOM 4440 N N . ALA B 1 263 ? 2.176 15.469 18.969 1 94.25 263 ALA B N 1
ATOM 4441 C CA . ALA B 1 263 ? 2.605 16.219 17.797 1 94.25 263 ALA B CA 1
ATOM 4442 C C . ALA B 1 263 ? 2.01 17.625 17.797 1 94.25 263 ALA B C 1
ATOM 4444 O O . ALA B 1 263 ? 2.699 18.594 17.469 1 94.25 263 ALA B O 1
ATOM 4445 N N . TYR B 1 264 ? 0.787 17.766 18.156 1 95.38 264 TYR B N 1
ATOM 4446 C CA . TYR B 1 264 ? 0.133 19.062 18.234 1 95.38 264 TYR B CA 1
ATOM 4447 C C . TYR B 1 264 ? 0.763 19.922 19.328 1 95.38 264 TYR B C 1
ATOM 4449 O O . TYR B 1 264 ? 0.974 21.109 19.156 1 95.38 264 TYR B O 1
ATOM 4457 N N . ARG B 1 265 ? 1.016 19.297 20.422 1 93.81 265 ARG B N 1
ATOM 4458 C CA . ARG B 1 265 ? 1.656 20 21.516 1 93.81 265 ARG B CA 1
ATOM 4459 C C . ARG B 1 265 ? 3.018 20.547 21.109 1 93.81 265 ARG B C 1
ATOM 4461 O O . ARG B 1 265 ? 3.314 21.734 21.328 1 93.81 265 ARG B O 1
ATOM 4468 N N . LEU B 1 266 ? 3.77 19.688 20.469 1 94.44 266 LEU B N 1
ATOM 4469 C CA . LEU B 1 266 ? 5.113 20.078 20.047 1 94.44 266 LEU B CA 1
ATOM 4470 C C . LEU B 1 266 ? 5.055 21.156 18.969 1 94.44 266 LEU B C 1
ATOM 4472 O O . LEU B 1 266 ? 5.871 22.078 18.969 1 94.44 266 LEU B O 1
ATOM 4476 N N . GLN B 1 267 ? 4.125 21.078 18.078 1 96.56 267 GLN B N 1
ATOM 4477 C CA . GLN B 1 267 ? 3.926 22.094 17.047 1 96.56 267 GLN B CA 1
ATOM 4478 C C . GLN B 1 267 ? 3.611 23.453 17.672 1 96.56 267 GLN B C 1
ATOM 4480 O O . GLN B 1 267 ? 4.242 24.453 17.344 1 96.56 267 GLN B O 1
ATOM 4485 N N . ASN B 1 268 ? 2.646 23.453 18.594 1 95.94 268 ASN B N 1
ATOM 4486 C CA . ASN B 1 268 ? 2.256 24.688 19.25 1 95.94 268 ASN B CA 1
ATOM 4487 C C . ASN B 1 268 ? 3.41 25.281 20.062 1 95.94 268 ASN B C 1
ATOM 4489 O O . ASN B 1 268 ? 3.605 26.5 20.062 1 95.94 268 ASN B O 1
ATOM 4493 N N . LYS B 1 269 ? 4.125 24.422 20.719 1 94.69 269 LYS B N 1
ATOM 4494 C CA . LYS B 1 269 ? 5.281 24.875 21.484 1 94.69 269 LYS B CA 1
ATOM 4495 C C . LYS B 1 269 ? 6.324 25.516 20.578 1 94.69 269 LYS B C 1
ATOM 4497 O O . LYS B 1 269 ? 6.859 26.578 20.891 1 94.69 269 LYS B O 1
ATOM 4502 N N . ALA B 1 270 ? 6.582 24.875 19.516 1 94.88 270 ALA B N 1
ATOM 4503 C CA . ALA B 1 270 ? 7.551 25.406 18.547 1 94.88 270 ALA B CA 1
ATOM 4504 C C . ALA B 1 270 ? 7.09 26.75 17.984 1 94.88 270 ALA B C 1
ATOM 4506 O O . ALA B 1 270 ? 7.898 27.656 17.812 1 94.88 270 ALA B O 1
ATOM 4507 N N . TRP B 1 271 ? 5.836 26.844 17.672 1 96.12 271 TRP B N 1
ATOM 4508 C CA . TRP B 1 271 ? 5.285 28.078 17.125 1 96.12 271 TRP B CA 1
ATOM 4509 C C . TRP B 1 271 ? 5.41 29.219 18.141 1 96.12 271 TRP B C 1
ATOM 4511 O O . TRP B 1 271 ? 5.84 30.312 17.781 1 96.12 271 TRP B O 1
ATOM 4521 N N . ILE B 1 272 ? 5.098 28.984 19.375 1 95.19 272 ILE B N 1
ATOM 4522 C CA . ILE B 1 272 ? 5.176 30 20.422 1 95.19 272 ILE B CA 1
ATOM 4523 C C . ILE B 1 272 ? 6.629 30.422 20.609 1 95.19 272 ILE B C 1
ATOM 4525 O O . ILE B 1 272 ? 6.914 31.609 20.781 1 95.19 272 ILE B O 1
ATOM 4529 N N . ALA B 1 273 ? 7.473 29.453 20.578 1 92.75 273 ALA B N 1
ATOM 4530 C CA . ALA B 1 273 ? 8.891 29.781 20.672 1 92.75 273 ALA B CA 1
ATOM 4531 C C . ALA B 1 273 ? 9.328 30.688 19.531 1 92.75 273 ALA B C 1
ATOM 4533 O O . ALA B 1 273 ? 10.117 31.609 19.719 1 92.75 273 ALA B O 1
ATOM 4534 N N . SER B 1 274 ? 8.883 30.422 18.359 1 94.31 274 SER B N 1
ATOM 4535 C CA . SER B 1 274 ? 9.211 31.234 17.203 1 94.31 274 SER B CA 1
ATOM 4536 C C . SER B 1 274 ? 8.656 32.656 17.328 1 94.31 274 SER B C 1
ATOM 4538 O O . SER B 1 274 ? 9.289 33.594 16.906 1 94.31 274 SER B O 1
ATOM 4540 N N . VAL B 1 275 ? 7.473 32.812 17.891 1 94.56 275 VAL B N 1
ATOM 4541 C CA . VAL B 1 275 ? 6.855 34.094 18.125 1 94.56 275 VAL B CA 1
ATOM 4542 C C . VAL B 1 275 ? 7.707 34.906 19.109 1 94.56 275 VAL B C 1
ATOM 4544 O O . VAL B 1 275 ? 7.957 36.094 18.875 1 94.56 275 VAL B O 1
ATOM 4547 N N . SER B 1 276 ? 8.148 34.25 20.109 1 92.69 276 SER B N 1
ATOM 4548 C CA . SER B 1 276 ? 8.93 34.906 21.156 1 92.69 276 SER B CA 1
ATOM 4549 C C . SER B 1 276 ? 10.297 35.344 20.641 1 92.69 276 SER B C 1
ATOM 4551 O O . SER B 1 276 ? 10.781 36.406 20.969 1 92.69 276 SER B O 1
ATOM 4553 N N . SER B 1 277 ? 10.891 34.531 19.844 1 92.19 277 SER B N 1
ATOM 4554 C CA . SER B 1 277 ? 12.258 34.781 19.391 1 92.19 277 SER B CA 1
ATOM 4555 C C . SER B 1 277 ? 12.273 35.594 18.125 1 92.19 277 SER B C 1
ATOM 4557 O O . SER B 1 277 ? 13.289 36.219 17.781 1 92.19 277 SER B O 1
ATOM 4559 N N . GLY B 1 278 ? 11.234 35.531 17.391 1 92.31 278 GLY B N 1
ATOM 4560 C CA . GLY B 1 278 ? 11.18 36.188 16.094 1 92.31 278 GLY B CA 1
ATOM 4561 C C . GLY B 1 278 ? 11.883 35.406 14.992 1 92.31 278 GLY B C 1
ATOM 4562 O O . GLY B 1 278 ? 12.086 35.938 13.891 1 92.31 278 GLY B O 1
ATOM 4563 N N . GLN B 1 279 ? 12.234 34.156 15.328 1 91.12 279 GLN B N 1
ATOM 4564 C CA . GLN B 1 279 ? 12.93 33.312 14.367 1 91.12 279 GLN B CA 1
ATOM 4565 C C . GLN B 1 279 ? 12.07 32.125 13.961 1 91.12 279 GLN B C 1
ATOM 4567 O O . GLN B 1 279 ? 11.445 31.484 14.812 1 91.12 279 GLN B O 1
ATOM 4572 N N . PRO B 1 280 ? 12.055 31.906 12.711 1 89.06 280 PRO B N 1
ATOM 4573 C CA . PRO B 1 280 ? 11.297 30.719 12.289 1 89.06 280 PRO B CA 1
ATOM 4574 C C . PRO B 1 280 ? 11.906 29.406 12.773 1 89.06 280 PRO B C 1
ATOM 4576 O O . PRO B 1 280 ? 13.117 29.344 12.992 1 89.06 280 PRO B O 1
ATOM 4579 N N . VAL B 1 281 ? 11.023 28.469 12.969 1 89.12 281 VAL B N 1
ATOM 4580 C CA . VAL B 1 281 ? 11.445 27.125 13.32 1 89.12 281 VAL B CA 1
ATOM 4581 C C . VAL B 1 281 ? 11.617 26.281 12.062 1 89.12 281 VAL B C 1
ATOM 4583 O O . VAL B 1 281 ? 10.703 26.172 11.242 1 89.12 281 VAL B O 1
ATOM 4586 N N . ALA B 1 282 ? 12.75 25.625 11.875 1 88.19 282 ALA B N 1
ATOM 4587 C CA . ALA B 1 282 ? 13.109 24.906 10.656 1 88.19 282 ALA B CA 1
ATOM 4588 C C . ALA B 1 282 ? 12.133 23.766 10.391 1 88.19 282 ALA B C 1
ATOM 4590 O O . ALA B 1 282 ? 11.812 23.469 9.234 1 88.19 282 ALA B O 1
ATOM 4591 N N . GLN B 1 283 ? 11.617 23.188 11.445 1 93.38 283 GLN B N 1
ATOM 4592 C CA . GLN B 1 283 ? 10.758 22 11.344 1 93.38 283 GLN B CA 1
ATOM 4593 C C . GLN B 1 283 ? 9.344 22.391 10.938 1 93.38 283 GLN B C 1
ATOM 4595 O O . GLN B 1 283 ? 8.609 21.562 10.391 1 93.38 283 GLN B O 1
ATOM 4600 N N . ALA B 1 284 ? 8.984 23.609 11.156 1 95.38 284 ALA B N 1
ATOM 4601 C CA . ALA B 1 284 ? 7.609 24.062 10.953 1 95.38 284 ALA B CA 1
ATOM 4602 C C . ALA B 1 284 ? 7.312 24.266 9.469 1 95.38 284 ALA B C 1
ATOM 4604 O O . ALA B 1 284 ? 8.195 24.641 8.695 1 95.38 284 ALA B O 1
ATOM 4605 N N . ALA B 1 285 ? 6.098 23.984 9.094 1 97.44 285 ALA B N 1
ATOM 4606 C CA . ALA B 1 285 ? 5.652 24.266 7.734 1 97.44 285 ALA B CA 1
ATOM 4607 C C . ALA B 1 285 ? 5.363 25.75 7.551 1 97.44 285 ALA B C 1
ATOM 4609 O O . ALA B 1 285 ? 4.684 26.359 8.375 1 97.44 285 ALA B O 1
ATOM 4610 N N . ASP B 1 286 ? 5.895 26.312 6.52 1 97.56 286 ASP B N 1
ATOM 4611 C CA . ASP B 1 286 ? 5.695 27.734 6.219 1 97.56 286 ASP B CA 1
ATOM 4612 C C . ASP B 1 286 ? 4.664 27.906 5.105 1 97.56 286 ASP B C 1
ATOM 4614 O O . ASP B 1 286 ? 3.988 26.953 4.715 1 97.56 286 ASP B O 1
ATOM 4618 N N . ALA B 1 287 ? 4.488 29.141 4.66 1 97.88 287 ALA B N 1
ATOM 4619 C CA . ALA B 1 287 ? 3.469 29.438 3.662 1 97.88 287 ALA B CA 1
ATOM 4620 C C . ALA B 1 287 ? 3.781 28.75 2.334 1 97.88 287 ALA B C 1
ATOM 4622 O O . ALA B 1 287 ? 2.871 28.359 1.604 1 97.88 287 ALA B O 1
ATOM 4623 N N . TRP B 1 288 ? 5.051 28.609 1.953 1 97.69 288 TRP B N 1
ATOM 4624 C CA . TRP B 1 288 ? 5.441 27.875 0.752 1 97.69 288 TRP B CA 1
ATOM 4625 C C . TRP B 1 288 ? 4.969 26.422 0.819 1 97.69 288 TRP B C 1
ATOM 4627 O O . TRP B 1 288 ? 4.422 25.891 -0.153 1 97.69 288 TRP B O 1
ATOM 4637 N N . ASP B 1 289 ? 5.191 25.844 1.977 1 97.81 289 ASP B N 1
ATOM 4638 C CA . ASP B 1 289 ? 4.738 24.484 2.172 1 97.81 289 ASP B CA 1
ATOM 4639 C C . ASP B 1 289 ? 3.221 24.375 2.027 1 97.81 289 ASP B C 1
ATOM 4641 O O . ASP B 1 289 ? 2.711 23.422 1.438 1 97.81 289 ASP B O 1
ATOM 4645 N N . GLY B 1 290 ? 2.51 25.359 2.635 1 98.31 290 GLY B N 1
ATOM 4646 C CA . GLY B 1 290 ? 1.063 25.375 2.488 1 98.31 290 GLY B CA 1
ATOM 4647 C C . GLY B 1 290 ? 0.613 25.531 1.046 1 98.31 290 GLY B C 1
ATOM 4648 O O . GLY B 1 290 ? -0.325 24.859 0.614 1 98.31 290 GLY B O 1
ATOM 4649 N N . TYR B 1 291 ? 1.287 26.359 0.329 1 98.12 291 TYR B N 1
ATOM 4650 C CA . TYR B 1 291 ? 1.021 26.547 -1.094 1 98.12 291 TYR B CA 1
ATOM 4651 C C . TYR B 1 291 ? 1.238 25.25 -1.861 1 98.12 291 TYR B C 1
ATOM 4653 O O . TYR B 1 291 ? 0.375 24.812 -2.635 1 98.12 291 TYR B O 1
ATOM 4661 N N . CYS B 1 292 ? 2.35 24.609 -1.628 1 98.38 292 CYS B N 1
ATOM 4662 C CA . CYS B 1 292 ? 2.668 23.375 -2.32 1 98.38 292 CYS B CA 1
ATOM 4663 C C . CYS B 1 292 ? 1.603 22.312 -2.061 1 98.38 292 CYS B C 1
ATOM 4665 O O . CYS B 1 292 ? 1.135 21.656 -2.99 1 98.38 292 CYS B O 1
ATOM 4667 N N . ALA B 1 293 ? 1.225 22.141 -0.795 1 98.31 293 ALA B N 1
ATOM 4668 C CA . ALA B 1 293 ? 0.218 21.141 -0.448 1 98.31 293 ALA B CA 1
ATOM 4669 C C . ALA B 1 293 ? -1.103 21.422 -1.16 1 98.31 293 ALA B C 1
ATOM 4671 O O . ALA B 1 293 ? -1.781 20.5 -1.609 1 98.31 293 ALA B O 1
ATOM 4672 N N . THR B 1 294 ? -1.446 22.703 -1.281 1 98.12 294 THR B N 1
ATOM 4673 C CA . THR B 1 294 ? -2.689 23.094 -1.939 1 98.12 294 THR B CA 1
ATOM 4674 C C . THR B 1 294 ? -2.633 22.781 -3.432 1 98.12 294 THR B C 1
ATOM 4676 O O . THR B 1 294 ? -3.609 22.297 -4.004 1 98.12 294 THR B O 1
ATOM 4679 N N . VAL B 1 295 ? -1.505 23.047 -4.051 1 98.25 295 VAL B N 1
ATOM 4680 C CA . VAL B 1 295 ? -1.341 22.781 -5.477 1 98.25 295 VAL B CA 1
ATOM 4681 C C . VAL B 1 295 ? -1.423 21.281 -5.738 1 98.25 295 VAL B C 1
ATOM 4683 O O . VAL B 1 295 ? -2.068 20.844 -6.691 1 98.25 295 VAL B O 1
ATOM 4686 N N . ILE B 1 296 ? -0.818 20.5 -4.902 1 98.5 296 ILE B N 1
ATOM 4687 C CA . ILE B 1 296 ? -0.849 19.047 -5.043 1 98.5 296 ILE B CA 1
ATOM 4688 C C . ILE B 1 296 ? -2.283 18.547 -4.887 1 98.5 296 ILE B C 1
ATOM 4690 O O . ILE B 1 296 ? -2.727 17.672 -5.645 1 98.5 296 ILE B O 1
ATOM 4694 N N . ALA B 1 297 ? -2.986 19.109 -3.906 1 98.25 297 ALA B N 1
ATOM 4695 C CA . ALA B 1 297 ? -4.375 18.719 -3.682 1 98.25 297 ALA B CA 1
ATOM 4696 C C . ALA B 1 297 ? -5.23 19.016 -4.914 1 98.25 297 ALA B C 1
ATOM 4698 O O . ALA B 1 297 ? -6.066 18.188 -5.305 1 98.25 297 ALA B O 1
ATOM 4699 N N . GLU B 1 298 ? -5.02 20.141 -5.492 1 97.69 298 GLU B N 1
ATOM 4700 C CA . GLU B 1 298 ? -5.773 20.5 -6.691 1 97.69 298 GLU B CA 1
ATOM 4701 C C . GLU B 1 298 ? -5.449 19.547 -7.844 1 97.69 298 GLU B C 1
ATOM 4703 O O . GLU B 1 298 ? -6.344 19.141 -8.586 1 97.69 298 GLU B O 1
ATOM 4708 N N . ALA B 1 299 ? -4.207 19.266 -8.023 1 98.12 299 ALA B N 1
ATOM 4709 C CA . ALA B 1 299 ? -3.809 18.297 -9.047 1 98.12 299 ALA B CA 1
ATOM 4710 C C . ALA B 1 299 ? -4.441 1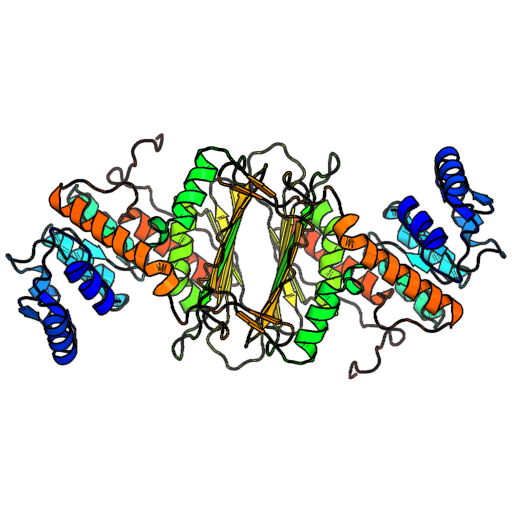6.922 -8.789 1 98.12 299 ALA B C 1
ATOM 4712 O O . ALA B 1 299 ? -4.91 16.266 -9.719 1 98.12 299 ALA B O 1
ATOM 4713 N N . GLY B 1 300 ? -4.406 16.484 -7.535 1 98.06 300 GLY B N 1
ATOM 4714 C CA . GLY B 1 300 ? -5.039 15.234 -7.172 1 98.06 300 GLY B CA 1
ATOM 4715 C C . GLY B 1 300 ? -6.527 15.203 -7.469 1 98.06 300 GLY B C 1
ATOM 4716 O O . GLY B 1 300 ? -7.051 14.203 -7.953 1 98.06 300 GLY B O 1
ATOM 4717 N N . ALA B 1 301 ? -7.18 16.344 -7.129 1 97.38 301 ALA B N 1
ATOM 4718 C CA . ALA B 1 301 ? -8.609 16.469 -7.422 1 97.38 301 ALA B CA 1
ATOM 4719 C C . ALA B 1 301 ? -8.867 16.359 -8.922 1 97.38 301 ALA B C 1
ATOM 4721 O O . ALA B 1 301 ? -9.797 15.672 -9.352 1 97.38 301 ALA B O 1
ATOM 4722 N N . SER B 1 302 ? -8.078 17.062 -9.688 1 97.56 302 SER B N 1
ATOM 4723 C CA . SER B 1 302 ? -8.195 17.016 -11.141 1 97.56 302 SER B CA 1
ATOM 4724 C C . SER B 1 302 ? -7.973 15.594 -11.664 1 97.56 302 SER B C 1
ATOM 4726 O O . SER B 1 302 ? -8.695 15.125 -12.547 1 97.56 302 SER B O 1
ATOM 4728 N N . ALA B 1 303 ? -6.977 14.906 -11.125 1 97.81 303 ALA B N 1
ATOM 4729 C CA . ALA B 1 303 ? -6.676 13.539 -11.531 1 97.81 303 ALA B CA 1
ATOM 4730 C C . ALA B 1 303 ? -7.848 12.609 -11.234 1 97.81 303 ALA B C 1
ATOM 4732 O O . ALA B 1 303 ? -8.203 11.766 -12.062 1 97.81 303 ALA B O 1
ATOM 4733 N N . LEU B 1 304 ? -8.422 12.75 -10.094 1 96.56 304 LEU B N 1
ATOM 4734 C CA . LEU B 1 304 ? -9.531 11.898 -9.688 1 96.56 304 LEU B CA 1
ATOM 4735 C C . LEU B 1 304 ? -10.742 12.102 -10.594 1 96.56 304 LEU B C 1
ATOM 4737 O O . LEU B 1 304 ? -11.391 11.141 -11 1 96.56 304 LEU B O 1
ATOM 4741 N N . THR B 1 305 ? -11.031 13.312 -10.922 1 96 305 THR B N 1
ATOM 4742 C CA . THR B 1 305 ? -12.211 13.664 -11.703 1 96 305 THR B CA 1
ATOM 4743 C C . THR B 1 305 ? -12.031 13.266 -13.164 1 96 305 THR B C 1
ATOM 4745 O O . THR B 1 305 ? -12.953 12.75 -13.789 1 96 305 THR B O 1
ATOM 4748 N N . SER B 1 306 ? -10.859 13.477 -13.68 1 95.31 306 SER B N 1
ATOM 4749 C CA . SER B 1 306 ? -10.625 13.242 -15.102 1 95.31 306 SER B CA 1
ATOM 4750 C C . SER B 1 306 ? -10.242 11.789 -15.375 1 95.31 306 SER B C 1
ATOM 4752 O O . SER B 1 306 ? -10.391 11.305 -16.5 1 95.31 306 SER B O 1
ATOM 4754 N N . GLY B 1 307 ? -9.617 11.156 -14.375 1 94.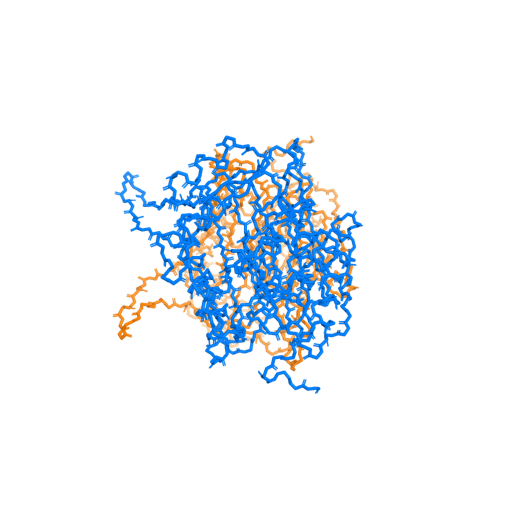06 307 GLY B N 1
ATOM 4755 C CA . GLY B 1 307 ? -9.078 9.82 -14.562 1 94.06 307 GLY B CA 1
ATOM 4756 C C . GLY B 1 307 ? -7.691 9.812 -15.188 1 94.06 307 GLY B C 1
ATOM 4757 O O . GLY B 1 307 ? -7.117 8.75 -15.43 1 94.06 307 GLY B O 1
ATOM 4758 N N . ASN B 1 308 ? -7.215 10.984 -15.43 1 95.06 308 ASN B N 1
ATOM 4759 C CA . ASN B 1 308 ? -5.898 11.109 -16.047 1 95.06 308 ASN B CA 1
ATOM 4760 C C . ASN B 1 308 ? -4.867 11.648 -15.062 1 95.06 308 ASN B C 1
ATOM 4762 O O . ASN B 1 308 ? -5.203 12.422 -14.164 1 95.06 308 ASN B O 1
ATOM 4766 N N . LYS B 1 309 ? -3.658 11.188 -15.328 1 96.62 309 LYS B N 1
ATOM 4767 C CA . LYS B 1 309 ? -2.545 11.734 -14.555 1 96.62 309 LYS B CA 1
ATOM 4768 C C . LYS B 1 309 ? -2.498 13.258 -14.664 1 96.62 309 LYS B C 1
ATOM 4770 O O . LYS B 1 309 ? -2.666 13.812 -15.75 1 96.62 309 LYS B O 1
ATOM 4775 N N . ALA B 1 310 ? -2.291 13.977 -13.523 1 98.19 310 ALA B N 1
ATOM 4776 C CA . ALA B 1 310 ? -2.217 15.43 -13.492 1 98.19 310 ALA B CA 1
ATOM 4777 C C . ALA B 1 310 ? -0.82 15.906 -13.094 1 98.19 310 ALA B C 1
ATOM 4779 O O . ALA B 1 310 ? -0.245 15.406 -12.125 1 98.19 310 ALA B O 1
ATOM 4780 N N . ALA B 1 311 ? -0.276 16.828 -13.812 1 98.19 311 ALA B N 1
ATOM 4781 C CA . ALA B 1 311 ? 1.008 17.438 -13.461 1 98.19 311 ALA B CA 1
ATOM 4782 C C . ALA B 1 311 ? 0.856 18.406 -12.305 1 98.19 311 ALA B C 1
ATOM 4784 O O . ALA B 1 311 ? -0.182 19.062 -12.156 1 98.19 311 ALA B O 1
ATOM 4785 N N . VAL B 1 312 ? 1.862 18.484 -11.516 1 98.38 312 VAL B N 1
ATOM 4786 C CA . VAL B 1 312 ? 1.924 19.484 -10.445 1 98.38 312 VAL B CA 1
ATOM 4787 C C . VAL B 1 312 ? 2.879 20.609 -10.844 1 98.38 312 VAL B C 1
ATOM 4789 O O . VAL B 1 312 ? 4.086 20.391 -10.977 1 98.38 312 VAL B O 1
ATOM 4792 N N . LYS B 1 313 ? 2.357 21.766 -11.016 1 97 313 LYS B N 1
ATOM 4793 C CA . LYS B 1 313 ? 3.154 22.906 -11.453 1 97 313 LYS B CA 1
ATOM 4794 C C . LYS B 1 313 ? 3.248 23.969 -10.359 1 97 313 LYS B C 1
ATOM 4796 O O . LYS B 1 313 ? 2.256 24.625 -10.039 1 97 313 LYS B O 1
ATOM 4801 N N . LEU B 1 314 ? 4.395 24.094 -9.891 1 97.06 314 LEU B N 1
ATOM 4802 C CA . LEU B 1 314 ? 4.652 25.078 -8.844 1 97.06 314 LEU B CA 1
ATOM 4803 C C . LEU B 1 314 ? 5.277 26.328 -9.422 1 97.06 314 LEU B C 1
ATOM 4805 O O . LEU B 1 314 ? 6.012 26.266 -10.414 1 97.06 314 LEU B O 1
ATOM 4809 N N . VAL B 1 315 ? 5.035 27.469 -8.852 1 96.38 315 VAL B N 1
ATOM 4810 C CA . VAL B 1 315 ? 5.812 28.672 -9.148 1 96.38 315 VAL B CA 1
ATOM 4811 C C . VAL B 1 315 ? 7.219 28.531 -8.57 1 96.38 315 VAL B C 1
ATOM 4813 O O . VAL B 1 315 ? 7.488 27.609 -7.789 1 96.38 315 VAL B O 1
ATOM 4816 N N . GLU B 1 316 ? 8.039 29.453 -8.977 1 95.5 316 GLU B N 1
ATOM 4817 C CA . GLU B 1 316 ? 9.375 29.453 -8.383 1 95.5 316 GLU B CA 1
ATOM 4818 C C . GLU B 1 316 ? 9.32 29.75 -6.891 1 95.5 316 GLU B C 1
ATOM 4820 O O . GLU B 1 316 ? 8.602 30.656 -6.465 1 95.5 316 GLU B O 1
ATOM 4825 N N . ARG B 1 317 ? 9.969 28.984 -6.172 1 96.06 317 ARG B N 1
ATOM 4826 C CA . ARG B 1 317 ? 10.023 29.234 -4.73 1 96.06 317 ARG B CA 1
ATOM 4827 C C . ARG B 1 317 ? 10.609 30.609 -4.426 1 96.06 317 ARG B C 1
ATOM 4829 O O . ARG B 1 317 ? 11.742 30.906 -4.809 1 96.06 317 ARG B O 1
ATOM 4836 N N . PRO B 1 318 ? 9.93 31.406 -3.68 1 96.31 318 PRO B N 1
ATOM 4837 C CA . PRO B 1 318 ? 10.492 32.719 -3.322 1 96.31 318 PRO B CA 1
ATOM 4838 C C . PRO B 1 318 ? 11.711 32.594 -2.412 1 96.31 318 PRO B C 1
ATOM 4840 O O . PRO B 1 318 ? 11.789 31.703 -1.579 1 96.31 318 PRO B O 1
ATOM 4843 N N . ALA B 1 319 ? 12.594 33.531 -2.449 1 94.44 319 ALA B N 1
ATOM 4844 C CA . ALA B 1 319 ? 13.844 33.562 -1.702 1 94.44 319 ALA B CA 1
ATOM 4845 C C . ALA B 1 319 ? 13.586 33.562 -0.198 1 94.44 319 ALA B C 1
ATOM 4847 O O . ALA B 1 319 ? 14.383 33.031 0.576 1 94.44 319 ALA B O 1
ATOM 4848 N N . LEU B 1 320 ? 12.438 34.125 0.167 1 95.19 320 LEU B N 1
ATOM 4849 C CA . LEU B 1 320 ? 12.086 34.219 1.576 1 95.19 320 LEU B CA 1
ATOM 4850 C C . LEU B 1 320 ? 12.031 32.844 2.234 1 95.19 320 LEU B C 1
ATOM 4852 O O . LEU B 1 320 ? 12.211 32.719 3.449 1 95.19 320 LEU B O 1
ATOM 4856 N N . TYR B 1 321 ? 11.766 31.844 1.421 1 94.69 321 TYR B N 1
ATOM 4857 C CA . TYR B 1 321 ? 11.562 30.516 1.976 1 94.69 321 TYR B CA 1
ATOM 4858 C C . TYR B 1 321 ? 12.758 29.609 1.673 1 94.69 321 TYR B C 1
ATOM 4860 O O . TYR B 1 321 ? 12.656 28.391 1.77 1 94.69 321 TYR B O 1
ATOM 4868 N N . ALA B 1 322 ? 13.867 30.172 1.189 1 85.31 322 ALA B N 1
ATOM 4869 C CA . ALA B 1 322 ? 15.078 29.406 0.915 1 85.31 322 ALA B CA 1
ATOM 4870 C C . ALA B 1 322 ? 15.648 28.797 2.197 1 85.31 322 ALA B C 1
ATOM 4872 O O . ALA B 1 322 ? 15.648 29.453 3.246 1 85.31 322 ALA B O 1
ATOM 4873 N N . LYS B 1 323 ? 15.508 27.547 2.371 1 68.94 323 LYS B N 1
ATOM 4874 C CA . LYS B 1 323 ? 16.047 26.922 3.578 1 68.94 323 LYS B CA 1
ATOM 4875 C C . LYS B 1 323 ? 17.547 26.734 3.482 1 68.94 323 LYS B C 1
ATOM 4877 O O . LYS B 1 323 ? 18.094 26.562 2.391 1 68.94 323 LYS B O 1
ATOM 4882 N N . THR B 1 324 ? 18.172 27.016 4.609 1 51.22 324 THR B N 1
ATOM 4883 C CA . THR B 1 324 ? 19.625 26.844 4.742 1 51.22 324 THR B CA 1
ATOM 4884 C C . THR B 1 324 ? 20.031 25.422 4.398 1 51.22 324 THR B C 1
ATOM 4886 O O . THR B 1 324 ? 19.438 24.453 4.887 1 51.22 324 THR B O 1
ATOM 4889 N N . GLY B 1 325 ? 20.625 25.234 2.984 1 47.62 325 GLY B N 1
ATOM 4890 C CA . GLY B 1 325 ? 21.141 24.016 2.389 1 47.62 325 GLY B CA 1
ATOM 4891 C C . GLY B 1 325 ? 20.516 23.703 1.044 1 47.62 325 GLY B C 1
ATOM 4892 O O . GLY B 1 325 ? 20.844 22.672 0.433 1 47.62 325 GLY B O 1
ATOM 4893 N N . ASP B 1 326 ? 19.328 24.266 0.916 1 47.5 326 ASP B N 1
ATOM 4894 C CA . ASP B 1 326 ? 18.875 24.109 -0.457 1 47.5 326 ASP B CA 1
ATOM 4895 C C . ASP B 1 326 ? 19.828 24.766 -1.447 1 47.5 326 ASP B C 1
ATOM 4897 O O . ASP B 1 326 ? 20.141 25.938 -1.329 1 47.5 326 ASP B O 1
ATOM 4901 N N . ALA B 1 327 ? 20.812 24.172 -2.064 1 32.94 327 ALA B N 1
ATOM 4902 C CA . ALA B 1 327 ? 21.641 24.656 -3.172 1 32.94 327 ALA B CA 1
ATOM 4903 C C . ALA B 1 327 ? 20.781 25.391 -4.203 1 32.94 327 ALA B C 1
ATOM 4905 O O . ALA B 1 327 ? 19.719 24.891 -4.602 1 32.94 327 ALA B O 1
ATOM 4906 N N . ALA B 1 328 ? 21.047 26.75 -4.719 1 27.69 328 ALA B N 1
ATOM 4907 C CA . ALA B 1 328 ? 20.594 27.297 -6 1 27.69 328 ALA B CA 1
ATOM 4908 C C . ALA B 1 328 ? 20.781 26.281 -7.121 1 27.69 328 ALA B C 1
ATOM 4910 O O . ALA B 1 328 ? 21.781 25.562 -7.164 1 27.69 328 ALA B O 1
#

InterPro domains:
  IPR000683 Gfo/Idh/MocA-like oxidoreductase, N-terminal [PF01408] (2-111)
  IPR036291 NAD(P)-binding domain superfamily [SSF51735] (12-139)
  IPR055170 GFO/IDH/MocA-like oxidoreductase domain [PF22725] (120-232)

Nearest PDB structures (foldseek):
  3ec7-assembly1_A  TM=9.542E-01  e=7.729E-33  Salmonella enterica subsp. enterica serovar Typhimurium str. LT2
  4mkx-assembly1_A  TM=9.119E-01  e=9.474E-27  Lacticaseibacillus casei BL23
  4mkz-assembly1_A  TM=9.101E-01  e=1.144E-25  Lacticaseibacillus casei BL23
  4n54-assembly1_C  TM=9.251E-01  e=1.095E-24  Lacticaseibacillus casei BL23
  3cea-assembly1_D  TM=9.194E-01  e=5.877E-24  Lactiplantibacillus plantarum WCFS1

pLDDT: mean 92.57, std 9.23, range [27.69, 98.81]

Sequence (656 aa):
MGADHASIISGDVPGATLHVVCDASKDTAIRIADAYSAKDVSTDPLDTIRRKDVDAVLIASPDPTHAELTLASLHQRKPVLCEKPLAQTMDEALMVLEAECALGQQLVHVGFMRRFDPSYVEMKSAMHAGRIGAAVMMHNFHRNVAAPPNFSGLMAVTNSAPHEFDIIRYVLATNVAAISAFEPALDTDSVCKPVVMIIETTCGQLVTVEVNNNAGYGYDVRCELVGTEGSVSLQTQFQTRIDQNLSAGTVYAADWRPRFREAYRLQNKAWIASVSSGQPVAQAADAWDGYCATVIAEAGASALTSGNKAAVKLVERPALYAKTGDAAMGADHASIISGDVPGATLHVVCDASKDTAIRIADAYSAKDVSTDPLDTIRRKDVDAVLIASPDPTHAELTLASLHQRKPVLCEKPLAQTMDEALMVLEAECALGQQLVHVGFMRRFDPSYVEMKSAMHAGRIGAAVMMHNFHRNVAAPPNFSGLMAVTNSAPHEFDIIRYVLATNVAAISAFEPALDTDSVCKPVVMIIETTCGQLVTVEVNNNAGYGYDVRCELVGTEGSVSLQTQFQTRIDQNLSAGTVYAADWRPRFREAYRLQNKAWIASVSSGQPVAQAADAWDGYCATVIAEAGASALTSGNKAAVKLVERPALYAKTGDAA